Protein 7ZKZ (pdb70)

Solvent-accessible surface area: 22365 Å² total; per-residue (Å²): 9,0,13,3,14,23,80,54,7,74,43,19,70,98,27,0,103,82,1,48,50,8,24,6,100,60,44,91,90,59,17,85,66,1,92,178,49,139,9,0,2,7,22,12,8,0,48,8,50,4,23,39,1,15,16,19,1,8,46,49,2,0,46,39,0,75,126,29,81,90,10,29,82,46,0,7,107,88,55,30,71,110,20,15,29,5,5,5,39,2,4,10,31,20,1,75,33,0,28,72,23,7,48,60,18,51,114,11,16,132,86,33,64,109,24,22,9,131,42,18,206,98,0,78,32,44,16,104,109,14,89,34,102,4,44,110,7,80,131,120,0,77,100,105,105,34,53,17,107,10,5,44,34,18,6,66,10,1,22,88,3,1,38,16,42,4,109,41,87,66,128,66,38,102,33,85,61,28,41,52,0,0,62,6,12,62,77,0,5,31,23,7,4,104,12,21,142,28,148,102,1,17,134,7,0,74,4,4,12,62,16,0,71,26,1,21,123,28,2,89,44,8,38,92,44,104,132,105,88,173,130,172,5,88,2,69,21,60,38,34,29,129,26,126,48,58,26,65,27,123,0,32,0,52,7,52,43,223,52,69,14,40,12,16,0,5,0,2,0,0,7,19,41,55,137,78,141,158,97,80,16,0,0,0,8,0,34,82,36,82,41,54,48,41,14,128,61,0,117,82,36,4,76,7,46,37,39,56,102,131,43,15,0,32,0,54,0,58,62,4,96,59,131,3,44,3,38,0,25,0,0,0,0,22,94,5,0,32,100,1,85,129,27,95,10,57,41,76,8,191,24,18,93,0,52,12,44,121,149,8,95,12,94,25,58,42,25,37,88,13,110,55,59,27,66,29,144,0,27,0,54,21,63,48,35,3,0,30,0,48,13,0,0,0,27,14,64,32,120,86,143,146,103,64,63,1,3,43,11,35,0,51,62,54,46,64,74,46,20,126,65,0,122,85,32,4,68,6,52,75,48,131,23,3,85,27,0,46,0,56,0,59,59,2,83,68,121,2,28,3,43,0,53,0,1,2,38,0,2,46,12,42,63,25,50,82,125,52,34,137,10,174,22,22,83,0,47,3,65,126

Sequence (480 aa):
ASWNSIPLEISYEIVGWIAFASWSISFYPQLILNFRRRSVVGLNFDFVMLNLTKHSSYMIYNVCLYFSPVIQKQYFDTYGDKEMIPVAANDVAFSIHAVVMTAVTLFQIFIYERGPQKVSRLAIGIVVVVWGFAAICFFIALPTHSWLWLISIFNSIQVFMTCVKYIPQASIGNILLDFTGGLANYLQMVIQSIDQNSWKNFYGNMGKTLLSLISIFFDILFMFQHYVLYPQVQLVESGGGLVQAGGSLRLSCAASGRTITPISTYVMGWFRQDPGKEREFVASISWNGANTYYADSVKGRFTISRDNAKNTVYLQMNSLKPEDTAVYYCAAADPESHVRLRLGVGAYWGRGTQQVTVSSQVQLVESGGGSAQPGGSLRLSCAVSGSVSELNTMGWFRQAPGKQRELVARITATSDATNYADSVKGRFTISRDNGWNTVYLQSNSLKPEDSAVYYCNVEGAPSWFSGIRSYWGQGTQVTVSS

GO terms:
  GO:0000325 plant-type vacuole (C, HDA)

Structure (mmCIF, N/CA/C/O backbone):
data_7ZKZ
#
_entry.id   7ZKZ
#
_cell.length_a   210.281
_cell.length_b   77.457
_cell.length_c   46.303
_cell.angle_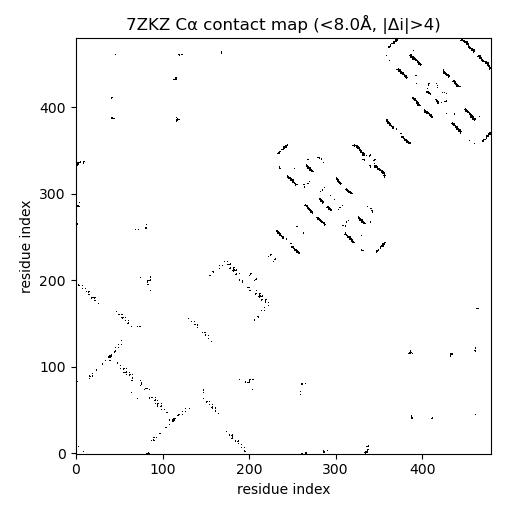alpha   90.000
_cell.angle_beta   93.250
_cell.angle_gamma   90.000
#
_symmetry.space_group_name_H-M   'C 1 2 1'
#
loop_
_entity.id
_entity.type
_entity.pdbx_description
1 polymer 'Cystinosin homolog'
2 polymer 'Llama nanobody'
3 polymer nanobody
4 water water
#
loop_
_atom_site.group_PDB
_atom_site.id
_atom_site.type_symbol
_atom_site.label_atom_id
_atom_site.label_alt_id
_atom_site.label_comp_id
_atom_site.label_asym_id
_atom_site.label_entity_id
_atom_site.label_seq_id
_atom_site.pdbx_PDB_ins_code
_atom_site.Cartn_x
_atom_site.Cartn_y
_atom_site.Cartn_z
_atom_site.occupancy
_atom_site.B_iso_or_equiv
_atom_site.auth_seq_id
_atom_site.auth_comp_id
_atom_site.auth_asym_id
_atom_site.auth_atom_id
_atom_site.pdbx_PDB_model_num
ATOM 1 N N . ALA A 1 2 ? 75.616 -12.355 21.192 1.00 57.61 2 ALA A N 1
ATOM 2 C CA . ALA A 1 2 ? 75.800 -11.528 22.391 1.00 58.19 2 ALA A CA 1
ATOM 3 C C . ALA A 1 2 ? 74.926 -12.014 23.524 1.00 58.39 2 ALA A C 1
ATOM 4 O O . ALA A 1 2 ? 73.783 -12.414 23.304 1.00 58.29 2 ALA A O 1
ATOM 6 N N . SER A 1 3 ? 75.453 -11.953 24.748 1.00 58.47 3 SER A N 1
ATOM 7 C CA . SER A 1 3 ? 74.730 -12.424 25.912 1.00 58.49 3 SER A CA 1
ATOM 8 C C . SER A 1 3 ? 74.259 -11.299 26.816 1.00 58.16 3 SER A C 1
ATOM 9 O O . SER A 1 3 ? 74.731 -10.171 26.704 1.00 58.34 3 SER A O 1
ATOM 12 N N . TRP A 1 4 ? 73.310 -11.608 27.701 1.00 57.74 4 TRP A N 1
ATOM 13 C CA . TRP A 1 4 ? 72.773 -10.665 28.674 1.00 57.73 4 TRP A CA 1
ATOM 14 C C . TRP A 1 4 ? 73.801 -10.352 29.736 1.00 58.75 4 TRP A C 1
ATOM 15 O O . TRP A 1 4 ? 74.500 -11.244 30.225 1.00 59.30 4 TRP A O 1
ATOM 26 N N . ASN A 1 5 ? 73.859 -9.080 30.127 1.00 58.82 5 ASN A N 1
ATOM 27 C CA . ASN A 1 5 ? 74.765 -8.582 31.144 1.00 59.03 5 ASN A CA 1
ATOM 28 C C . ASN A 1 5 ? 74.096 -8.664 32.484 1.00 60.30 5 ASN A C 1
ATOM 29 O O . ASN A 1 5 ? 74.629 -9.292 33.400 1.00 60.25 5 ASN A O 1
ATOM 34 N N . SER A 1 6 ? 72.891 -8.106 32.589 1.00 61.23 6 SER A N 1
ATOM 35 C CA . SER A 1 6 ? 72.157 -8.102 33.841 1.00 62.71 6 SER A CA 1
ATOM 36 C C . SER A 1 6 ? 71.153 -9.256 33.936 1.00 63.28 6 SER A C 1
ATOM 37 O O . SER A 1 6 ? 70.408 -9.494 32.985 1.00 63.56 6 SER A O 1
ATOM 40 N N . ILE A 1 7 ? 71.143 -9.963 35.089 1.00 62.77 7 ILE A N 1
ATOM 41 C CA . ILE A 1 7 ? 70.197 -11.040 35.373 1.00 62.64 7 ILE A CA 1
ATOM 42 C C . ILE A 1 7 ? 68.759 -10.469 35.523 1.00 63.55 7 ILE A C 1
ATOM 43 O O . ILE A 1 7 ? 67.872 -10.911 34.788 1.00 63.72 7 ILE A O 1
ATOM 48 N N . PRO A 1 8 ? 68.517 -9.438 36.382 1.00 63.61 8 PRO A N 1
ATOM 49 C CA . PRO A 1 8 ? 67.160 -8.855 36.460 1.00 63.54 8 PRO A CA 1
ATOM 50 C C . PRO A 1 8 ? 66.623 -8.280 35.155 1.00 63.38 8 PRO A C 1
ATOM 51 O O . PRO A 1 8 ? 65.428 -8.381 34.925 1.00 64.04 8 PRO A O 1
ATOM 55 N N . LEU A 1 9 ? 67.477 -7.665 34.315 1.00 62.70 9 LEU A N 1
ATOM 56 C CA . LEU A 1 9 ? 67.020 -7.137 33.030 1.00 62.56 9 LEU A CA 1
ATOM 57 C C . LEU A 1 9 ? 66.646 -8.256 32.065 1.00 61.71 9 LEU A C 1
ATOM 58 O O . LEU A 1 9 ? 65.707 -8.099 31.294 1.00 62.20 9 LEU A O 1
ATOM 63 N N . GLU A 1 10 ? 67.349 -9.375 32.120 1.00 60.39 10 GLU A N 1
ATOM 64 C CA . GLU A 1 10 ? 67.035 -10.509 31.280 1.00 60.01 10 GLU A CA 1
ATOM 65 C C . GLU A 1 10 ? 65.701 -11.117 31.685 1.00 60.79 10 GLU A C 1
ATOM 66 O O . GLU A 1 10 ? 64.939 -11.511 30.815 1.00 60.93 10 GLU A O 1
ATOM 72 N N . ILE A 1 11 ? 65.416 -11.184 32.993 1.00 61.67 11 ILE A N 1
ATOM 73 C CA . ILE A 1 11 ? 64.172 -11.735 33.506 1.00 63.47 11 ILE A CA 1
ATOM 74 C C . ILE A 1 11 ? 63.031 -10.796 33.188 1.00 65.04 11 ILE A C 1
ATOM 75 O O . ILE A 1 11 ? 61.993 -11.254 32.723 1.00 66.17 11 ILE A O 1
ATOM 80 N N . SER A 1 12 ? 63.238 -9.467 33.347 1.00 64.92 12 SER A N 1
ATOM 81 C CA . SER A 1 12 ? 62.242 -8.448 32.981 1.00 64.87 12 SER A CA 1
ATOM 82 C C . SER A 1 12 ? 61.844 -8.609 31.502 1.00 64.21 12 SER A C 1
ATOM 83 O O . SER A 1 12 ? 60.662 -8.724 31.198 1.00 65.13 12 SER A O 1
ATOM 86 N N . TYR A 1 13 ? 62.842 -8.699 30.608 1.00 62.27 13 TYR A N 1
ATOM 87 C CA . TYR A 1 13 ? 62.668 -8.864 29.173 1.00 60.84 13 TYR A CA 1
ATOM 88 C C . TYR A 1 13 ? 61.869 -10.137 28.855 1.00 61.86 13 TYR A C 1
ATOM 89 O O . TYR A 1 13 ? 61.105 -10.151 27.888 1.00 61.40 13 TYR A O 1
ATOM 98 N N . GLU A 1 14 ? 62.059 -11.212 29.647 1.00 62.99 14 GLU A N 1
ATOM 99 C CA . GLU A 1 14 ? 61.328 -12.457 29.405 1.00 64.31 14 GLU A CA 1
ATOM 100 C C . GLU A 1 14 ? 59.870 -12.351 29.906 1.00 64.67 14 GLU A C 1
ATOM 101 O O . GLU A 1 14 ? 58.960 -12.853 29.254 1.00 64.66 14 GLU A O 1
ATOM 107 N N . ILE A 1 15 ? 59.655 -11.676 31.038 1.00 64.64 15 ILE A N 1
ATOM 108 C CA . ILE A 1 15 ? 58.317 -11.500 31.580 1.00 65.25 15 ILE A CA 1
ATOM 109 C C . ILE A 1 15 ? 57.477 -10.591 30.683 1.00 65.48 15 ILE A C 1
ATOM 110 O O . ILE A 1 15 ? 56.358 -10.968 30.338 1.00 66.25 15 ILE A O 1
ATOM 115 N N . VAL A 1 16 ? 58.036 -9.443 30.236 1.00 64.49 16 VAL A N 1
ATOM 116 C CA . VAL A 1 16 ? 57.296 -8.545 29.350 1.00 64.33 16 VAL A CA 1
ATOM 117 C C . VAL A 1 16 ? 57.029 -9.190 27.973 1.00 63.92 16 VAL A C 1
ATOM 118 O O . VAL A 1 16 ? 55.975 -8.959 27.387 1.00 64.17 16 VAL A O 1
ATOM 122 N N . GLY A 1 17 ? 57.928 -10.046 27.523 1.00 63.16 17 GLY A N 1
ATOM 123 C CA . GLY A 1 17 ? 57.771 -10.749 26.267 1.00 63.31 17 GLY A CA 1
ATOM 124 C C . GLY A 1 17 ? 56.625 -11.736 26.292 1.00 63.48 17 GLY A C 1
ATOM 125 O O . GLY A 1 17 ? 55.795 -11.744 25.385 1.00 63.38 17 GLY A O 1
ATOM 126 N N . TRP A 1 18 ? 56.564 -12.568 27.329 1.00 63.52 18 TRP A N 1
ATOM 127 C CA . TRP A 1 18 ? 55.492 -13.545 27.453 1.00 64.28 18 TRP A CA 1
ATOM 128 C C . TRP A 1 18 ? 54.145 -12.904 27.841 1.00 65.11 18 TRP A C 1
ATOM 129 O O . TRP A 1 18 ? 53.094 -13.508 27.611 1.00 65.59 18 TRP A O 1
ATOM 140 N N . ILE A 1 19 ? 54.161 -11.660 28.355 1.00 64.85 19 ILE A N 1
ATOM 141 C CA . ILE A 1 19 ? 52.933 -10.918 28.608 1.00 64.41 19 ILE A CA 1
ATOM 142 C C . ILE A 1 19 ? 52.430 -10.463 27.218 1.00 63.69 19 ILE A C 1
ATOM 143 O O . ILE A 1 19 ? 51.291 -10.744 26.866 1.00 64.35 19 ILE A O 1
ATOM 148 N N . ALA A 1 20 ? 53.310 -9.867 26.396 1.00 62.29 20 ALA A N 1
ATOM 149 C CA . ALA A 1 20 ? 53.010 -9.505 25.009 1.00 61.64 20 ALA A CA 1
ATOM 150 C C . ALA A 1 20 ? 52.478 -10.709 24.213 1.00 61.48 20 ALA A C 1
ATOM 151 O O . ALA A 1 20 ? 51.484 -10.573 23.492 1.00 61.77 20 ALA A O 1
ATOM 153 N N . PHE A 1 21 ? 53.099 -11.899 24.371 1.00 60.73 21 PHE A N 1
ATOM 154 C CA . PHE A 1 21 ? 52.617 -13.108 23.718 1.00 60.67 21 PHE A CA 1
ATOM 155 C C . PHE A 1 21 ? 51.161 -13.409 24.138 1.00 61.62 21 PHE A C 1
ATOM 156 O O . PHE A 1 21 ? 50.314 -13.582 23.273 1.00 62.13 21 PHE A O 1
ATOM 164 N N . ALA A 1 22 ? 50.892 -13.472 25.443 1.00 61.52 22 ALA A N 1
ATOM 165 C CA . ALA A 1 22 ? 49.581 -13.815 25.955 1.00 62.18 22 ALA A CA 1
ATOM 166 C C . ALA A 1 22 ? 48.478 -12.813 25.624 1.00 63.55 22 ALA A C 1
ATOM 167 O O . ALA A 1 22 ? 47.422 -13.231 25.165 1.00 64.42 22 ALA A O 1
ATOM 169 N N . SER A 1 23 ? 48.701 -11.508 25.835 1.00 63.33 23 SER A N 1
ATOM 170 C CA . SER A 1 23 ? 47.683 -10.500 25.562 1.00 63.56 23 SER A CA 1
ATOM 171 C C . SER A 1 23 ? 47.246 -10.462 24.089 1.00 63.66 23 SER A C 1
ATOM 172 O O . SER A 1 23 ? 46.094 -10.133 23.789 1.00 63.39 23 SER A O 1
ATOM 175 N N . TRP A 1 24 ? 48.144 -10.857 23.179 1.00 63.78 24 TRP A N 1
ATOM 176 C CA . TRP A 1 24 ? 47.875 -10.876 21.742 1.00 63.75 24 TRP A CA 1
ATOM 177 C C . TRP A 1 24 ? 47.496 -12.239 21.183 1.00 65.17 24 TRP A C 1
ATOM 178 O O . TRP A 1 24 ? 47.060 -12.304 20.039 1.00 66.01 24 TRP A O 1
ATOM 189 N N . SER A 1 25 ? 47.671 -13.318 21.945 1.00 65.40 25 SER A N 1
ATOM 190 C CA . SER A 1 25 ? 47.315 -14.654 21.472 1.00 66.19 25 SER A CA 1
ATOM 191 C C . SER A 1 25 ? 45.962 -15.132 22.008 1.00 67.79 25 SER A C 1
ATOM 192 O O . SER A 1 25 ? 45.306 -15.965 21.384 1.00 67.54 25 SER A O 1
ATOM 195 N N . ILE A 1 26 ? 45.564 -14.635 23.177 1.00 69.29 26 ILE A N 1
ATOM 196 C CA . ILE A 1 26 ? 44.317 -15.030 23.827 1.00 71.58 26 ILE A CA 1
ATOM 197 C C . ILE A 1 26 ? 43.073 -14.542 23.036 1.00 73.11 26 ILE A C 1
ATOM 198 O O . ILE A 1 26 ? 42.032 -15.206 23.037 1.00 73.33 26 ILE A O 1
ATOM 203 N N . SER A 1 27 ? 43.216 -13.423 22.315 1.00 73.69 27 SER A N 1
ATOM 204 C CA . SER A 1 27 ? 42.136 -12.818 21.548 1.00 74.90 27 SER A CA 1
ATOM 205 C C . SER A 1 27 ? 41.701 -13.635 20.312 1.00 75.04 27 SER A C 1
ATOM 206 O O . SER A 1 27 ? 40.660 -13.330 19.740 1.00 75.41 27 SER A O 1
ATOM 209 N N . PHE A 1 28 ? 42.454 -14.683 19.927 1.00 74.43 28 PHE A N 1
ATOM 210 C CA . PHE A 1 28 ? 42.104 -15.516 18.777 1.00 74.79 28 PHE A CA 1
ATOM 211 C C . PHE A 1 28 ? 41.000 -16.536 19.066 1.00 75.86 28 PHE A C 1
ATOM 212 O O . PHE A 1 28 ? 40.276 -16.946 18.161 1.00 75.93 28 PHE A O 1
ATOM 220 N N . TYR A 1 29 ? 40.895 -16.974 20.307 1.00 76.60 29 TYR A N 1
ATOM 221 C CA . TYR A 1 29 ? 39.972 -18.027 20.688 1.00 77.65 29 TYR A CA 1
ATOM 222 C C . TYR A 1 29 ? 38.493 -17.643 20.766 1.00 80.83 29 TYR A C 1
ATOM 223 O O . TYR A 1 29 ? 37.675 -18.477 20.359 1.00 81.66 29 TYR A O 1
ATOM 232 N N . PRO A 1 30 ? 38.077 -16.462 21.297 1.00 82.42 30 PRO A N 1
ATOM 233 C CA . PRO A 1 30 ? 36.626 -16.184 21.387 1.00 83.13 30 PRO A CA 1
ATOM 234 C C . PRO A 1 30 ? 35.857 -16.348 20.071 1.00 84.16 30 PRO A C 1
ATOM 235 O O . PRO A 1 30 ? 34.807 -16.987 20.069 1.00 84.31 30 PRO A O 1
ATOM 239 N N . GLN A 1 31 ? 36.374 -15.808 18.953 1.00 84.93 31 GLN A N 1
ATOM 240 C CA . GLN A 1 31 ? 35.687 -15.950 17.660 1.00 85.94 31 GLN A CA 1
ATOM 241 C C . GLN A 1 31 ? 35.712 -17.403 17.196 1.00 85.72 31 GLN A C 1
ATOM 242 O O . GLN A 1 31 ? 34.657 -17.942 16.872 1.00 85.73 31 GLN A O 1
ATOM 248 N N . LEU A 1 32 ? 36.894 -18.054 17.235 1.00 85.28 32 LEU A N 1
ATOM 249 C CA . LEU A 1 32 ? 37.060 -19.453 16.834 1.00 85.41 32 LEU A CA 1
ATOM 250 C C . LEU A 1 32 ? 36.102 -20.416 17.552 1.00 85.45 32 LEU A C 1
ATOM 251 O O . LEU A 1 32 ? 35.580 -21.339 16.928 1.00 85.27 32 LEU A O 1
ATOM 256 N N . ILE A 1 33 ? 35.853 -20.188 18.844 1.00 85.73 33 ILE A N 1
ATOM 257 C CA . ILE A 1 33 ? 34.944 -21.032 19.619 1.00 86.89 33 ILE A CA 1
ATOM 258 C C . ILE A 1 33 ? 33.486 -20.779 19.226 1.00 87.53 33 ILE A C 1
ATOM 259 O O . ILE A 1 33 ? 32.711 -21.724 19.073 1.00 87.50 33 ILE A O 1
ATOM 264 N N . LEU A 1 34 ? 33.130 -19.504 19.041 1.00 87.86 34 LEU A N 1
ATOM 265 C CA . LEU A 1 34 ? 31.787 -19.102 18.653 1.00 88.70 34 LEU A CA 1
ATOM 266 C C . LEU A 1 34 ? 31.430 -19.681 17.283 1.00 89.38 34 LEU A C 1
ATOM 267 O O . LEU A 1 34 ? 30.322 -20.187 17.107 1.00 89.47 34 LEU A O 1
ATOM 272 N N . ASN A 1 35 ? 32.385 -19.655 16.335 1.00 89.78 35 ASN A N 1
ATOM 273 C CA . ASN A 1 35 ? 32.187 -20.159 14.976 1.00 90.83 35 ASN A CA 1
ATOM 274 C C . ASN A 1 35 ? 31.954 -21.652 14.911 1.00 92.16 35 ASN A C 1
ATOM 275 O O . ASN A 1 35 ? 31.093 -22.099 14.158 1.00 92.10 35 ASN A O 1
ATOM 280 N N . PHE A 1 36 ? 32.716 -22.422 15.697 1.00 93.36 36 PHE A N 1
ATOM 281 C CA . PHE A 1 36 ? 32.563 -23.873 15.769 1.00 94.95 36 PHE A CA 1
ATOM 282 C C . PHE A 1 36 ? 31.177 -24.223 16.401 1.00 94.98 36 PHE A C 1
ATOM 283 O O . PHE A 1 36 ? 30.472 -25.110 15.906 1.00 94.95 36 PHE A O 1
ATOM 291 N N . ARG A 1 37 ? 30.776 -23.492 17.455 1.00 94.90 37 ARG A N 1
ATOM 292 C CA . ARG A 1 37 ? 29.484 -23.719 18.105 1.00 95.47 37 ARG A CA 1
ATOM 293 C C . ARG A 1 37 ? 28.335 -23.364 17.182 1.00 95.01 37 ARG A C 1
ATOM 294 O O . ARG A 1 37 ? 27.335 -24.075 17.148 1.00 95.43 37 ARG A O 1
ATOM 302 N N . ARG A 1 38 ? 28.478 -22.274 16.419 1.00 94.37 38 ARG A N 1
ATOM 303 C CA . ARG A 1 38 ? 27.445 -21.842 15.474 1.00 94.12 38 ARG A CA 1
ATOM 304 C C . ARG A 1 38 ? 27.429 -22.663 14.185 1.00 93.47 38 ARG A C 1
ATOM 305 O O . ARG A 1 38 ? 26.390 -22.740 13.534 1.00 93.70 38 ARG A O 1
ATOM 313 N N . ARG A 1 39 ? 28.575 -23.268 13.824 1.00 92.62 39 ARG A N 1
ATOM 314 C CA . ARG A 1 39 ? 28.779 -24.008 12.580 1.00 91.99 39 ARG A CA 1
ATOM 315 C C . ARG A 1 39 ? 28.578 -23.030 11.411 1.00 89.82 39 ARG A C 1
ATOM 316 O O . ARG A 1 39 ? 27.868 -23.337 10.448 1.00 90.30 39 ARG A O 1
ATOM 324 N N . SER A 1 40 ? 29.170 -21.818 11.546 1.00 87.10 40 SER A N 1
ATOM 325 C CA . SER A 1 40 ? 29.059 -20.711 10.607 1.00 84.78 40 SER A CA 1
ATOM 326 C C . SER A 1 40 ? 30.061 -19.588 10.932 1.00 83.14 40 SER A C 1
ATOM 327 O O . SER A 1 40 ? 30.429 -19.358 12.094 1.00 82.74 40 SER A O 1
ATOM 330 N N . VAL A 1 41 ? 30.417 -18.836 9.875 1.00 81.63 41 VAL A N 1
ATOM 331 C CA . VAL A 1 41 ? 31.298 -17.679 9.913 1.00 80.12 41 VAL A CA 1
ATOM 332 C C . VAL A 1 41 ? 30.543 -16.368 9.603 1.00 79.26 41 VAL A C 1
ATOM 333 O O . VAL A 1 41 ? 31.194 -15.382 9.294 1.00 79.17 41 VAL A O 1
ATOM 337 N N . VAL A 1 42 ? 29.187 -16.339 9.683 1.00 78.72 42 VAL A N 1
ATOM 338 C CA . VAL A 1 42 ? 28.441 -15.097 9.431 1.00 78.50 42 VAL A CA 1
ATOM 339 C C . VAL A 1 42 ? 28.760 -14.070 10.554 1.00 77.99 42 VAL A C 1
ATOM 340 O O . VAL A 1 42 ? 28.604 -14.369 11.742 1.00 78.33 42 VAL A O 1
ATOM 344 N N . GLY A 1 43 ? 29.274 -12.908 10.161 1.00 76.61 43 GLY A N 1
ATOM 345 C CA . GLY A 1 43 ? 29.651 -11.855 11.092 1.00 75.88 43 GLY A CA 1
ATOM 346 C C . GLY A 1 43 ? 31.132 -11.536 11.086 1.00 75.59 43 GLY A C 1
ATOM 347 O O . GLY A 1 43 ? 31.547 -10.501 11.610 1.00 76.71 43 GLY A O 1
ATOM 348 N N . LEU A 1 44 ? 31.945 -12.435 10.508 1.00 73.66 44 LEU A N 1
ATOM 349 C CA . LEU A 1 44 ? 33.386 -12.342 10.387 1.00 72.16 44 LEU A CA 1
ATOM 350 C C . LEU A 1 44 ? 33.717 -11.568 9.103 1.00 71.04 44 LEU A C 1
ATOM 351 O O . LEU A 1 44 ? 33.111 -11.846 8.083 1.00 71.40 44 LEU A O 1
ATOM 356 N N . ASN A 1 45 ? 34.702 -10.653 9.119 1.00 69.57 45 ASN A N 1
ATOM 357 C CA . ASN A 1 45 ? 35.081 -9.941 7.895 1.00 68.24 45 ASN A CA 1
ATOM 358 C C . ASN A 1 45 ? 36.065 -10.814 7.119 1.00 67.53 45 ASN A C 1
ATOM 359 O O . ASN A 1 45 ? 37.163 -11.059 7.620 1.00 67.92 45 ASN A O 1
ATOM 364 N N . PHE A 1 46 ? 35.672 -11.302 5.918 1.00 66.24 46 PHE A N 1
ATOM 365 C CA . PHE A 1 46 ? 36.520 -12.160 5.069 1.00 65.51 46 PHE A CA 1
ATOM 366 C C . PHE A 1 46 ? 37.765 -11.452 4.538 1.00 65.25 46 PHE A C 1
ATOM 367 O O . PHE A 1 46 ? 38.780 -12.108 4.303 1.00 65.46 46 PHE A O 1
ATOM 375 N N . ASP A 1 47 ? 37.702 -10.125 4.351 1.00 64.66 47 ASP A N 1
ATOM 376 C CA . ASP A 1 47 ? 38.856 -9.352 3.879 1.00 64.41 47 ASP A CA 1
ATOM 377 C C . ASP A 1 47 ? 39.912 -9.345 4.926 1.00 64.92 47 ASP A C 1
ATOM 378 O O . ASP A 1 47 ? 41.073 -9.609 4.614 1.00 65.37 47 ASP A O 1
ATOM 383 N N . PHE A 1 48 ? 39.503 -9.090 6.185 1.00 64.53 48 PHE A N 1
ATOM 384 C CA . PHE A 1 48 ? 40.357 -9.051 7.334 1.00 64.36 48 PHE A CA 1
ATOM 385 C C . PHE A 1 48 ? 41.027 -10.408 7.536 1.00 63.74 48 PHE A C 1
ATOM 386 O O . PHE A 1 48 ? 42.236 -10.439 7.750 1.00 63.71 48 PHE A O 1
ATOM 394 N N . VAL A 1 49 ? 40.297 -11.538 7.367 1.00 63.10 49 VAL A N 1
ATOM 395 C CA . VAL A 1 49 ? 40.930 -12.867 7.497 1.00 62.93 49 VAL A CA 1
ATOM 396 C C . VAL A 1 49 ? 42.078 -13.023 6.478 1.00 62.61 49 VAL A C 1
ATOM 397 O O . VAL A 1 49 ? 43.147 -13.522 6.831 1.00 62.72 49 VAL A O 1
ATOM 401 N N . MET A 1 50 ? 41.862 -12.569 5.214 1.00 61.77 50 MET A N 1
ATOM 402 C CA . MET A 1 50 ? 42.900 -12.670 4.186 1.00 61.15 50 MET A CA 1
ATOM 403 C C . MET A 1 50 ? 44.096 -11.741 4.417 1.00 59.66 50 MET A C 1
ATOM 404 O O . MET A 1 50 ? 45.237 -12.161 4.262 1.00 59.53 50 MET A O 1
ATOM 409 N N . LEU A 1 51 ? 43.830 -10.487 4.786 1.00 58.69 51 LEU A N 1
ATOM 410 C CA . LEU A 1 51 ? 44.841 -9.487 5.075 1.00 58.01 51 LEU A CA 1
ATOM 411 C C . LEU A 1 51 ? 45.683 -9.957 6.291 1.00 58.25 51 LEU A C 1
ATOM 412 O O . LEU A 1 51 ? 46.912 -9.851 6.259 1.00 58.15 51 LEU A O 1
ATOM 417 N N . ASN A 1 52 ? 45.031 -10.538 7.323 1.00 58.07 52 ASN A N 1
ATOM 418 C CA . ASN A 1 52 ? 45.759 -11.050 8.475 1.00 58.73 52 ASN A CA 1
ATOM 419 C C . ASN A 1 52 ? 46.582 -12.287 8.175 1.00 58.26 52 ASN A C 1
ATOM 420 O O . ASN A 1 52 ? 47.626 -12.448 8.801 1.00 58.12 52 ASN A O 1
ATOM 425 N N . LEU A 1 53 ? 46.147 -13.151 7.248 1.00 58.06 53 LEU A N 1
ATOM 426 C CA . LEU A 1 53 ? 46.979 -14.307 6.884 1.00 59.24 53 LEU A CA 1
ATOM 427 C C . LE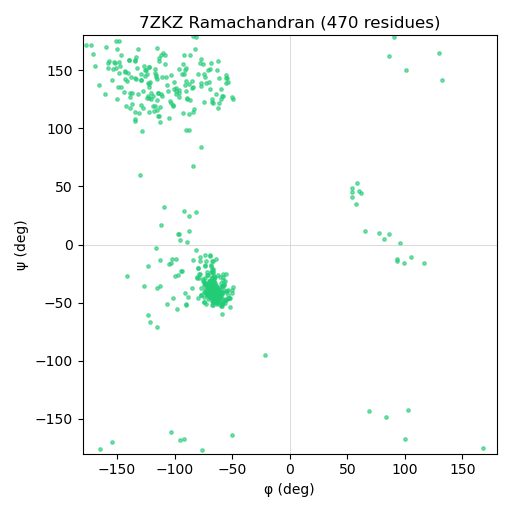U A 1 53 ? 48.252 -13.832 6.164 1.00 59.43 53 LEU A C 1
ATOM 428 O O . LEU A 1 53 ? 49.314 -14.408 6.345 1.00 60.14 53 LEU A O 1
ATOM 433 N N . THR A 1 54 ? 48.151 -12.751 5.394 1.00 58.77 54 THR A N 1
ATOM 434 C CA . THR A 1 54 ? 49.279 -12.158 4.703 1.00 58.05 54 THR A CA 1
ATOM 435 C C . THR A 1 54 ? 50.260 -11.600 5.713 1.00 56.87 54 THR A C 1
ATOM 436 O O . THR A 1 54 ? 51.458 -11.859 5.604 1.00 56.99 54 THR A O 1
ATOM 440 N N . LYS A 1 55 ? 49.743 -10.859 6.707 1.00 55.57 55 LYS A N 1
ATOM 441 C CA . LYS A 1 55 ? 50.509 -10.207 7.760 1.00 54.55 55 LYS A CA 1
ATOM 442 C C . LYS A 1 55 ? 51.168 -11.203 8.670 1.00 54.35 55 LYS A C 1
ATOM 443 O O . LYS A 1 55 ? 52.353 -11.063 8.952 1.00 54.96 55 LYS A O 1
ATOM 449 N N . HIS A 1 56 ? 50.410 -12.202 9.157 1.00 53.71 56 HIS A N 1
ATOM 450 C CA . HIS A 1 56 ? 50.954 -13.156 10.112 1.00 53.49 56 HIS A CA 1
ATOM 451 C C . HIS A 1 56 ? 51.965 -14.096 9.499 1.00 53.64 56 HIS A C 1
ATOM 452 O O . HIS A 1 56 ? 52.909 -14.432 10.193 1.00 54.47 56 HIS A O 1
ATOM 459 N N . SER A 1 57 ? 51.793 -14.517 8.224 1.00 53.12 57 SER A N 1
ATOM 460 C CA . SER A 1 57 ? 52.757 -15.387 7.532 1.00 52.67 57 SER A CA 1
ATOM 461 C C . SER A 1 57 ? 54.063 -14.616 7.274 1.00 53.07 57 SER A C 1
ATOM 462 O O . SER A 1 57 ? 55.144 -15.192 7.375 1.00 53.85 57 SER A O 1
ATOM 465 N N . SER A 1 58 ? 53.962 -13.312 6.930 1.00 52.58 58 SER A N 1
ATOM 466 C CA . SER A 1 58 ? 55.114 -12.463 6.634 1.00 52.21 58 SER A CA 1
ATOM 467 C C . SER A 1 58 ? 55.988 -12.236 7.847 1.00 51.33 58 SER A C 1
ATOM 468 O O . SER A 1 58 ? 57.198 -12.241 7.733 1.00 50.98 58 SER A O 1
ATOM 471 N N . TYR A 1 59 ? 55.363 -11.946 8.994 1.00 51.15 59 TYR A N 1
ATOM 472 C CA . TYR A 1 59 ? 56.040 -11.735 10.269 1.00 50.05 59 TYR A CA 1
ATOM 473 C C . TYR A 1 59 ? 56.623 -13.061 10.714 1.00 49.33 59 TYR A C 1
ATOM 474 O O . TYR A 1 59 ? 57.770 -13.078 11.170 1.00 49.75 59 TYR A O 1
ATOM 483 N N . MET A 1 60 ? 55.864 -14.176 10.551 1.00 48.48 60 MET A N 1
ATOM 484 C CA . MET A 1 60 ? 56.344 -15.497 10.920 1.00 49.30 60 MET A CA 1
ATOM 485 C C . MET A 1 60 ? 57.598 -15.876 10.144 1.00 50.09 60 MET A C 1
ATOM 486 O O . MET A 1 60 ? 58.527 -16.386 10.744 1.00 51.07 60 MET A O 1
ATOM 491 N N . ILE A 1 61 ? 57.674 -15.556 8.846 1.00 50.11 61 ILE A N 1
ATOM 492 C CA . ILE A 1 61 ? 58.864 -15.844 8.049 1.00 50.89 61 ILE A CA 1
ATOM 493 C C . ILE A 1 61 ? 60.094 -15.132 8.636 1.00 51.27 61 ILE A C 1
ATOM 494 O O . ILE A 1 61 ? 61.144 -15.753 8.833 1.00 50.93 61 ILE A O 1
ATOM 499 N N . TYR A 1 62 ? 59.928 -13.847 8.968 1.00 50.91 62 TYR A N 1
ATOM 500 C CA . TYR A 1 62 ? 61.015 -13.077 9.523 1.00 50.93 62 TYR A CA 1
ATOM 501 C C . TYR A 1 62 ? 61.445 -13.604 10.863 1.00 51.21 62 TYR A C 1
ATOM 502 O O . TYR A 1 62 ? 62.644 -13.734 11.090 1.00 52.21 62 TYR A O 1
ATOM 511 N N . ASN A 1 63 ? 60.491 -13.876 11.767 1.00 50.33 63 ASN A N 1
ATOM 512 C CA . ASN A 1 63 ? 60.812 -14.344 13.117 1.00 49.81 63 ASN A CA 1
ATOM 513 C C . ASN A 1 63 ? 61.444 -15.745 13.151 1.00 50.54 63 ASN A C 1
ATOM 514 O O . ASN A 1 63 ? 62.455 -15.934 13.826 1.00 50.67 63 ASN A O 1
ATOM 519 N N . VAL A 1 64 ? 60.839 -16.729 12.466 1.00 50.75 64 VAL A N 1
ATOM 520 C CA . VAL A 1 64 ? 61.378 -18.087 12.477 1.00 51.74 64 VAL A CA 1
ATOM 521 C C . VAL A 1 64 ? 62.784 -18.135 11.878 1.00 52.54 64 VAL A C 1
ATOM 522 O O . VAL A 1 64 ? 63.664 -18.714 12.489 1.00 53.69 64 VAL A O 1
ATOM 526 N N . CYS A 1 65 ? 63.007 -17.476 10.716 1.00 52.03 65 CYS A N 1
ATOM 527 C CA . CYS A 1 65 ? 64.290 -17.450 9.999 1.00 51.14 65 CYS A CA 1
ATOM 528 C C . CYS A 1 65 ? 65.429 -16.786 10.768 1.00 51.16 65 CYS A C 1
ATOM 529 O O . CYS A 1 65 ? 66.530 -17.347 10.863 1.00 50.86 65 CYS A O 1
ATOM 532 N N . LEU A 1 66 ? 65.180 -15.574 11.265 1.00 50.94 66 LEU A N 1
ATOM 533 C CA . LEU A 1 66 ? 66.189 -14.855 12.017 1.00 51.17 66 LEU A CA 1
ATOM 534 C C . LEU A 1 66 ? 66.432 -15.514 13.384 1.00 51.90 66 LEU A C 1
ATOM 535 O O . LEU A 1 66 ? 67.559 -15.478 13.870 1.00 53.43 66 LEU A O 1
ATOM 540 N N . TYR A 1 67 ? 65.411 -16.146 13.989 1.00 50.52 67 TYR A N 1
ATOM 541 C CA . TYR A 1 67 ? 65.586 -16.820 15.258 1.00 50.26 67 TYR A CA 1
ATOM 542 C C . TYR A 1 67 ? 66.362 -18.125 15.154 1.00 50.89 67 TYR A C 1
ATOM 543 O O . TYR A 1 67 ? 67.151 -18.429 16.042 1.00 51.10 67 TYR A O 1
ATOM 552 N N . PHE A 1 68 ? 66.110 -18.928 14.120 1.00 51.13 68 PHE A N 1
ATOM 553 C CA . PHE A 1 68 ? 66.693 -20.259 14.037 1.00 51.49 68 PHE A CA 1
ATOM 554 C C . PHE A 1 68 ? 67.859 -20.478 13.049 1.00 51.95 68 PHE A C 1
ATOM 555 O O . PHE A 1 68 ? 68.500 -21.524 13.146 1.00 52.09 68 PHE A O 1
ATOM 563 N N . SER A 1 69 ? 68.081 -19.585 12.068 1.00 51.96 69 SER A N 1
ATOM 564 C CA . SER A 1 69 ? 69.115 -19.826 11.070 1.00 52.49 69 SER A CA 1
ATOM 565 C C . SER A 1 69 ? 70.461 -19.215 11.416 1.00 53.22 69 SER A C 1
ATOM 566 O O . SER A 1 69 ? 70.599 -17.996 11.389 1.00 53.94 69 SER A O 1
ATOM 569 N N . PRO A 1 70 ? 71.487 -20.058 11.677 1.00 52.45 70 PRO A N 1
ATOM 570 C CA . PRO A 1 70 ? 72.830 -19.516 11.943 1.00 52.29 70 PRO A CA 1
ATOM 571 C C . PRO A 1 70 ? 73.345 -18.691 10.775 1.00 52.50 70 PRO A C 1
ATOM 572 O O . PRO A 1 70 ? 73.948 -17.651 11.012 1.00 53.08 70 PRO A O 1
ATOM 576 N N . VAL A 1 71 ? 73.016 -19.113 9.527 1.00 51.86 71 VAL A N 1
ATOM 577 C CA . VAL A 1 71 ? 73.344 -18.466 8.260 1.00 52.13 71 VAL A CA 1
ATOM 578 C C . VAL A 1 71 ? 72.784 -17.028 8.187 1.00 52.67 71 VAL A C 1
ATOM 579 O O . VAL A 1 71 ? 73.527 -16.107 7.843 1.00 53.18 71 VAL A O 1
ATOM 583 N N . ILE A 1 72 ? 71.481 -16.841 8.492 1.00 51.99 72 ILE A N 1
ATOM 584 C CA . ILE A 1 72 ? 70.831 -15.526 8.454 1.00 52.14 72 ILE A CA 1
ATOM 585 C C . ILE A 1 72 ? 71.276 -14.648 9.623 1.00 53.33 72 ILE A C 1
ATOM 586 O O . ILE A 1 72 ? 71.395 -13.425 9.473 1.00 53.75 72 ILE A O 1
ATOM 591 N N . GLN A 1 73 ? 71.533 -15.273 10.781 1.00 53.78 73 GLN A N 1
ATOM 592 C CA . GLN A 1 73 ? 72.081 -14.622 11.957 1.00 54.77 73 GLN A CA 1
ATOM 593 C C . GLN A 1 73 ? 73.472 -14.076 11.632 1.00 55.82 73 GLN A C 1
ATOM 594 O O . GLN A 1 73 ? 73.721 -12.915 11.937 1.00 56.58 73 GLN A O 1
ATOM 600 N N . LYS A 1 74 ? 74.315 -14.832 10.913 1.00 55.78 74 LYS A N 1
ATOM 601 C CA . LYS A 1 74 ? 75.633 -14.337 10.483 1.00 57.27 74 LYS A CA 1
ATOM 602 C C . LYS A 1 74 ? 75.489 -13.139 9.535 1.00 57.17 74 LYS A C 1
ATOM 603 O O . LYS A 1 74 ? 76.261 -12.191 9.636 1.00 57.43 74 LYS A O 1
ATOM 609 N N . GLN A 1 75 ? 74.481 -13.152 8.650 1.00 56.53 75 GLN A N 1
ATOM 610 C CA . GLN A 1 75 ? 74.217 -12.014 7.772 1.00 56.20 75 GLN A CA 1
ATOM 611 C C . GLN A 1 75 ? 73.807 -10.774 8.621 1.00 56.09 75 GLN A C 1
ATOM 612 O O . GLN A 1 75 ? 74.190 -9.645 8.310 1.00 56.97 75 GLN A O 1
ATOM 618 N N . TYR A 1 76 ? 73.068 -10.996 9.710 1.00 54.49 76 TYR A N 1
ATOM 619 C CA . TYR A 1 76 ? 72.646 -9.942 10.610 1.00 53.66 76 TYR A CA 1
ATOM 620 C C . TYR A 1 76 ? 73.880 -9.301 11.252 1.00 53.77 76 TYR A C 1
ATOM 621 O O . TYR A 1 76 ? 73.994 -8.075 11.269 1.00 54.51 76 TYR A O 1
ATOM 630 N N . PHE A 1 77 ? 74.798 -10.136 11.752 1.00 52.67 77 PHE A N 1
ATOM 631 C CA . PHE A 1 77 ? 76.060 -9.728 12.357 1.00 52.14 77 PHE A CA 1
ATOM 632 C C . PHE A 1 77 ? 76.959 -9.010 11.348 1.00 53.82 77 PHE A C 1
ATOM 633 O O . PHE A 1 77 ? 77.601 -8.031 11.700 1.00 54.75 77 PHE A O 1
ATOM 641 N N . ASP A 1 78 ? 76.962 -9.446 10.091 1.00 54.20 78 ASP A N 1
ATOM 642 C CA . ASP A 1 78 ? 77.740 -8.802 9.051 1.00 55.61 78 ASP A CA 1
ATOM 643 C C . ASP A 1 78 ? 77.221 -7.385 8.722 1.00 57.01 78 ASP A C 1
ATOM 644 O O . ASP A 1 78 ? 77.963 -6.603 8.133 1.00 58.14 78 ASP A O 1
ATOM 649 N N . THR A 1 79 ? 75.952 -7.076 9.043 1.00 56.53 79 THR A N 1
ATOM 650 C CA . THR A 1 79 ? 75.279 -5.825 8.709 1.00 56.75 79 THR A CA 1
ATOM 651 C C . THR A 1 79 ? 75.195 -4.834 9.883 1.00 58.01 79 THR A C 1
ATOM 652 O O . THR A 1 79 ? 75.431 -3.638 9.697 1.00 58.40 79 THR A O 1
ATOM 656 N N . TYR A 1 80 ? 74.805 -5.311 11.078 1.00 58.45 80 TYR A N 1
ATOM 657 C CA . TYR A 1 80 ? 74.631 -4.424 12.233 1.00 59.06 80 TYR A CA 1
ATOM 658 C C . TYR A 1 80 ? 75.755 -4.477 13.269 1.00 59.98 80 TYR A C 1
ATOM 659 O O . TYR A 1 80 ? 75.862 -3.574 14.111 1.00 60.27 80 TYR A O 1
ATOM 668 N N . GLY A 1 81 ? 76.581 -5.516 13.204 1.00 60.13 81 GLY A N 1
ATOM 669 C CA . GLY A 1 81 ? 77.683 -5.693 14.133 1.00 60.61 81 GLY A CA 1
ATOM 670 C C . GLY A 1 81 ? 77.714 -7.098 14.687 1.00 61.38 81 GLY A C 1
ATOM 671 O O . GLY A 1 81 ? 76.653 -7.686 14.949 1.00 60.73 81 GLY A O 1
ATOM 672 N N . ASP A 1 82 ? 78.935 -7.658 14.855 1.00 62.21 82 ASP A N 1
ATOM 673 C CA . ASP A 1 82 ? 79.063 -9.002 15.402 1.00 63.51 82 ASP A CA 1
ATOM 674 C C . ASP A 1 82 ? 78.891 -9.059 16.918 1.00 63.73 82 ASP A C 1
ATOM 675 O O . ASP A 1 82 ? 78.773 -10.159 17.462 1.00 64.54 82 ASP A O 1
ATOM 680 N N . LYS A 1 83 ? 78.870 -7.907 17.614 1.00 62.94 83 LYS A N 1
ATOM 681 C CA . LYS A 1 83 ? 78.617 -7.913 19.064 1.00 62.68 83 LYS A CA 1
ATOM 682 C C . LYS A 1 83 ? 77.114 -7.614 19.397 1.00 62.02 83 LYS A C 1
ATOM 683 O O . LYS A 1 83 ? 76.748 -7.435 20.565 1.00 62.21 83 LYS A O 1
ATOM 689 N N . GLU A 1 84 ? 76.250 -7.592 18.364 1.00 60.60 84 GLU A N 1
ATOM 690 C CA . GLU A 1 84 ? 74.821 -7.342 18.492 1.00 59.66 84 GLU A CA 1
ATOM 691 C C . GLU A 1 84 ? 74.035 -8.561 18.952 1.00 57.62 84 GLU A C 1
ATOM 692 O O . GLU A 1 84 ? 74.365 -9.698 18.617 1.00 57.25 84 GLU A O 1
ATOM 698 N N . MET A 1 85 ? 72.978 -8.314 19.712 1.00 56.34 85 MET A N 1
ATOM 699 C CA . MET A 1 85 ? 72.090 -9.382 20.146 1.00 55.42 85 MET A CA 1
ATOM 700 C C . MET A 1 85 ? 70.974 -9.516 19.082 1.00 54.31 85 MET A C 1
ATOM 701 O O . MET A 1 85 ? 70.456 -8.499 18.609 1.00 54.30 85 MET A O 1
ATOM 706 N N . ILE A 1 86 ? 70.606 -10.756 18.696 1.00 53.18 86 ILE A N 1
ATOM 707 C CA . ILE A 1 86 ? 69.508 -10.973 17.750 1.00 53.05 86 ILE A CA 1
ATOM 708 C C . ILE A 1 86 ? 68.196 -10.351 18.309 1.00 52.20 86 ILE A C 1
ATOM 709 O O . ILE A 1 86 ? 67.919 -10.476 19.510 1.00 52.50 86 ILE A O 1
ATOM 714 N N . PRO A 1 87 ? 67.518 -9.506 17.505 1.00 51.14 87 PRO A N 1
ATOM 715 C CA . PRO A 1 87 ? 66.354 -8.772 18.014 1.00 51.19 87 PRO A CA 1
ATOM 716 C C . PRO A 1 87 ? 65.024 -9.514 17.896 1.00 51.64 87 PRO A C 1
ATOM 717 O O . PRO A 1 87 ? 63.977 -8.880 17.848 1.00 51.47 87 PRO A O 1
ATOM 721 N N . VAL A 1 88 ? 65.062 -10.855 17.849 1.00 51.74 88 VAL A N 1
ATOM 722 C CA . VAL A 1 88 ? 63.863 -11.675 17.787 1.00 51.76 88 VAL A CA 1
ATOM 723 C C . VAL A 1 88 ? 63.845 -12.553 19.039 1.00 52.29 88 VAL A C 1
ATOM 724 O O . VAL A 1 88 ? 64.768 -13.322 19.265 1.00 52.33 88 VAL A O 1
ATOM 728 N N . ALA A 1 89 ? 62.819 -12.409 19.877 1.00 52.79 89 ALA A N 1
ATOM 729 C CA . ALA A 1 89 ? 62.712 -13.208 21.098 1.00 53.06 89 ALA A CA 1
ATOM 730 C C . ALA A 1 89 ? 61.897 -14.492 20.855 1.00 53.77 89 ALA A C 1
ATOM 731 O O . ALA A 1 89 ? 61.145 -14.561 19.869 1.00 54.79 89 ALA A O 1
ATOM 733 N N . ALA A 1 90 ? 61.997 -15.487 21.759 1.00 52.96 90 ALA A N 1
ATOM 734 C CA . ALA A 1 90 ? 61.213 -16.715 21.666 1.00 53.25 90 ALA A CA 1
ATOM 735 C C . ALA A 1 90 ? 59.698 -16.408 21.642 1.00 53.72 90 ALA A C 1
ATOM 736 O O . ALA A 1 90 ? 58.943 -17.100 20.968 1.00 53.65 90 ALA A O 1
ATOM 738 N N . ASN A 1 91 ? 59.258 -15.360 22.366 1.00 53.77 91 ASN A N 1
ATOM 739 C CA . ASN A 1 91 ? 57.838 -14.981 22.399 1.00 54.04 91 ASN A CA 1
ATOM 740 C C . ASN A 1 91 ? 57.359 -14.452 21.054 1.00 54.00 91 ASN A C 1
ATOM 741 O O . ASN A 1 91 ? 56.172 -14.569 20.763 1.00 54.85 91 ASN A O 1
ATOM 746 N N . ASP A 1 92 ? 58.264 -13.854 20.243 1.00 52.85 92 ASP A N 1
ATOM 747 C CA . ASP A 1 92 ? 57.941 -13.340 18.914 1.00 52.66 92 ASP A CA 1
ATOM 748 C C . ASP A 1 92 ? 57.689 -14.525 17.964 1.00 52.72 92 ASP A C 1
ATOM 749 O O . ASP A 1 92 ? 56.691 -14.556 17.236 1.00 53.51 92 ASP A O 1
ATOM 754 N N . VAL A 1 93 ? 58.576 -15.509 18.007 1.00 51.95 93 VAL A N 1
ATOM 755 C CA . VAL A 1 93 ? 58.464 -16.758 17.276 1.00 52.36 93 VAL A CA 1
ATOM 756 C C . VAL A 1 93 ? 57.141 -17.474 17.686 1.00 53.38 93 VAL A C 1
ATOM 757 O O . VAL A 1 93 ? 56.386 -17.883 16.810 1.00 54.04 93 VAL A O 1
ATOM 761 N N . ALA A 1 94 ? 56.864 -17.603 19.006 1.00 53.34 94 ALA A N 1
ATOM 762 C CA . ALA A 1 94 ? 55.675 -18.272 19.526 1.00 53.74 94 ALA A CA 1
ATOM 763 C C . ALA A 1 94 ? 54.405 -17.525 19.099 1.00 54.82 94 ALA A C 1
ATOM 764 O O . ALA A 1 94 ? 53.448 -18.144 18.620 1.00 54.93 94 ALA A O 1
ATOM 766 N N . PHE A 1 95 ? 54.414 -16.187 19.197 1.00 55.14 95 PHE A N 1
ATOM 767 C CA . PHE A 1 95 ? 53.281 -15.386 18.766 1.00 56.26 95 PHE A CA 1
ATOM 768 C C . PHE A 1 95 ? 52.951 -15.645 17.276 1.00 57.57 95 PHE A C 1
ATOM 769 O O . PHE A 1 95 ? 51.787 -15.880 16.958 1.00 58.78 95 PHE A O 1
ATOM 777 N N . SER A 1 96 ? 53.972 -15.573 16.386 1.00 56.62 96 SER A N 1
ATOM 778 C CA . SER A 1 96 ? 53.875 -15.723 14.938 1.00 56.30 96 SER A CA 1
ATOM 779 C C . SER A 1 96 ? 53.326 -17.083 14.508 1.00 56.38 96 SER A C 1
ATOM 780 O O . SER A 1 96 ? 52.386 -17.151 13.716 1.00 56.78 96 SER A O 1
ATOM 783 N N . ILE A 1 97 ? 53.920 -18.181 14.995 1.00 56.03 97 ILE A N 1
ATOM 784 C CA . ILE A 1 97 ? 53.476 -19.519 14.632 1.00 55.88 97 ILE A CA 1
ATOM 785 C C . ILE A 1 97 ? 52.031 -19.715 15.099 1.00 56.55 97 ILE A C 1
ATOM 786 O O . ILE A 1 97 ? 51.203 -20.100 14.281 1.00 56.76 97 ILE A O 1
ATOM 791 N N . HIS A 1 98 ? 51.715 -19.295 16.357 1.00 56.71 98 HIS A N 1
ATOM 792 C CA . HIS A 1 98 ? 50.360 -19.386 16.917 1.00 57.71 98 HIS A CA 1
ATOM 793 C C . HIS A 1 98 ? 49.339 -18.592 16.084 1.00 57.35 98 HIS A C 1
ATOM 794 O O . HIS A 1 98 ? 48.263 -19.108 15.786 1.00 56.76 98 HIS A O 1
ATOM 801 N N . ALA A 1 99 ? 49.694 -17.350 15.689 1.00 57.25 99 ALA A N 1
ATOM 802 C CA . ALA A 1 99 ? 48.840 -16.467 14.884 1.00 57.15 99 ALA A CA 1
ATOM 803 C C . ALA A 1 99 ? 48.612 -17.030 13.468 1.00 57.15 99 ALA A C 1
ATOM 804 O O . ALA A 1 99 ? 47.565 -16.759 12.887 1.00 57.88 99 ALA A O 1
ATOM 806 N N . VAL A 1 100 ? 49.560 -17.812 12.915 1.00 56.14 100 VAL A N 1
ATOM 807 C CA . VAL A 1 100 ? 49.376 -18.418 11.590 1.00 56.12 100 VAL A CA 1
ATOM 808 C C . VAL A 1 100 ? 48.445 -19.621 11.731 1.00 57.17 100 VAL A C 1
ATOM 809 O O . VAL A 1 100 ? 47.529 -19.775 10.926 1.00 57.93 100 VAL A O 1
ATOM 813 N N . VAL A 1 101 ? 48.647 -20.455 12.768 1.00 56.87 101 VAL A N 1
ATOM 814 C CA . VAL A 1 101 ? 47.792 -21.620 13.009 1.00 56.83 101 VAL A CA 1
ATOM 815 C C . VAL A 1 101 ? 46.355 -21.169 13.261 1.00 57.99 101 VAL A C 1
ATOM 816 O O . VAL A 1 101 ? 45.436 -21.692 12.636 1.00 58.76 101 VAL A O 1
ATOM 820 N N . MET A 1 102 ? 46.170 -20.135 14.088 1.00 58.01 102 MET A N 1
ATOM 821 C CA . MET A 1 102 ? 44.845 -19.625 14.390 1.00 58.70 102 MET A CA 1
ATOM 822 C C . MET A 1 102 ? 44.146 -19.093 13.171 1.00 60.14 102 MET A C 1
ATOM 823 O O . MET A 1 102 ? 42.996 -19.452 12.938 1.00 60.01 102 MET A O 1
ATOM 828 N N . THR A 1 103 ? 44.849 -18.295 12.357 1.00 61.38 103 THR A N 1
ATOM 829 C CA . THR A 1 103 ? 44.318 -17.759 11.105 1.00 63.12 103 THR A CA 1
ATOM 830 C C . THR A 1 103 ? 44.003 -18.878 10.103 1.00 64.88 103 THR A C 1
ATOM 831 O O . THR A 1 103 ? 42.952 -18.831 9.451 1.00 65.84 103 THR A O 1
ATOM 835 N N . ALA A 1 104 ? 44.842 -19.923 10.048 1.00 65.27 104 ALA A N 1
ATOM 836 C CA . ALA A 1 104 ? 44.613 -21.080 9.175 1.00 66.58 104 ALA A CA 1
ATOM 837 C C . ALA A 1 104 ? 43.374 -21.883 9.616 1.00 67.96 104 ALA A C 1
ATOM 838 O O . ALA A 1 104 ? 42.652 -22.412 8.774 1.00 68.47 104 ALA A O 1
ATOM 840 N N . VAL A 1 105 ? 43.116 -21.962 10.926 1.00 68.48 105 VAL A N 1
ATOM 841 C CA . VAL A 1 105 ? 41.927 -22.645 11.435 1.00 69.47 105 VAL A CA 1
ATOM 842 C C . VAL A 1 105 ? 40.691 -21.847 10.999 1.00 70.42 105 VAL A C 1
ATOM 843 O O . VAL A 1 105 ? 39.724 -22.441 10.515 1.00 70.91 105 VAL A O 1
ATOM 847 N N . THR A 1 106 ? 40.757 -20.502 11.107 1.00 70.66 106 THR A N 1
ATOM 848 C CA . THR A 1 106 ? 39.694 -19.575 10.702 1.00 71.48 106 THR A CA 1
ATOM 849 C C . THR A 1 106 ? 39.338 -19.794 9.232 1.00 72.19 106 THR A C 1
ATOM 850 O O . THR A 1 106 ? 38.164 -19.928 8.915 1.00 72.44 106 THR A O 1
ATOM 854 N N . LEU A 1 107 ? 40.351 -19.881 8.352 1.00 72.57 107 LEU A N 1
ATOM 855 C CA . LEU A 1 107 ? 40.182 -20.124 6.928 1.00 73.28 107 LEU A CA 1
ATOM 856 C C . LEU A 1 107 ? 39.504 -21.464 6.659 1.00 74.75 107 LEU A C 1
ATOM 857 O O . LEU A 1 107 ? 38.579 -21.531 5.842 1.00 75.83 107 LEU A O 1
ATOM 862 N N . PHE A 1 108 ? 39.904 -22.512 7.381 1.00 74.82 108 PHE A N 1
ATOM 863 C CA . PHE A 1 108 ? 39.289 -23.833 7.255 1.00 75.36 108 PHE A CA 1
ATOM 864 C C . PHE A 1 108 ? 37.808 -23.775 7.688 1.00 75.73 108 PHE A C 1
ATOM 865 O O . PHE A 1 108 ? 36.971 -24.435 7.078 1.00 76.01 108 PHE A O 1
ATOM 873 N N . GLN A 1 109 ? 37.490 -22.965 8.719 1.00 75.92 109 GLN A N 1
ATOM 874 C CA . GLN A 1 109 ? 36.130 -22.756 9.214 1.00 76.58 109 GLN A CA 1
ATOM 875 C C . GLN A 1 109 ? 35.320 -22.008 8.148 1.00 78.53 109 GLN A C 1
ATOM 876 O O . GLN A 1 109 ? 34.177 -22.371 7.900 1.00 78.74 109 GLN A O 1
ATOM 882 N N . ILE A 1 110 ? 35.918 -20.990 7.493 1.00 79.57 110 ILE A N 1
ATOM 883 C CA . ILE A 1 110 ? 35.262 -20.235 6.419 1.00 81.17 110 ILE A CA 1
ATOM 884 C C . ILE A 1 110 ? 34.906 -21.178 5.260 1.00 83.64 110 ILE A C 1
ATOM 885 O O . ILE A 1 110 ? 33.828 -21.070 4.693 1.00 83.69 110 ILE A O 1
ATOM 890 N N . PHE A 1 111 ? 35.797 -22.126 4.949 1.00 85.59 111 PHE A N 1
ATOM 891 C CA . PHE A 1 111 ? 35.618 -23.106 3.889 1.00 87.80 111 PHE A CA 1
ATOM 892 C C . PHE A 1 111 ? 34.523 -24.144 4.213 1.00 88.48 111 PHE A C 1
ATOM 893 O O . PHE A 1 111 ? 33.684 -24.427 3.338 1.00 89.15 111 PHE A O 1
ATOM 901 N N . ILE A 1 112 ? 34.503 -24.702 5.440 1.00 88.07 112 ILE A N 1
ATOM 902 C CA . ILE A 1 112 ? 33.509 -25.736 5.751 1.00 88.18 112 ILE A CA 1
ATOM 903 C C . ILE A 1 112 ? 32.150 -25.182 6.208 1.00 88.48 112 ILE A C 1
ATOM 904 O O . ILE A 1 112 ? 31.107 -25.749 5.880 1.00 88.70 112 ILE A O 1
ATOM 909 N N . TYR A 1 113 ? 32.154 -24.100 6.966 1.00 88.43 113 TYR A N 1
ATOM 910 C CA . TYR A 1 113 ? 30.949 -23.566 7.577 1.00 88.97 113 TYR A CA 1
ATOM 911 C C . TYR A 1 113 ? 30.082 -22.686 6.669 1.00 88.91 113 TYR A C 1
ATOM 912 O O . TYR A 1 113 ? 30.502 -22.315 5.573 1.00 89.05 113 TYR A O 1
ATOM 921 N N . GLU A 1 114 ? 28.853 -22.383 7.143 1.00 88.69 114 GLU A N 1
ATOM 922 C CA . GLU A 1 114 ? 27.852 -21.552 6.473 1.00 89.26 114 GLU A CA 1
ATOM 923 C C . GLU A 1 114 ? 28.423 -20.156 6.289 1.00 89.34 114 GLU A C 1
ATOM 924 O O . GLU A 1 114 ? 28.816 -19.526 7.268 1.00 89.54 114 GLU A O 1
ATOM 930 N N . ARG A 1 115 ? 28.502 -19.685 5.036 1.00 88.93 115 ARG A N 1
ATOM 931 C CA . ARG A 1 115 ? 29.079 -18.377 4.753 1.00 88.71 115 ARG A CA 1
ATOM 932 C C . ARG A 1 115 ? 28.053 -17.260 4.604 1.00 87.72 115 ARG A C 1
ATOM 933 O O . ARG A 1 115 ? 28.396 -16.100 4.827 1.00 87.94 115 ARG A O 1
ATOM 941 N N . GLY A 1 116 ? 26.828 -17.600 4.220 1.00 86.37 116 GLY A N 1
ATOM 942 C CA . GLY A 1 116 ? 25.804 -16.593 4.004 1.00 86.12 116 GLY A CA 1
ATOM 943 C C . GLY A 1 116 ? 26.136 -15.766 2.779 1.00 85.85 116 GLY A C 1
ATOM 944 O O . GLY A 1 116 ? 26.704 -16.292 1.816 1.00 85.87 116 GLY A O 1
ATOM 945 N N . PRO A 1 117 ? 25.856 -14.445 2.798 1.00 85.31 117 PRO A N 1
ATOM 946 C CA . PRO A 1 117 ? 26.174 -13.615 1.626 1.00 84.63 117 PRO A CA 1
ATOM 947 C C . PRO A 1 117 ? 27.556 -12.984 1.691 1.00 83.81 117 PRO A C 1
ATOM 948 O O . PRO A 1 117 ? 27.749 -11.915 1.129 1.00 84.50 117 PRO A O 1
ATOM 952 N N . GLN A 1 118 ? 28.517 -13.623 2.370 1.00 82.15 118 GLN A N 1
ATOM 953 C CA . GLN A 1 118 ? 29.841 -13.044 2.536 1.00 80.71 118 GLN A CA 1
ATOM 954 C C . GLN A 1 118 ? 30.813 -13.490 1.476 1.00 80.33 118 GLN A C 1
ATOM 955 O O . GLN A 1 118 ? 30.726 -14.605 0.967 1.00 81.23 118 GLN A O 1
ATOM 961 N N . LYS A 1 119 ? 31.721 -12.597 1.122 1.00 78.71 119 LYS A N 1
ATOM 962 C CA . LYS A 1 119 ? 32.635 -12.827 0.031 1.00 78.11 119 LYS A CA 1
ATOM 963 C C . LYS A 1 119 ? 33.746 -11.792 0.125 1.00 77.14 119 LYS A C 1
ATOM 964 O O . LYS A 1 119 ? 33.441 -10.617 0.347 1.00 77.73 119 LYS A O 1
ATOM 970 N N . VAL A 1 120 ? 35.016 -12.209 -0.078 1.00 75.56 120 VAL A N 1
ATOM 971 C CA . VAL A 1 120 ? 36.172 -11.308 -0.086 1.00 75.05 120 VAL A CA 1
ATOM 972 C C . VAL A 1 120 ? 36.004 -10.259 -1.190 1.00 74.93 120 VAL A C 1
ATOM 973 O O . VAL A 1 120 ? 35.601 -10.603 -2.305 1.00 75.48 120 VAL A O 1
ATOM 977 N N . SER A 1 121 ? 36.248 -8.980 -0.878 1.00 74.10 121 SER A N 1
ATOM 978 C CA . SER A 1 121 ? 36.073 -7.911 -1.856 1.00 73.78 121 SER A CA 1
ATOM 979 C C . SER A 1 121 ? 37.198 -7.890 -2.888 1.00 74.17 121 SER A C 1
ATOM 980 O O . SER A 1 121 ? 38.312 -8.307 -2.596 1.00 74.82 121 SER A O 1
ATOM 983 N N . ARG A 1 122 ? 36.917 -7.343 -4.070 1.00 73.95 122 ARG A N 1
ATOM 984 C CA . ARG A 1 122 ? 37.873 -7.180 -5.150 1.00 74.28 122 ARG A CA 1
ATOM 985 C C . ARG A 1 122 ? 39.079 -6.357 -4.696 1.00 73.29 122 ARG A C 1
ATOM 986 O O . ARG A 1 122 ? 40.207 -6.647 -5.083 1.00 73.36 122 ARG A O 1
ATOM 994 N N . LEU A 1 123 ? 38.838 -5.329 -3.891 1.00 72.53 123 LEU A N 1
ATOM 995 C CA . LEU A 1 123 ? 39.897 -4.476 -3.398 1.00 72.60 123 LEU A CA 1
ATOM 996 C C . LEU A 1 123 ? 40.827 -5.257 -2.488 1.00 72.01 123 LEU A C 1
ATOM 997 O O . LEU A 1 123 ? 42.025 -5.092 -2.614 1.00 72.31 123 LEU A O 1
ATOM 1002 N N . ALA A 1 124 ? 40.295 -6.171 -1.644 1.00 71.22 124 ALA A N 1
ATOM 1003 C CA . ALA A 1 124 ? 41.116 -6.995 -0.752 1.00 70.55 124 ALA A CA 1
ATOM 1004 C C . ALA A 1 124 ? 41.887 -8.064 -1.515 1.00 70.75 124 ALA A C 1
ATOM 1005 O O . ALA A 1 124 ? 43.078 -8.271 -1.230 1.00 70.23 124 ALA A O 1
ATOM 1007 N N . ILE A 1 125 ? 41.224 -8.744 -2.493 1.00 70.86 125 ILE A N 1
ATOM 1008 C CA . ILE A 1 125 ? 41.905 -9.750 -3.326 1.00 71.85 125 ILE A CA 1
ATOM 1009 C C . ILE A 1 125 ? 43.064 -9.089 -4.086 1.00 71.02 125 ILE A C 1
ATOM 1010 O O . ILE A 1 125 ? 44.163 -9.613 -4.075 1.00 70.25 125 ILE A O 1
ATOM 1015 N N . GLY A 1 126 ? 42.823 -7.888 -4.612 1.00 70.60 126 GLY A N 1
ATOM 1016 C CA . GLY A 1 126 ? 43.818 -7.090 -5.316 1.00 70.40 126 GLY A CA 1
ATOM 1017 C C . GLY A 1 126 ? 45.022 -6.701 -4.486 1.00 70.01 126 GLY A C 1
ATOM 1018 O O . GLY A 1 126 ? 46.138 -6.729 -5.002 1.00 70.04 126 GLY A O 1
ATOM 1019 N N . ILE A 1 127 ? 44.808 -6.322 -3.200 1.00 69.42 127 ILE A N 1
ATOM 1020 C CA . ILE A 1 127 ? 45.884 -5.962 -2.273 1.00 69.46 127 ILE A CA 1
ATOM 1021 C C . ILE A 1 127 ? 46.751 -7.219 -2.026 1.00 69.42 127 ILE A C 1
ATOM 1022 O O . ILE A 1 127 ? 47.975 -7.186 -2.178 1.00 69.80 127 ILE A O 1
ATOM 1027 N N . VAL A 1 128 ? 46.097 -8.333 -1.702 1.00 68.44 128 VAL A N 1
ATOM 1028 C CA . VAL A 1 128 ? 46.764 -9.593 -1.434 1.00 67.73 128 VAL A CA 1
ATOM 1029 C C . VAL A 1 128 ? 47.540 -10.119 -2.660 1.00 67.09 128 VAL A C 1
ATOM 1030 O O . VAL A 1 128 ? 48.713 -10.417 -2.528 1.00 67.38 128 VAL A O 1
ATOM 1034 N N . VAL A 1 129 ? 46.933 -10.170 -3.840 1.00 66.70 129 VAL A N 1
ATOM 1035 C CA . VAL A 1 129 ? 47.602 -10.628 -5.062 1.00 66.95 129 VAL A CA 1
ATOM 1036 C C . VAL A 1 129 ? 48.880 -9.812 -5.351 1.00 66.49 129 VAL A C 1
ATOM 1037 O O . VAL A 1 129 ? 49.935 -10.405 -5.542 1.00 66.72 129 VAL A O 1
ATOM 1041 N N . VAL A 1 130 ? 48.790 -8.466 -5.283 1.00 65.36 130 VAL A N 1
ATOM 1042 C CA . VAL A 1 130 ? 49.884 -7.510 -5.495 1.00 64.11 130 VAL A CA 1
ATOM 1043 C C . VAL A 1 130 ? 50.997 -7.680 -4.461 1.00 63.78 130 VAL A C 1
ATOM 1044 O O . VAL A 1 130 ? 52.168 -7.636 -4.821 1.00 64.26 130 VAL A O 1
ATOM 1048 N N . VAL A 1 131 ? 50.638 -7.912 -3.188 1.00 62.74 131 VAL A N 1
ATOM 1049 C CA . VAL A 1 131 ? 51.601 -8.084 -2.114 1.00 61.90 131 VAL A CA 1
ATOM 1050 C C . VAL A 1 131 ? 52.330 -9.438 -2.229 1.00 61.78 131 VAL A C 1
ATOM 1051 O O . VAL A 1 131 ? 53.554 -9.499 -2.098 1.00 60.82 131 VAL A O 1
ATOM 1055 N N . TRP A 1 132 ? 51.589 -10.503 -2.527 1.00 62.36 132 TRP A N 1
ATOM 1056 C CA . TRP A 1 132 ? 52.185 -11.827 -2.702 1.00 63.71 132 TRP A CA 1
ATOM 1057 C C . TRP A 1 132 ? 53.058 -11.922 -3.974 1.00 64.01 132 TRP A C 1
ATOM 1058 O O . TRP A 1 132 ? 54.095 -12.594 -3.975 1.00 64.14 132 TRP A O 1
ATOM 1069 N N . GLY A 1 133 ? 52.655 -11.206 -5.018 1.00 63.57 133 GLY A N 1
ATOM 1070 C CA . GLY A 1 133 ? 53.401 -11.161 -6.264 1.00 63.83 133 GLY A CA 1
ATOM 1071 C C . GLY A 1 133 ? 54.748 -10.500 -6.056 1.00 63.58 133 GLY A C 1
ATOM 1072 O O . GLY A 1 133 ? 55.776 -11.012 -6.499 1.00 63.80 133 GLY A O 1
ATOM 1073 N N . PHE A 1 1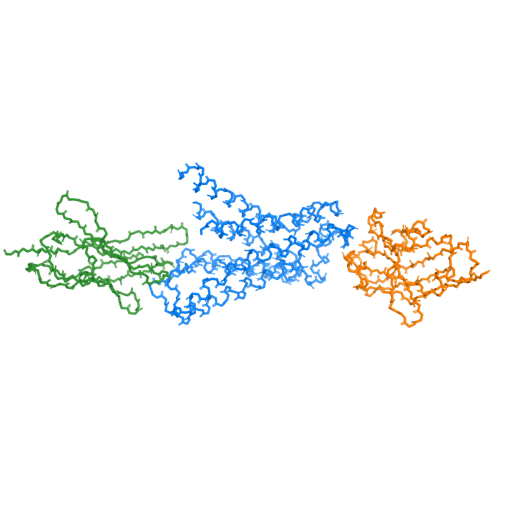34 ? 54.743 -9.390 -5.325 1.00 62.89 134 PHE A N 1
ATOM 1074 C CA . PHE A 1 134 ? 55.930 -8.634 -4.981 1.00 62.69 134 PHE A CA 1
ATOM 1075 C C . PHE A 1 134 ? 56.868 -9.506 -4.110 1.00 62.77 134 PHE A C 1
ATOM 1076 O O . PHE A 1 134 ? 58.071 -9.569 -4.369 1.00 63.05 134 PHE A O 1
ATOM 1084 N N . ALA A 1 135 ? 56.304 -10.240 -3.146 1.00 62.01 135 ALA A N 1
ATOM 1085 C CA . ALA A 1 135 ? 57.083 -11.134 -2.308 1.00 61.81 135 ALA A CA 1
ATOM 1086 C C . ALA A 1 135 ? 57.715 -12.270 -3.137 1.00 62.21 135 ALA A C 1
ATOM 1087 O O . ALA A 1 135 ? 58.830 -12.710 -2.835 1.00 62.97 135 ALA A O 1
ATOM 1089 N N . ALA A 1 136 ? 57.016 -12.748 -4.167 1.00 61.53 136 ALA A N 1
ATOM 1090 C CA . ALA A 1 136 ? 57.537 -13.792 -5.046 1.00 61.69 136 ALA A CA 1
ATOM 1091 C C . ALA A 1 136 ? 58.659 -13.223 -5.932 1.00 61.88 136 ALA A C 1
ATOM 1092 O O . ALA A 1 136 ? 59.656 -13.905 -6.154 1.00 61.69 136 ALA A O 1
ATOM 1094 N N . ILE A 1 137 ? 58.522 -11.959 -6.386 1.00 61.73 137 ILE A N 1
ATOM 1095 C CA . ILE A 1 137 ? 59.564 -11.264 -7.157 1.00 61.96 137 ILE A CA 1
ATOM 1096 C C . ILE A 1 137 ? 60.860 -11.184 -6.315 1.00 60.58 137 ILE A C 1
ATOM 1097 O O . ILE A 1 137 ? 61.961 -11.412 -6.816 1.00 60.53 137 ILE A O 1
ATOM 1102 N N . CYS A 1 138 ? 60.703 -10.886 -5.022 1.00 59.19 138 CYS A N 1
ATOM 1103 C CA . CYS A 1 138 ? 61.793 -10.742 -4.093 1.00 58.36 138 CYS A CA 1
ATOM 1104 C C . CYS A 1 138 ? 62.421 -12.085 -3.710 1.00 59.04 138 CYS A C 1
ATOM 1105 O O . CYS A 1 138 ? 63.645 -12.165 -3.549 1.00 58.70 138 CYS A O 1
ATOM 1108 N N . PHE A 1 139 ? 61.615 -13.157 -3.650 1.00 59.42 139 PHE A N 1
ATOM 1109 C CA . PHE A 1 139 ? 62.154 -14.487 -3.396 1.00 60.23 139 PHE A CA 1
ATOM 1110 C C . PHE A 1 139 ? 63.091 -14.892 -4.552 1.00 62.30 139 PHE A C 1
ATOM 1111 O O . PHE A 1 139 ? 64.195 -15.369 -4.288 1.00 62.22 139 PHE A O 1
ATOM 1119 N N . PHE A 1 140 ? 62.665 -14.677 -5.822 1.00 63.74 140 PHE A N 1
ATOM 1120 C CA . PHE A 1 140 ? 63.492 -15.040 -6.975 1.00 65.91 140 PHE A CA 1
ATOM 1121 C C . PHE A 1 140 ? 64.764 -14.168 -7.169 1.00 65.00 140 PHE A C 1
ATOM 1122 O O . PHE A 1 140 ? 65.769 -14.690 -7.654 1.00 64.32 140 PHE 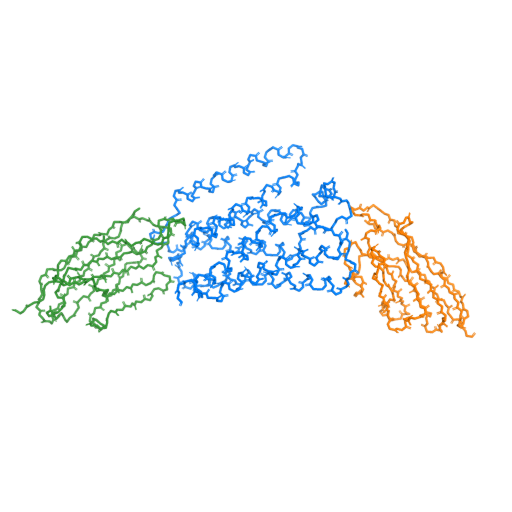A O 1
ATOM 1130 N N . ILE A 1 141 ? 64.728 -12.873 -6.772 1.00 64.31 141 ILE A N 1
ATOM 1131 C CA . ILE A 1 141 ? 65.883 -11.968 -6.823 1.00 64.07 141 ILE A CA 1
ATOM 1132 C C . ILE A 1 141 ? 66.945 -12.434 -5.796 1.00 63.87 141 ILE A C 1
ATOM 1133 O O . ILE A 1 141 ? 68.139 -12.437 -6.088 1.00 64.47 141 ILE A O 1
ATOM 1138 N N . ALA A 1 142 ? 66.498 -12.847 -4.599 1.00 63.22 142 ALA A N 1
ATOM 1139 C CA . ALA A 1 142 ? 67.353 -13.274 -3.487 1.00 62.60 142 ALA A CA 1
ATOM 1140 C C . ALA A 1 142 ? 67.876 -14.708 -3.565 1.00 62.48 142 ALA A C 1
ATOM 1141 O O . ALA A 1 142 ? 68.934 -15.004 -3.020 1.00 62.46 142 ALA A O 1
ATOM 1143 N N . LEU A 1 143 ? 67.131 -15.599 -4.204 1.00 62.20 143 LEU A N 1
ATOM 1144 C CA . LEU A 1 143 ? 67.479 -17.005 -4.270 1.00 62.44 143 LEU A CA 1
ATOM 1145 C C . LEU A 1 143 ? 68.906 -17.304 -4.812 1.00 62.78 143 LEU A C 1
ATOM 1146 O O . LEU A 1 143 ? 69.593 -18.111 -4.170 1.00 62.76 143 LEU A O 1
ATOM 1151 N N . PRO A 1 144 ? 69.403 -16.712 -5.942 1.00 62.47 144 PRO A N 1
ATOM 1152 C CA . PRO A 1 144 ? 70.754 -17.072 -6.414 1.00 62.13 144 PRO A CA 1
ATOM 1153 C C . PRO A 1 144 ? 71.870 -16.634 -5.488 1.00 62.03 144 PRO A C 1
ATOM 1154 O O . PRO A 1 144 ? 72.772 -17.411 -5.260 1.00 62.57 144 PRO A O 1
ATOM 1158 N N . THR A 1 145 ? 71.780 -15.429 -4.912 1.00 61.22 145 THR A N 1
ATOM 1159 C CA . THR A 1 145 ? 72.802 -14.908 -4.010 1.00 60.48 145 THR A CA 1
ATOM 1160 C C . THR A 1 145 ? 72.598 -15.267 -2.538 1.00 59.75 145 THR A C 1
ATOM 1161 O O . THR A 1 145 ? 73.377 -14.813 -1.694 1.00 58.98 145 THR A O 1
ATOM 1165 N N . HIS A 1 146 ? 71.538 -16.045 -2.222 1.00 59.77 146 HIS A N 1
ATOM 1166 C CA . HIS A 1 146 ? 71.179 -16.444 -0.869 1.00 59.88 146 HIS A CA 1
ATOM 1167 C C . HIS A 1 146 ? 71.042 -15.193 0.034 1.00 59.21 146 HIS A C 1
ATOM 1168 O O . HIS A 1 146 ? 71.599 -15.160 1.134 1.00 59.39 146 HIS A O 1
ATOM 1175 N N . SER A 1 147 ? 70.354 -14.145 -0.460 1.00 58.28 147 SER A N 1
ATOM 1176 C CA . SER A 1 147 ? 70.167 -12.898 0.283 1.00 57.91 147 SER A CA 1
ATOM 1177 C C . SER A 1 147 ? 68.981 -13.035 1.223 1.00 57.93 147 SER A C 1
ATOM 1178 O O . SER A 1 147 ? 67.939 -12.387 1.042 1.00 57.89 147 SER A O 1
ATOM 1181 N N . TRP A 1 148 ? 69.137 -13.888 2.235 1.00 57.70 148 TRP A N 1
ATOM 1182 C CA . TRP A 1 148 ? 68.046 -14.200 3.137 1.00 57.94 148 TRP A CA 1
ATOM 1183 C C . TRP A 1 148 ? 67.742 -13.108 4.148 1.00 57.25 148 TRP A C 1
ATOM 1184 O O . TRP A 1 148 ? 66.564 -12.934 4.478 1.00 57.80 148 TRP A O 1
ATOM 1195 N N . LEU A 1 149 ? 68.749 -12.334 4.592 1.00 55.74 149 LEU A N 1
ATOM 1196 C CA . LEU A 1 149 ? 68.464 -11.228 5.504 1.00 55.07 149 LEU A CA 1
ATOM 1197 C C . LEU A 1 149 ? 67.664 -10.154 4.775 1.00 55.60 149 LEU A C 1
ATOM 1198 O O . LEU A 1 149 ? 66.702 -9.635 5.330 1.00 56.33 149 LEU A O 1
ATOM 1203 N N . TRP A 1 150 ? 68.017 -9.867 3.507 1.00 55.04 150 TRP A N 1
ATOM 1204 C CA . TRP A 1 150 ? 67.318 -8.876 2.704 1.00 54.49 150 TRP A CA 1
ATOM 1205 C C . TRP A 1 150 ? 65.878 -9.310 2.439 1.00 53.03 150 TRP A C 1
ATOM 1206 O O . TRP A 1 150 ? 64.981 -8.485 2.521 1.00 53.17 150 TRP A O 1
ATOM 1217 N N . LEU A 1 151 ? 65.667 -10.591 2.114 1.00 51.36 151 LEU A N 1
ATOM 1218 C CA . LEU A 1 151 ? 64.349 -11.134 1.818 1.00 50.16 151 LEU A CA 1
ATOM 1219 C C . LEU A 1 151 ? 63.378 -11.072 3.001 1.00 50.26 151 LEU A C 1
ATOM 1220 O O . LEU A 1 151 ? 62.242 -10.629 2.813 1.00 49.82 151 LEU A O 1
ATOM 1225 N N . ILE A 1 152 ? 63.807 -11.524 4.207 1.00 50.25 152 ILE A N 1
ATOM 1226 C CA . ILE A 1 152 ? 62.944 -11.536 5.395 1.00 50.57 152 ILE A CA 1
ATOM 1227 C C . ILE A 1 152 ? 62.710 -10.106 5.930 1.00 51.16 152 ILE A C 1
ATOM 1228 O O . ILE A 1 152 ? 61.671 -9.854 6.508 1.00 50.68 152 ILE A O 1
ATOM 1233 N N . SER A 1 153 ? 63.612 -9.152 5.632 1.00 51.79 153 SER A N 1
ATOM 1234 C CA . SER A 1 153 ? 63.421 -7.737 5.933 1.00 52.40 153 SER A CA 1
ATOM 1235 C C . SER A 1 153 ? 62.350 -7.145 5.028 1.00 54.13 153 SER A C 1
ATOM 1236 O O . SER A 1 153 ? 61.765 -6.123 5.395 1.00 55.64 153 SER A O 1
ATOM 1239 N N . ILE A 1 154 ? 62.136 -7.723 3.809 1.00 53.33 154 ILE A N 1
ATOM 1240 C CA . ILE A 1 154 ? 61.069 -7.331 2.929 1.00 53.31 154 ILE A CA 1
ATOM 1241 C C . ILE A 1 154 ? 59.793 -7.893 3.599 1.00 53.35 154 ILE A C 1
ATOM 1242 O O . ILE A 1 154 ? 58.866 -7.131 3.848 1.00 53.57 154 ILE A O 1
ATOM 1247 N N . PHE A 1 155 ? 59.772 -9.194 3.954 1.00 52.89 155 PHE A N 1
ATOM 1248 C CA . PHE A 1 155 ? 58.651 -9.827 4.663 1.00 53.23 155 PHE A CA 1
ATOM 1249 C C . PHE A 1 155 ? 58.211 -9.049 5.891 1.00 54.01 155 PHE A C 1
ATOM 1250 O O . PHE A 1 155 ? 57.013 -8.839 6.056 1.00 54.96 155 PHE A O 1
ATOM 1258 N N . ASN A 1 156 ? 59.170 -8.530 6.680 1.00 53.47 156 ASN A N 1
ATOM 1259 C CA . ASN A 1 156 ? 58.913 -7.710 7.865 1.00 53.95 156 ASN A CA 1
ATOM 1260 C C . ASN A 1 156 ? 58.300 -6.331 7.503 1.00 54.61 156 ASN A C 1
ATOM 1261 O O . ASN A 1 156 ? 57.421 -5.849 8.216 1.00 55.49 156 ASN A O 1
ATOM 1266 N N . SER A 1 157 ? 58.728 -5.720 6.382 1.00 54.06 157 SER A N 1
ATOM 1267 C CA . SER A 1 157 ? 58.156 -4.470 5.875 1.00 53.83 157 SER A CA 1
ATOM 1268 C C . SER A 1 157 ? 56.732 -4.732 5.357 1.00 53.85 157 SER A C 1
ATOM 1269 O O . SER A 1 157 ? 55.880 -3.860 5.465 1.00 54.32 157 SER A O 1
ATOM 1272 N N . ILE A 1 158 ? 56.459 -5.937 4.813 1.00 52.99 158 ILE A N 1
ATOM 1273 C CA . ILE A 1 158 ? 55.131 -6.301 4.339 1.00 52.31 158 ILE A CA 1
ATOM 1274 C C . ILE A 1 158 ? 54.191 -6.355 5.549 1.00 52.73 158 ILE A C 1
ATOM 1275 O O . ILE A 1 158 ? 53.103 -5.821 5.454 1.00 53.19 158 ILE A O 1
ATOM 1280 N N . GLN A 1 159 ? 54.628 -6.899 6.702 1.00 52.86 159 GLN A N 1
ATOM 1281 C CA . GLN A 1 159 ? 53.765 -6.903 7.884 1.00 53.48 159 GLN A CA 1
ATOM 1282 C C . GLN A 1 159 ? 53.524 -5.476 8.378 1.00 54.34 159 GLN A C 1
ATOM 1283 O O . GLN A 1 159 ? 52.427 -5.204 8.837 1.00 55.21 159 GLN A O 1
ATOM 1289 N N . VAL A 1 160 ? 54.487 -4.553 8.229 1.00 53.75 160 VAL A N 1
ATOM 1290 C CA . VAL A 1 160 ? 54.277 -3.158 8.612 1.00 53.56 160 VAL A CA 1
ATOM 1291 C C . VAL A 1 160 ? 53.215 -2.516 7.697 1.00 54.77 160 VAL A C 1
ATOM 1292 O O . VAL A 1 160 ? 52.393 -1.724 8.162 1.00 55.06 160 VAL A O 1
ATOM 1296 N N . PHE A 1 161 ? 53.205 -2.884 6.408 1.00 55.17 161 PHE A N 1
ATOM 1297 C CA . PHE A 1 161 ? 52.196 -2.399 5.481 1.00 56.25 161 PHE A CA 1
ATOM 1298 C C . PHE A 1 161 ? 50.806 -2.939 5.903 1.00 56.15 161 PHE A C 1
ATOM 1299 O O . PHE A 1 161 ? 49.847 -2.171 6.002 1.00 56.63 161 PHE A O 1
ATOM 1307 N N . MET A 1 162 ? 50.714 -4.241 6.168 1.00 55.33 162 MET A N 1
ATOM 1308 C CA . MET A 1 162 ? 49.483 -4.889 6.579 1.00 55.79 162 MET A CA 1
ATOM 1309 C C . MET A 1 162 ? 49.001 -4.448 7.975 1.00 57.37 162 MET A C 1
ATOM 1310 O O . MET A 1 162 ? 47.804 -4.508 8.256 1.00 58.51 162 MET A O 1
ATOM 1315 N N . THR A 1 163 ? 49.911 -3.965 8.827 1.00 57.63 163 THR A N 1
ATOM 1316 C CA . THR A 1 163 ? 49.592 -3.412 10.142 1.00 58.14 163 THR A CA 1
ATOM 1317 C C . THR A 1 163 ? 48.941 -2.032 9.954 1.00 59.56 163 THR A C 1
ATOM 1318 O O . THR A 1 163 ? 47.969 -1.705 10.643 1.00 60.22 163 THR A O 1
ATOM 1322 N N . CYS A 1 164 ? 49.431 -1.240 8.978 1.00 59.73 164 CYS A N 1
ATOM 1323 C CA . CYS A 1 164 ? 48.845 0.062 8.693 1.00 60.61 164 CYS A CA 1
ATOM 1324 C C . CYS A 1 164 ? 47.421 -0.123 8.167 1.00 63.17 164 CYS A C 1
ATOM 1325 O O . CYS A 1 164 ? 46.522 0.564 8.636 1.00 63.77 164 CYS A O 1
ATOM 1328 N N . VAL A 1 165 ? 47.206 -1.124 7.290 1.00 64.63 165 VAL A N 1
ATOM 1329 C CA . VAL A 1 165 ? 45.899 -1.514 6.716 1.00 66.58 165 VAL A CA 1
ATOM 1330 C C . VAL A 1 165 ? 44.884 -1.939 7.830 1.00 68.63 165 VAL A C 1
ATOM 1331 O O . VAL A 1 165 ? 43.694 -1.665 7.723 1.00 68.98 165 VAL A O 1
ATOM 1335 N N . LYS A 1 166 ? 45.368 -2.552 8.913 1.00 69.80 166 LYS A N 1
ATOM 1336 C CA . LYS A 1 166 ? 44.512 -2.960 10.018 1.00 71.67 166 LYS A CA 1
ATOM 1337 C C . LYS A 1 166 ? 44.002 -1.748 10.839 1.00 73.93 166 LYS A C 1
ATOM 1338 O O . LYS A 1 166 ? 42.817 -1.684 11.177 1.00 74.59 166 LYS A O 1
ATOM 1344 N N . TYR A 1 167 ? 44.883 -0.788 11.140 1.00 74.63 167 TYR A N 1
ATOM 1345 C CA . TYR A 1 167 ? 44.517 0.344 11.983 1.00 75.78 167 TYR A CA 1
ATOM 1346 C C . TYR A 1 167 ? 43.916 1.559 11.282 1.00 77.46 167 TYR A C 1
ATOM 1347 O O . TYR A 1 167 ? 42.962 2.132 11.814 1.00 77.88 167 TYR A O 1
ATOM 1356 N N . ILE A 1 168 ? 44.498 1.999 10.146 1.00 78.09 168 ILE A N 1
ATOM 1357 C CA . ILE A 1 168 ? 44.046 3.195 9.433 1.00 79.17 168 ILE A CA 1
ATOM 1358 C C . ILE A 1 168 ? 42.520 3.163 9.137 1.00 80.68 168 ILE A C 1
ATOM 1359 O O . ILE A 1 168 ? 41.848 4.089 9.595 1.00 80.70 168 ILE A O 1
ATOM 1364 N N . PRO A 1 169 ? 41.921 2.124 8.492 1.00 81.76 169 PRO A N 1
ATOM 1365 C CA . PRO A 1 169 ? 40.453 2.126 8.301 1.00 82.73 169 PRO A CA 1
ATOM 1366 C C . PRO A 1 169 ? 39.673 2.062 9.617 1.00 84.45 169 PRO A C 1
ATOM 1367 O O . PRO A 1 169 ? 38.679 2.757 9.755 1.00 84.47 169 PRO A O 1
ATOM 1371 N N . GLN A 1 170 ? 40.170 1.294 10.610 1.00 85.84 170 GLN A N 1
ATOM 1372 C CA . GLN A 1 170 ? 39.553 1.153 11.936 1.00 87.20 170 GLN A CA 1
ATOM 1373 C C . GLN A 1 170 ? 39.386 2.502 12.676 1.00 88.37 170 GLN A C 1
ATOM 1374 O O . GLN A 1 170 ? 38.496 2.631 13.509 1.00 88.41 170 GLN A O 1
ATOM 1380 N N . ALA A 1 171 ? 40.216 3.505 12.355 1.00 89.05 171 ALA A N 1
ATOM 1381 C CA . ALA A 1 171 ? 40.131 4.827 12.969 1.00 90.09 171 ALA A CA 1
ATOM 1382 C C . ALA A 1 171 ? 38.982 5.645 12.402 1.00 91.14 171 ALA A C 1
ATOM 1383 O O . ALA A 1 171 ? 38.774 5.665 11.187 1.00 91.94 171 ALA A O 1
ATOM 1385 N N . SER A 1 184 ? 34.729 -4.630 24.335 1.00 101.50 184 SER A N 1
ATOM 1386 C CA . SER A 1 184 ? 35.115 -3.418 23.618 1.00 101.79 184 SER A CA 1
ATOM 1387 C C . SER A 1 184 ? 36.423 -2.826 24.167 1.00 101.58 184 SER A C 1
ATOM 1388 O O . SER A 1 184 ? 37.425 -2.869 23.467 1.00 101.31 184 SER A O 1
ATOM 1391 N N . ILE A 1 185 ? 36.436 -2.325 25.421 1.00 101.40 185 ILE A N 1
ATOM 1392 C CA . ILE A 1 185 ? 37.654 -1.755 26.002 1.00 101.41 185 ILE A CA 1
ATOM 1393 C C . ILE A 1 185 ? 38.655 -2.856 26.388 1.00 100.32 185 ILE A C 1
ATOM 1394 O O . ILE A 1 185 ? 39.850 -2.670 26.204 1.00 100.40 185 ILE A O 1
ATOM 1399 N N . GLY A 1 186 ? 38.165 -4.008 26.836 1.00 98.99 186 GLY A N 1
ATOM 1400 C CA . GLY A 1 186 ? 39.025 -5.126 27.211 1.00 97.90 186 GLY A CA 1
ATOM 1401 C C . GLY A 1 186 ? 39.920 -5.606 26.088 1.00 96.45 186 GLY A C 1
ATOM 1402 O O . GLY A 1 186 ? 41.101 -5.893 26.308 1.00 96.48 186 GLY A O 1
ATOM 1403 N N . ASN A 1 187 ? 39.373 -5.663 24.866 1.00 95.05 187 ASN A N 1
ATOM 1404 C CA . ASN A 1 187 ? 40.116 -6.108 23.683 1.00 94.17 187 ASN A CA 1
ATOM 1405 C C . ASN A 1 187 ? 41.123 -5.038 23.212 1.00 91.84 187 ASN A C 1
ATOM 1406 O O . ASN A 1 187 ? 42.196 -5.384 22.721 1.00 91.75 187 ASN A O 1
ATOM 1411 N N . ILE A 1 188 ? 40.779 -3.748 23.394 1.00 89.80 188 ILE A N 1
ATOM 1412 C CA . ILE A 1 188 ? 41.640 -2.600 23.092 1.00 88.44 188 ILE A CA 1
ATOM 1413 C C . ILE A 1 188 ? 42.800 -2.559 24.096 1.00 86.59 188 ILE A C 1
ATOM 1414 O O . ILE A 1 188 ? 43.930 -2.282 23.724 1.00 86.58 188 ILE A O 1
ATOM 1419 N N . LEU A 1 189 ? 42.495 -2.820 25.370 1.00 85.11 189 LEU A N 1
ATOM 1420 C CA . LEU A 1 189 ? 43.422 -2.844 26.482 1.00 84.27 189 LEU A CA 1
ATOM 1421 C C . LEU A 1 189 ? 44.414 -3.997 26.311 1.00 83.08 189 LEU A C 1
ATOM 1422 O O . LEU A 1 189 ? 45.606 -3.794 26.518 1.00 82.64 189 LEU A O 1
ATOM 1427 N N . LEU A 1 190 ? 43.932 -5.172 25.849 1.00 82.16 190 LEU A N 1
ATOM 1428 C CA . LEU A 1 190 ? 44.761 -6.351 25.558 1.00 81.22 190 LEU A CA 1
ATOM 1429 C C . LEU A 1 190 ? 45.683 -6.071 24.379 1.00 80.37 190 LEU A C 1
ATOM 1430 O O . LEU A 1 190 ? 46.847 -6.477 24.390 1.00 80.99 190 LEU A O 1
ATOM 1435 N N . ASP A 1 191 ? 45.161 -5.406 23.350 1.00 78.91 191 ASP A N 1
ATOM 1436 C CA . ASP A 1 191 ? 45.949 -5.079 22.178 1.00 78.14 191 ASP A CA 1
ATOM 1437 C C . ASP A 1 191 ? 47.041 -4.048 22.528 1.00 77.14 191 ASP A C 1
ATOM 1438 O O . ASP A 1 191 ? 48.182 -4.151 22.057 1.00 76.54 191 ASP A O 1
ATOM 1443 N N . PHE A 1 192 ? 46.673 -3.050 23.349 1.00 76.31 192 PHE A N 1
ATOM 1444 C CA . PHE A 1 192 ? 47.579 -1.995 23.796 1.00 75.81 192 PHE A CA 1
ATOM 1445 C C . PHE A 1 192 ? 48.663 -2.572 24.724 1.00 74.62 192 PHE A C 1
ATOM 1446 O O . PHE A 1 192 ? 49.821 -2.163 24.654 1.00 74.61 192 PHE A O 1
ATOM 1454 N N . THR A 1 193 ? 48.290 -3.535 25.582 1.00 73.42 193 THR A N 1
ATOM 1455 C CA . THR A 1 193 ? 49.215 -4.190 26.502 1.00 72.39 193 THR A CA 1
ATOM 1456 C C . THR A 1 193 ? 50.320 -4.883 25.715 1.00 71.77 193 THR A C 1
ATOM 1457 O O . THR A 1 193 ? 51.480 -4.643 25.999 1.00 72.48 193 THR A O 1
ATOM 1461 N N . GLY A 1 194 ? 49.959 -5.674 24.707 1.00 70.33 194 GLY A N 1
ATOM 1462 C CA . GLY A 1 194 ? 50.922 -6.384 23.867 1.00 69.67 194 GLY A CA 1
ATOM 1463 C C . GLY A 1 194 ? 51.820 -5.485 23.033 1.00 68.82 194 GLY A C 1
ATOM 1464 O O . GLY A 1 194 ? 52.940 -5.858 22.693 1.00 68.44 194 GLY A O 1
ATOM 1465 N N . GLY A 1 195 ? 51.331 -4.303 22.697 1.00 68.30 195 GLY A N 1
ATOM 1466 C CA . GLY A 1 195 ? 52.102 -3.340 21.929 1.00 68.01 195 GLY A CA 1
ATOM 1467 C C . GLY A 1 195 ? 53.159 -2.714 22.804 1.00 67.30 195 GLY A C 1
ATOM 1468 O O . GLY A 1 195 ? 54.319 -2.618 22.406 1.00 67.13 195 GLY A O 1
ATOM 1469 N N . LEU A 1 196 ? 52.755 -2.319 24.020 1.00 67.19 196 LEU A N 1
ATOM 1470 C CA . LEU A 1 196 ? 53.620 -1.712 25.037 1.00 67.54 196 LEU A CA 1
ATOM 1471 C C . LEU A 1 196 ? 54.630 -2.737 25.559 1.00 67.09 196 LEU A C 1
ATOM 1472 O O . LEU A 1 196 ? 55.800 -2.414 25.686 1.00 67.33 196 LEU A O 1
ATOM 1477 N N . ALA A 1 197 ? 54.185 -3.976 25.811 1.00 65.95 197 ALA A N 1
ATOM 1478 C CA . ALA A 1 197 ? 55.029 -5.063 26.272 1.00 65.07 197 ALA A CA 1
ATOM 1479 C C . ALA A 1 197 ? 56.099 -5.458 25.212 1.00 64.24 197 ALA A C 1
ATOM 1480 O O . ALA A 1 197 ? 57.253 -5.716 25.577 1.00 64.04 197 ALA A O 1
ATOM 1482 N N . ASN A 1 198 ? 55.739 -5.451 23.908 1.00 63.33 198 ASN A N 1
ATOM 1483 C CA . ASN A 1 198 ? 56.706 -5.749 22.837 1.00 62.48 198 ASN A CA 1
ATOM 1484 C C . ASN A 1 198 ? 57.682 -4.568 2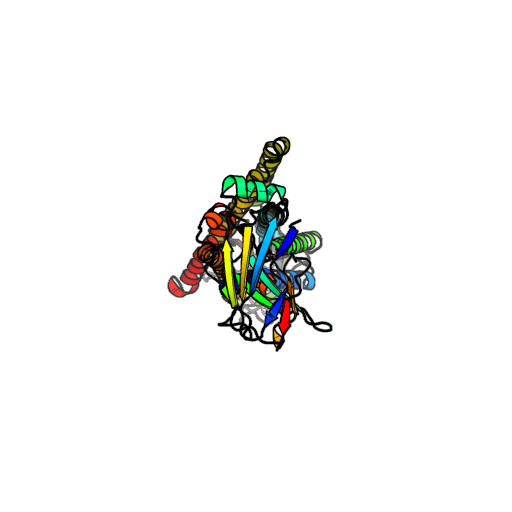2.636 1.00 63.34 198 ASN A C 1
ATOM 1485 O O . ASN A 1 198 ? 58.822 -4.778 22.218 1.00 62.77 198 ASN A O 1
ATOM 1490 N N . TYR A 1 199 ? 57.230 -3.325 22.928 1.00 64.23 199 TYR A N 1
ATOM 1491 C CA . TYR A 1 199 ? 58.084 -2.152 22.790 1.00 65.28 199 TYR A CA 1
ATOM 1492 C C . TYR A 1 199 ? 59.093 -2.104 23.930 1.00 65.92 199 TYR A C 1
ATOM 1493 O O . TYR A 1 199 ? 60.293 -1.935 23.686 1.00 65.51 199 TYR A O 1
ATOM 1502 N N . LEU A 1 200 ? 58.588 -2.255 25.180 1.00 66.38 200 LEU A N 1
ATOM 1503 C CA . LEU A 1 200 ? 59.365 -2.281 26.417 1.00 67.13 200 LEU A CA 1
ATOM 1504 C C . LEU A 1 200 ? 60.419 -3.383 26.381 1.00 66.43 200 LEU A C 1
ATOM 1505 O O . LEU A 1 200 ? 61.503 -3.188 26.920 1.00 66.70 200 LEU A O 1
ATOM 1510 N N . GLN A 1 201 ? 60.112 -4.518 25.720 1.00 65.17 201 GLN A N 1
ATOM 1511 C CA . GLN A 1 201 ? 61.034 -5.634 25.568 1.00 64.29 201 GLN A CA 1
ATOM 1512 C C . GLN A 1 201 ? 62.276 -5.208 24.801 1.00 64.77 201 GLN A C 1
ATOM 1513 O O . GLN A 1 201 ? 63.400 -5.554 25.184 1.00 66.04 201 GLN A O 1
ATOM 1519 N N . MET A 1 202 ? 62.080 -4.436 23.741 1.00 63.96 202 MET A N 1
ATOM 1520 C CA . MET A 1 202 ? 63.169 -3.935 22.928 1.00 63.82 202 MET A CA 1
ATOM 1521 C C . MET A 1 202 ? 63.975 -2.911 23.694 1.00 63.93 202 MET A C 1
ATOM 1522 O O . MET A 1 202 ? 65.200 -2.951 23.639 1.00 64.44 202 MET A O 1
ATOM 1527 N N . VAL A 1 203 ? 63.308 -2.038 24.462 1.00 63.70 203 VAL A N 1
ATOM 1528 C CA . VAL A 1 203 ? 63.979 -1.032 25.287 1.00 63.96 203 VAL A CA 1
ATOM 1529 C C . VAL A 1 203 ? 64.911 -1.689 26.291 1.00 65.16 203 VAL A C 1
ATOM 1530 O O . VAL A 1 203 ? 66.109 -1.378 26.309 1.00 65.84 203 VAL A O 1
ATOM 1534 N N . ILE A 1 204 ? 64.392 -2.675 27.056 1.00 65.10 204 ILE A N 1
ATOM 1535 C CA . ILE A 1 204 ? 65.166 -3.426 28.047 1.00 65.16 204 ILE A CA 1
ATOM 1536 C C . ILE A 1 204 ? 66.402 -4.059 27.414 1.00 64.91 204 ILE A C 1
ATOM 1537 O O . ILE A 1 204 ? 67.472 -4.037 28.025 1.00 65.95 204 ILE A O 1
ATOM 1542 N N . GLN A 1 205 ? 66.265 -4.603 26.198 1.00 63.73 205 GLN A N 1
ATOM 1543 C CA . GLN A 1 205 ? 67.412 -5.188 25.515 1.00 63.29 205 GLN A CA 1
ATOM 1544 C C . GLN A 1 205 ? 68.476 -4.113 25.209 1.00 63.46 205 GLN A C 1
ATOM 1545 O O . GLN A 1 205 ? 69.657 -4.312 25.485 1.00 63.31 205 GLN A O 1
ATOM 1551 N N . SER A 1 206 ? 68.045 -2.974 24.668 1.00 63.51 206 SER A N 1
ATOM 1552 C CA . SER A 1 206 ? 68.917 -1.868 24.297 1.00 64.01 206 SER A CA 1
ATOM 1553 C C . SER A 1 206 ? 69.631 -1.267 25.472 1.00 64.88 206 SER A C 1
ATOM 1554 O O . SER A 1 206 ? 70.797 -0.894 25.356 1.00 65.18 206 SER A O 1
ATOM 1557 N N . ILE A 1 207 ? 68.936 -1.161 26.612 1.00 65.18 207 ILE A N 1
ATOM 1558 C CA . ILE A 1 207 ? 69.505 -0.622 27.842 1.00 65.54 207 ILE A CA 1
ATOM 1559 C C . ILE A 1 207 ? 70.634 -1.526 28.304 1.00 66.79 207 ILE A C 1
ATOM 1560 O O . ILE A 1 207 ? 71.717 -1.041 28.653 1.00 67.81 207 ILE A O 1
ATOM 1565 N N . ASP A 1 208 ? 70.388 -2.847 28.284 1.00 66.31 208 ASP A N 1
ATOM 1566 C CA . ASP A 1 208 ? 71.346 -3.829 28.760 1.00 66.18 208 ASP A CA 1
ATOM 1567 C C . ASP A 1 208 ? 72.543 -3.963 27.853 1.00 67.32 208 ASP A C 1
ATOM 1568 O O . ASP A 1 208 ? 73.664 -4.099 28.345 1.00 68.48 208 ASP A O 1
ATOM 1573 N N . GLN A 1 209 ? 72.318 -3.965 26.549 1.00 67.19 209 GLN A N 1
ATOM 1574 C CA . GLN A 1 209 ? 73.405 -4.126 25.587 1.00 67.64 209 GLN A CA 1
ATOM 1575 C C . GLN A 1 209 ? 74.133 -2.827 25.262 1.00 68.83 209 GLN A C 1
ATOM 1576 O O . GLN A 1 209 ? 75.187 -2.882 24.621 1.00 68.87 209 GLN A O 1
ATOM 1582 N N . ASN A 1 210 ? 73.554 -1.664 25.641 1.00 69.53 210 ASN A N 1
ATOM 1583 C CA . ASN A 1 210 ? 74.080 -0.339 25.320 1.00 70.61 210 ASN A CA 1
ATOM 1584 C C . ASN A 1 210 ? 74.186 -0.187 23.793 1.00 70.75 210 ASN A C 1
ATOM 1585 O O . ASN A 1 210 ? 75.264 0.104 23.256 1.00 70.98 210 ASN A O 1
ATOM 1590 N N . SER A 1 211 ? 73.060 -0.463 23.103 1.00 70.12 211 SER A N 1
ATOM 1591 C CA . SER A 1 211 ? 72.958 -0.388 21.645 1.00 69.92 211 SER A CA 1
ATOM 1592 C C . SER A 1 211 ? 71.500 -0.275 21.175 1.00 70.01 211 SER A C 1
ATOM 1593 O O . SER A 1 211 ? 70.668 -1.092 21.574 1.00 69.72 211 SER A O 1
ATOM 1596 N N . TRP A 1 212 ? 71.197 0.712 20.305 1.00 70.04 212 TRP A N 1
ATOM 1597 C CA . TRP A 1 212 ? 69.838 0.861 19.744 1.00 70.26 212 TRP A CA 1
ATOM 1598 C C . TRP A 1 212 ? 69.675 0.187 18.381 1.00 68.00 212 TRP A C 1
ATOM 1599 O O . TRP A 1 212 ? 68.603 0.319 17.792 1.00 68.33 212 TRP A O 1
ATOM 1610 N N . LYS A 1 213 ? 70.718 -0.528 17.878 1.00 65.50 213 LYS A N 1
ATOM 1611 C CA . LYS A 1 213 ? 70.717 -1.189 16.569 1.00 63.94 213 LYS A CA 1
ATOM 1612 C C . LYS A 1 213 ? 69.587 -2.205 16.382 1.00 61.64 213 LYS A C 1
ATOM 1613 O O . LYS A 1 213 ? 69.130 -2.377 15.259 1.00 61.36 213 LYS A O 1
ATOM 1619 N N . ASN A 1 214 ? 69.135 -2.863 17.470 1.00 59.78 214 ASN A N 1
ATOM 1620 C CA . ASN A 1 214 ? 68.030 -3.833 17.463 1.00 58.30 214 ASN A CA 1
ATOM 1621 C C . ASN A 1 214 ? 66.727 -3.210 16.932 1.00 58.55 214 ASN A C 1
ATOM 1622 O O . ASN A 1 214 ? 65.897 -3.921 16.379 1.00 58.78 214 ASN A O 1
ATOM 1627 N N . PHE A 1 215 ? 66.557 -1.883 17.094 1.00 58.37 215 PHE A N 1
ATOM 1628 C CA . PHE A 1 215 ? 65.410 -1.142 16.582 1.00 58.80 215 PHE A CA 1
ATOM 1629 C C . PHE A 1 215 ? 65.461 -0.994 15.064 1.00 59.72 215 PHE A C 1
ATOM 1630 O O . PHE A 1 215 ? 64.422 -0.870 14.439 1.00 60.12 215 PHE A O 1
ATOM 1638 N N . TYR A 1 216 ? 66.657 -1.021 14.473 1.00 60.14 216 TYR A N 1
ATOM 1639 C CA . TYR A 1 216 ? 66.866 -0.910 13.045 1.00 61.30 216 TYR A CA 1
ATOM 1640 C C . TYR A 1 216 ? 66.880 -2.286 12.383 1.00 60.17 216 TYR A C 1
ATOM 1641 O O . TYR A 1 216 ? 66.320 -2.448 11.295 1.00 60.27 216 TYR A O 1
ATOM 1650 N N . GLY A 1 217 ? 67.539 -3.245 13.034 1.00 58.74 217 GLY A N 1
ATOM 1651 C CA . GLY A 1 217 ? 67.627 -4.636 12.591 1.00 57.48 217 GLY A CA 1
ATOM 1652 C C . GLY A 1 217 ? 66.286 -5.339 12.675 1.00 55.87 217 GLY A C 1
ATOM 1653 O O . GLY A 1 217 ? 66.069 -6.329 11.985 1.00 55.89 217 GLY A O 1
ATOM 1654 N N . ASN A 1 218 ? 65.381 -4.846 13.540 1.00 54.37 218 ASN A N 1
ATOM 1655 C CA . ASN A 1 218 ? 64.011 -5.321 13.648 1.00 53.94 218 ASN A CA 1
ATOM 1656 C C . ASN A 1 218 ? 63.075 -4.116 13.610 1.00 54.02 218 ASN A C 1
ATOM 1657 O O . ASN A 1 218 ? 62.344 -3.869 14.566 1.00 54.34 218 ASN A O 1
ATOM 1662 N N . MET A 1 219 ? 63.121 -3.351 12.506 1.00 53.69 219 MET A N 1
ATOM 1663 C CA . MET A 1 219 ? 62.263 -2.180 12.309 1.00 54.10 219 MET A CA 1
ATOM 1664 C C . MET A 1 219 ? 60.773 -2.618 12.176 1.00 54.91 219 MET A C 1
ATOM 1665 O O . MET A 1 219 ? 59.875 -1.846 12.497 1.00 56.03 219 MET A O 1
ATOM 1670 N N . GLY A 1 220 ? 60.526 -3.872 11.800 1.00 54.10 220 GLY A N 1
ATOM 1671 C CA . GLY A 1 220 ? 59.187 -4.420 11.755 1.00 53.84 220 GLY A CA 1
ATOM 1672 C C . GLY A 1 220 ? 58.553 -4.464 13.126 1.00 53.93 220 GLY A C 1
ATOM 1673 O O . GLY A 1 220 ? 57.414 -4.033 13.280 1.00 53.83 220 GLY A O 1
ATOM 1674 N N . LYS A 1 221 ? 59.284 -4.957 14.145 1.00 54.26 221 LYS A N 1
ATOM 1675 C CA . LYS A 1 221 ? 58.752 -5.003 15.506 1.00 54.51 221 LYS A CA 1
ATOM 1676 C C . LYS A 1 221 ? 58.653 -3.596 16.087 1.00 55.30 221 LYS A C 1
ATOM 1677 O O . LYS A 1 221 ? 57.646 -3.268 16.713 1.00 56.45 221 LYS A O 1
ATOM 1683 N N . THR A 1 222 ? 59.628 -2.722 15.789 1.00 54.72 222 THR A N 1
ATOM 1684 C CA . THR A 1 222 ? 59.624 -1.331 16.256 1.00 54.59 222 THR A CA 1
ATOM 1685 C C . THR A 1 222 ? 58.341 -0.615 15.845 1.00 56.35 222 THR A C 1
ATOM 1686 O O . THR A 1 222 ? 57.689 -0.015 16.700 1.00 56.76 222 THR A O 1
ATOM 1690 N N . LEU A 1 223 ? 57.948 -0.752 14.541 1.00 57.01 223 LEU A N 1
ATOM 1691 C CA . LEU A 1 223 ? 56.764 -0.129 13.943 1.00 57.68 223 LEU A CA 1
ATOM 1692 C C . LEU A 1 223 ? 55.484 -0.841 14.320 1.00 57.69 223 LEU A C 1
ATOM 1693 O O . LEU A 1 223 ? 54.533 -0.175 14.686 1.00 57.45 223 LEU A O 1
ATOM 1698 N N . LEU A 1 224 ? 55.463 -2.194 14.304 1.00 57.75 224 LEU A N 1
ATOM 1699 C CA . LEU A 1 224 ? 54.292 -2.978 14.730 1.00 58.42 224 LEU A CA 1
ATOM 1700 C C . LEU A 1 224 ? 53.827 -2.550 16.144 1.00 60.10 224 LEU A C 1
ATOM 1701 O O . LEU A 1 224 ? 52.643 -2.322 16.354 1.00 60.49 224 LEU A O 1
ATOM 1706 N N . SER A 1 225 ? 54.777 -2.404 17.077 1.00 61.13 225 SER A N 1
ATOM 1707 C CA . SER A 1 225 ? 54.512 -2.002 18.455 1.00 62.25 225 SER A CA 1
ATOM 1708 C C . SER A 1 225 ? 54.001 -0.561 18.527 1.00 63.69 225 SER A C 1
ATOM 1709 O O . SER A 1 225 ? 52.959 -0.333 19.134 1.00 64.28 225 SER A O 1
ATOM 1712 N N . LEU A 1 226 ? 54.717 0.408 17.904 1.00 63.93 226 LEU A N 1
ATOM 1713 C CA . LEU A 1 226 ? 54.361 1.829 17.936 1.00 64.03 226 LEU A CA 1
ATOM 1714 C C . LEU A 1 226 ? 53.076 2.154 17.197 1.00 64.06 226 LEU A C 1
ATOM 1715 O O . LEU A 1 226 ? 52.289 2.953 17.690 1.00 64.37 226 LEU A O 1
ATOM 1720 N N . ILE A 1 227 ? 52.813 1.500 16.052 1.00 63.85 227 ILE A N 1
ATOM 1721 C CA . ILE A 1 227 ? 51.560 1.690 15.312 1.00 64.09 227 ILE A CA 1
ATOM 1722 C C . ILE A 1 227 ? 50.386 1.244 16.195 1.00 64.57 227 ILE A C 1
ATOM 1723 O O . ILE A 1 227 ? 49.379 1.951 16.278 1.00 64.91 227 ILE A O 1
ATOM 1728 N N . SER A 1 228 ? 50.554 0.106 16.901 1.00 64.39 228 SER A N 1
ATOM 1729 C CA . SER A 1 228 ? 49.567 -0.417 17.837 1.00 65.50 228 SER A CA 1
ATOM 1730 C C . SER A 1 228 ? 49.339 0.538 19.026 1.00 67.07 228 SER A C 1
ATOM 1731 O O . SER A 1 228 ? 48.196 0.907 19.308 1.00 67.03 228 SER A O 1
ATOM 1734 N N . ILE A 1 229 ? 50.422 0.982 19.688 1.00 68.01 229 ILE A N 1
ATOM 1735 C CA . ILE A 1 229 ? 50.326 1.903 20.821 1.00 69.14 229 ILE A CA 1
ATOM 1736 C C . ILE A 1 229 ? 49.622 3.198 20.405 1.00 70.86 229 ILE A C 1
ATOM 1737 O O . ILE A 1 229 ? 48.534 3.473 20.898 1.00 70.63 229 ILE A O 1
ATOM 1742 N N . PHE A 1 230 ? 50.178 3.925 19.421 1.00 72.53 230 PHE A N 1
ATOM 1743 C CA . PHE A 1 230 ? 49.594 5.170 18.936 1.00 74.56 230 PHE A CA 1
ATOM 1744 C C . PHE A 1 230 ? 48.108 5.034 18.554 1.00 75.75 230 PHE A C 1
ATOM 1745 O O . PHE A 1 230 ? 47.312 5.916 18.901 1.00 76.23 230 PHE A O 1
ATOM 1753 N N . PHE A 1 231 ? 47.747 3.972 17.802 1.00 75.92 231 PHE A N 1
ATOM 1754 C CA . PHE A 1 231 ? 46.366 3.819 17.366 1.00 76.39 231 PHE A CA 1
ATOM 1755 C C . PHE A 1 231 ? 45.445 3.433 18.494 1.00 76.39 231 PHE A C 1
ATOM 1756 O O . PHE A 1 231 ? 44.369 3.992 18.555 1.00 76.08 231 PHE A O 1
ATOM 1764 N N . ASP A 1 232 ? 45.875 2.576 19.434 1.00 76.76 232 ASP A N 1
ATOM 1765 C CA . ASP A 1 232 ? 45.015 2.223 20.566 1.00 77.46 232 ASP A CA 1
ATOM 1766 C C . ASP A 1 232 ? 44.814 3.398 21.497 1.00 77.98 232 ASP A C 1
ATOM 1767 O O . ASP A 1 232 ? 43.705 3.579 21.977 1.00 77.93 232 ASP A O 1
ATOM 1772 N N . ILE A 1 233 ? 45.846 4.247 21.679 1.00 78.42 233 ILE A N 1
ATOM 1773 C CA . ILE A 1 233 ? 45.753 5.484 22.458 1.00 79.46 233 ILE A CA 1
ATOM 1774 C C . ILE A 1 233 ? 44.737 6.400 21.770 1.00 81.17 233 ILE A C 1
ATOM 1775 O O . ILE A 1 233 ? 43.858 6.946 22.436 1.00 81.74 233 ILE A O 1
ATOM 1780 N N . LEU A 1 234 ? 44.820 6.510 20.429 1.00 81.61 234 LEU A N 1
ATOM 1781 C CA . LEU A 1 234 ? 43.899 7.290 19.607 1.00 82.30 234 LEU A CA 1
ATOM 1782 C C . LEU A 1 234 ? 42.456 6.800 19.762 1.00 83.22 234 LEU A C 1
ATOM 1783 O O . LEU A 1 234 ? 41.566 7.629 19.873 1.00 83.45 234 LEU A O 1
ATOM 1788 N N . PHE A 1 235 ? 42.217 5.474 19.777 1.00 83.96 235 PHE A N 1
ATOM 1789 C CA . PHE A 1 235 ? 40.860 4.948 19.933 1.00 85.44 235 PHE A CA 1
ATOM 1790 C C . PHE A 1 235 ? 40.351 5.214 21.339 1.00 87.68 235 PHE A C 1
ATOM 1791 O O . PHE A 1 235 ? 39.247 5.746 21.486 1.00 87.56 235 PHE A O 1
ATOM 1799 N N . MET A 1 236 ? 41.182 4.963 22.371 1.00 89.30 236 MET A N 1
ATOM 1800 C CA . MET A 1 236 ? 40.773 5.257 23.750 1.00 91.64 236 MET A CA 1
ATOM 1801 C C . MET A 1 236 ? 40.469 6.762 23.936 1.00 93.84 236 MET A C 1
ATOM 1802 O O . MET A 1 236 ? 39.513 7.128 24.616 1.00 93.95 236 MET A O 1
ATOM 1807 N N . PHE A 1 237 ? 41.245 7.619 23.262 1.00 95.47 237 PHE A N 1
ATOM 1808 C CA . PHE A 1 237 ? 41.081 9.070 23.277 1.00 97.64 237 PHE A CA 1
ATOM 1809 C C . PHE A 1 237 ? 39.784 9.494 22.565 1.00 99.53 237 PHE A C 1
ATOM 1810 O O . PHE A 1 237 ? 39.165 10.484 22.948 1.00 99.25 237 PHE A O 1
ATOM 1818 N N . GLN A 1 238 ? 39.372 8.742 21.540 1.00 101.08 238 GLN A N 1
ATOM 1819 C CA . GLN A 1 238 ? 38.154 9.028 20.796 1.00 103.07 238 GLN A CA 1
ATOM 1820 C C . GLN A 1 238 ? 36.889 8.536 21.524 1.00 105.76 238 GLN A C 1
ATOM 1821 O O . GLN A 1 238 ? 35.927 9.290 21.623 1.00 105.97 238 GLN A O 1
ATOM 1827 N N . HIS A 1 239 ? 36.887 7.295 22.046 1.00 107.86 239 HIS A N 1
ATOM 1828 C CA . HIS A 1 239 ? 35.715 6.734 22.731 1.00 110.50 239 HIS A CA 1
ATOM 1829 C C . HIS A 1 239 ? 35.443 7.311 24.107 1.00 113.07 239 HIS A C 1
ATOM 1830 O O . HIS A 1 239 ? 34.358 7.074 24.645 1.00 113.22 239 HIS A O 1
ATOM 1837 N N . TYR A 1 240 ? 36.406 8.034 24.698 1.00 114.95 240 TYR A N 1
ATOM 1838 C CA . TYR A 1 240 ? 36.216 8.559 26.049 1.00 117.31 240 TYR A CA 1
ATOM 1839 C C . TYR A 1 240 ? 36.440 10.069 26.195 1.00 118.34 240 TYR A C 1
ATOM 1840 O O . TYR A 1 240 ? 35.737 10.699 26.981 1.00 118.51 240 TYR A O 1
ATOM 1849 N N . VAL A 1 241 ? 37.395 10.654 25.456 1.00 119.07 241 VAL A N 1
ATOM 1850 C CA . VAL A 1 241 ? 37.680 12.088 25.574 1.00 120.20 241 VAL A CA 1
ATOM 1851 C C . VAL A 1 241 ? 36.992 12.945 24.482 1.00 121.62 241 VAL A C 1
ATOM 1852 O O . VAL A 1 241 ? 36.269 13.895 24.806 1.00 121.72 241 VAL A O 1
ATOM 1856 N N . LEU A 1 242 ? 37.230 12.612 23.198 1.00 122.46 242 LEU A N 1
ATOM 1857 C CA . LEU A 1 242 ? 36.731 13.367 22.048 1.00 123.82 242 LEU A CA 1
ATOM 1858 C C . LEU A 1 242 ? 35.214 13.402 21.851 1.00 125.28 242 LEU A C 1
ATOM 1859 O O . LEU A 1 242 ? 34.676 14.492 21.594 1.00 125.55 242 LEU A O 1
ATOM 1864 N N . TYR A 1 243 ? 34.528 12.239 21.911 1.00 125.94 243 TYR A N 1
ATOM 1865 C CA . TYR A 1 243 ? 33.101 12.243 21.628 1.00 127.14 243 TYR A CA 1
ATOM 1866 C C . TYR A 1 243 ? 32.216 11.844 22.850 1.00 128.98 243 TYR A C 1
ATOM 1867 O O . TYR A 1 243 ? 31.557 12.750 23.382 1.00 129.52 243 TYR A O 1
ATOM 1876 N N . PRO A 1 244 ? 32.153 10.581 23.339 1.00 129.62 244 PRO A N 1
ATOM 1877 C CA . PRO A 1 244 ? 31.240 10.286 24.458 1.00 130.12 244 PRO A CA 1
ATOM 1878 C C . PRO A 1 244 ? 31.865 10.527 25.825 1.00 130.63 244 PRO A C 1
ATOM 1879 O O . PRO A 1 244 ? 31.370 11.365 26.578 1.00 130.90 244 PRO A O 1
ATOM 1883 N N . GLN B 2 1 ? 80.811 -25.566 18.915 1.00 76.75 1 GLN B N 1
ATOM 1884 C CA . GLN B 2 1 ? 81.458 -26.198 20.074 1.00 77.00 1 GLN B CA 1
ATOM 1885 C C . GLN B 2 1 ? 82.625 -25.381 20.657 1.00 75.60 1 GLN B C 1
ATOM 1886 O O . GLN B 2 1 ? 83.600 -25.063 19.979 1.00 75.73 1 GLN B O 1
ATOM 1892 N N . VAL B 2 2 ? 82.502 -25.055 21.939 1.00 74.04 2 VAL B N 1
ATOM 1893 C CA . VAL B 2 2 ? 83.450 -24.262 22.697 1.00 72.22 2 VAL B CA 1
ATOM 1894 C C . VAL B 2 2 ? 84.137 -25.140 23.745 1.00 70.81 2 VAL B C 1
ATOM 1895 O O . VAL B 2 2 ? 83.469 -25.867 24.483 1.00 71.17 2 VAL B O 1
ATOM 1899 N N . GLN B 2 3 ? 85.470 -25.091 23.788 1.00 69.16 3 GLN B N 1
ATOM 1900 C CA . GLN B 2 3 ? 86.281 -25.816 24.760 1.00 68.03 3 GLN B CA 1
ATOM 1901 C C . GLN B 2 3 ? 86.615 -24.859 25.914 1.00 64.74 3 GLN B C 1
ATOM 1902 O O . GLN B 2 3 ? 86.989 -23.722 25.659 1.00 64.29 3 GLN B O 1
ATOM 1908 N N . LEU B 2 4 ? 86.404 -25.280 27.171 1.00 62.51 4 LEU B N 1
ATOM 1909 C CA . LEU B 2 4 ? 86.754 -24.478 28.356 1.00 60.88 4 LEU B CA 1
ATOM 1910 C C . LEU B 2 4 ? 87.859 -25.223 29.141 1.00 60.22 4 LEU B C 1
ATOM 1911 O O . LEU B 2 4 ? 87.639 -26.358 29.573 1.00 60.95 4 LEU B O 1
ATOM 1916 N N . VAL B 2 5 ? 89.065 -24.639 29.253 1.00 58.38 5 VAL B N 1
ATOM 1917 C CA . VAL B 2 5 ? 90.167 -25.315 29.937 1.00 56.96 5 VAL B CA 1
ATOM 1918 C C . VAL B 2 5 ? 90.587 -24.589 31.202 1.00 56.42 5 VAL B C 1
ATOM 1919 O O . VAL B 2 5 ? 91.177 -23.514 31.114 1.00 56.79 5 VAL B O 1
ATOM 1923 N N . GLU B 2 6 ? 90.320 -25.196 32.376 1.00 55.48 6 GLU B N 1
ATOM 1924 C CA . GLU B 2 6 ? 90.699 -24.677 33.703 1.00 55.31 6 GLU B CA 1
ATOM 1925 C C . GLU B 2 6 ? 92.184 -24.898 34.018 1.00 56.14 6 GLU B C 1
ATOM 1926 O O . GLU B 2 6 ? 92.819 -25.793 33.466 1.00 56.24 6 GLU B O 1
ATOM 1932 N N . SER B 2 7 ? 92.699 -24.118 34.974 1.00 56.87 7 SER B N 1
ATOM 1933 C CA . SER B 2 7 ? 94.074 -24.157 35.461 1.00 58.27 7 SER B CA 1
ATOM 1934 C C . SER B 2 7 ? 94.155 -23.568 36.860 1.00 59.81 7 SER B C 1
ATOM 1935 O O . SER B 2 7 ? 93.304 -22.765 37.238 1.00 60.13 7 SER B O 1
ATOM 1938 N N . GLY B 2 8 ? 95.190 -23.931 37.603 1.00 60.48 8 GLY B N 1
ATOM 1939 C CA . GLY B 2 8 ? 95.434 -23.338 38.908 1.00 61.72 8 GLY B CA 1
ATOM 1940 C C . GLY B 2 8 ? 95.122 -24.180 40.117 1.00 62.83 8 GLY B C 1
ATOM 1941 O O . GLY B 2 8 ? 95.476 -23.793 41.224 1.00 62.71 8 GLY B O 1
ATOM 1942 N N . GLY B 2 9 ? 94.444 -25.302 39.919 1.00 63.87 9 GLY B N 1
ATOM 1943 C CA . GLY B 2 9 ? 94.082 -26.189 41.018 1.00 65.22 9 GLY B CA 1
ATOM 1944 C C . GLY B 2 9 ? 95.271 -26.802 41.736 1.00 66.49 9 GLY B C 1
ATOM 1945 O O . GLY B 2 9 ? 96.328 -27.030 41.140 1.00 66.33 9 GLY B O 1
ATOM 1946 N N . GLY B 2 10 ? 95.093 -27.075 43.017 1.00 67.28 10 GLY B N 1
ATOM 1947 C CA . GLY B 2 10 ? 96.146 -27.667 43.821 1.00 68.61 10 GLY B CA 1
ATOM 1948 C C . GLY B 2 10 ? 95.862 -27.624 45.302 1.00 70.20 10 GLY B C 1
ATOM 1949 O O . GLY B 2 10 ? 94.774 -27.225 45.726 1.00 70.54 10 GLY B O 1
ATOM 1950 N N . LEU B 2 11 ? 96.833 -28.053 46.092 1.00 71.12 11 LEU B N 1
ATOM 1951 C CA . LEU B 2 11 ? 96.732 -28.079 47.540 1.00 73.27 11 LEU B CA 1
ATOM 1952 C C . LEU B 2 11 ? 97.109 -26.699 48.082 1.00 75.71 11 LEU B C 1
ATOM 1953 O O . LEU B 2 11 ? 98.110 -26.127 47.646 1.00 76.51 11 LEU B O 1
ATOM 1958 N N . VAL B 2 12 ? 96.338 -26.183 49.046 1.00 76.47 12 VAL B N 1
ATOM 1959 C CA . VAL B 2 12 ? 96.597 -24.901 49.710 1.00 77.92 12 VAL B CA 1
ATOM 1960 C C . VAL B 2 12 ? 96.222 -25.012 51.179 1.00 79.35 12 VAL B C 1
ATOM 1961 O O . VAL B 2 12 ? 95.292 -25.743 51.514 1.00 79.73 12 VAL B O 1
ATOM 1965 N N . GLN B 2 13 ? 96.916 -24.276 52.058 1.00 80.02 13 GLN B N 1
ATOM 1966 C CA . GLN B 2 13 ? 96.593 -24.286 53.481 1.00 81.36 13 GLN B CA 1
ATOM 1967 C C . GLN B 2 13 ? 95.365 -23.404 53.774 1.00 81.32 13 GLN B C 1
ATOM 1968 O O . GLN B 2 13 ? 95.039 -22.524 52.972 1.00 81.61 13 GLN B O 1
ATOM 1974 N N . ALA B 2 14 ? 94.647 -23.674 54.888 1.00 80.72 14 ALA B N 1
ATOM 1975 C CA . ALA B 2 14 ? 93.455 -22.895 55.248 1.00 80.41 14 ALA B CA 1
ATOM 1976 C C . ALA B 2 14 ? 93.849 -21.448 55.528 1.00 80.27 14 ALA B C 1
ATOM 1977 O O . ALA B 2 14 ? 94.786 -21.200 56.261 1.00 80.46 14 ALA B O 1
ATOM 1979 N N . GLY B 2 15 ? 93.159 -20.508 54.910 1.00 79.73 15 GLY B N 1
ATOM 1980 C CA . GLY B 2 15 ? 93.468 -19.090 55.053 1.00 79.25 15 GLY B CA 1
ATOM 1981 C C . GLY B 2 15 ? 94.348 -18.519 53.953 1.00 78.26 15 GLY B C 1
ATOM 1982 O O . GLY B 2 15 ? 94.678 -17.335 53.974 1.00 78.45 15 GLY B O 1
ATOM 1983 N N . GLY B 2 16 ? 94.720 -19.348 52.985 1.00 77.05 16 GLY B N 1
ATOM 1984 C CA . GLY B 2 16 ? 95.583 -18.929 51.894 1.00 76.04 16 GLY B CA 1
ATOM 1985 C C . GLY B 2 16 ? 94.845 -18.514 50.643 1.00 74.47 16 GLY B C 1
ATOM 1986 O O . GLY B 2 16 ? 93.624 -18.321 50.660 1.00 74.91 16 GLY B O 1
ATOM 1987 N N . SER B 2 17 ? 95.601 -18.368 49.544 1.00 72.47 17 SER B N 1
ATOM 1988 C CA . SER B 2 17 ? 95.069 -17.963 48.256 1.00 70.77 17 SER B CA 1
ATOM 1989 C C . SER B 2 17 ? 95.390 -18.934 47.136 1.00 68.90 17 SER B C 1
ATOM 1990 O O . SER B 2 17 ? 96.405 -19.623 47.139 1.00 68.83 17 SER B O 1
ATOM 1993 N N . LEU B 2 18 ? 94.506 -18.978 46.171 1.00 67.31 18 LEU B N 1
ATOM 1994 C CA . LEU B 2 18 ? 94.664 -19.788 44.985 1.00 66.14 18 LEU B CA 1
ATOM 1995 C C . LEU B 2 18 ? 93.957 -19.033 43.877 1.00 65.39 18 LEU B C 1
ATOM 1996 O O . LEU B 2 18 ? 92.862 -18.513 44.100 1.00 65.99 18 LEU B O 1
ATOM 2001 N N . ARG B 2 19 ? 94.580 -18.936 42.707 1.00 64.01 19 ARG B N 1
ATOM 2002 C CA . ARG B 2 19 ? 93.966 -18.271 41.577 1.00 63.43 19 ARG B CA 1
ATOM 2003 C C . ARG B 2 19 ? 93.737 -19.220 40.385 1.00 62.65 19 ARG B C 1
ATOM 2004 O O . ARG B 2 19 ? 94.692 -19.658 39.734 1.00 62.79 19 ARG B O 1
ATOM 2012 N N . LEU B 2 20 ? 92.459 -19.448 40.046 1.00 61.49 20 LEU B N 1
ATOM 2013 C CA . LEU B 2 20 ? 92.086 -20.272 38.904 1.00 60.27 20 LEU B CA 1
ATOM 2014 C C . LEU B 2 20 ? 91.911 -19.427 37.638 1.00 60.02 20 LEU B C 1
ATOM 2015 O O . LEU B 2 20 ? 91.493 -18.269 37.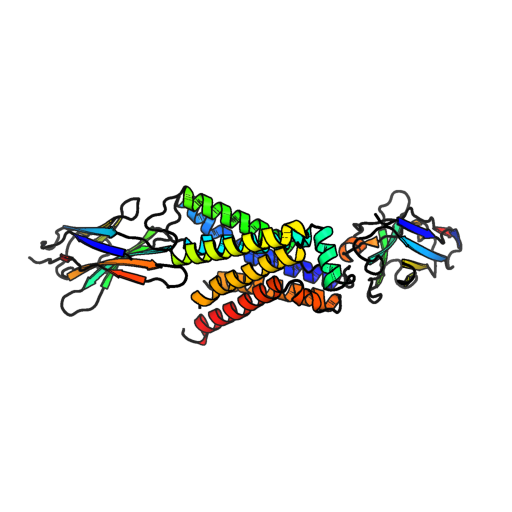704 1.00 59.39 20 LEU B O 1
ATOM 2020 N N . SER B 2 21 ? 92.254 -20.019 36.489 1.00 60.33 21 SER B N 1
ATOM 2021 C CA . SER B 2 21 ? 92.119 -19.429 35.156 1.00 61.05 21 SER B CA 1
ATOM 2022 C C . SER B 2 21 ? 91.346 -20.391 34.275 1.00 61.12 21 SER B C 1
ATOM 2023 O O . SER B 2 21 ? 91.358 -21.601 34.506 1.00 61.41 21 SER B O 1
ATOM 2026 N N . CYS B 2 22 ? 90.675 -19.861 33.264 1.00 60.92 22 CYS B N 1
ATOM 2027 C CA . CYS B 2 22 ? 89.932 -20.691 32.333 1.00 60.88 22 CYS B CA 1
ATOM 2028 C C . CYS B 2 22 ? 90.084 -20.117 30.943 1.00 61.36 22 CYS B C 1
ATOM 2029 O O . CYS B 2 22 ? 89.666 -18.996 30.722 1.00 62.17 22 CYS B O 1
ATOM 2032 N N . ALA B 2 23 ? 90.653 -20.869 30.009 1.00 61.23 23 ALA B N 1
ATOM 2033 C CA . ALA B 2 23 ? 90.827 -20.387 28.639 1.00 61.85 23 ALA B CA 1
ATOM 2034 C C . ALA B 2 23 ? 89.668 -20.891 27.784 1.00 63.68 23 ALA B C 1
ATOM 2035 O O . ALA B 2 23 ? 89.394 -22.090 27.787 1.00 64.27 23 ALA B O 1
ATOM 2037 N N . ALA B 2 24 ? 88.969 -19.981 27.077 1.00 64.27 24 ALA B N 1
ATOM 2038 C CA . ALA B 2 24 ? 87.859 -20.331 26.198 1.00 65.33 24 ALA B CA 1
ATOM 2039 C C . ALA B 2 24 ? 88.277 -20.203 24.721 1.00 66.96 24 ALA B C 1
ATOM 2040 O O . ALA B 2 24 ? 88.991 -19.274 24.338 1.00 67.42 24 ALA B O 1
ATOM 2042 N N . SER B 2 25 ? 87.877 -21.175 23.912 1.00 67.52 25 SER B N 1
ATOM 2043 C CA . SER B 2 25 ? 88.222 -21.212 22.509 1.00 68.94 25 SER B CA 1
ATOM 2044 C C . SER B 2 25 ? 87.234 -22.118 21.741 1.00 70.90 25 SER B C 1
ATOM 2045 O O . SER B 2 25 ? 86.420 -22.796 22.363 1.00 71.07 25 SER B O 1
ATOM 2048 N N . GLY B 2 26 ? 87.300 -22.098 20.402 1.00 71.90 26 GLY B N 1
ATOM 2049 C CA . GLY B 2 26 ? 86.437 -22.897 19.542 1.00 73.05 26 GLY B CA 1
ATOM 2050 C C . GLY B 2 26 ? 85.777 -22.086 18.449 1.00 74.60 26 GLY B C 1
ATOM 2051 O O . GLY B 2 26 ? 85.743 -20.854 18.507 1.00 74.76 26 GLY B O 1
ATOM 2052 N N . ARG B 2 27 ? 85.232 -22.778 17.449 1.00 75.75 27 ARG B N 1
ATOM 2053 C CA . ARG B 2 27 ? 84.549 -22.159 16.313 1.00 77.19 27 ARG B CA 1
ATOM 2054 C C . ARG B 2 27 ? 83.179 -21.640 16.766 1.00 76.98 27 ARG B C 1
ATOM 2055 O O . ARG B 2 27 ? 82.397 -22.417 17.320 1.00 77.61 27 ARG B O 1
ATOM 2063 N N . THR B 2 28 ? 82.895 -20.334 16.589 1.00 75.64 28 THR B N 1
ATOM 2064 C CA . THR B 2 28 ? 81.633 -19.767 17.085 1.00 74.67 28 THR B CA 1
ATOM 2065 C C . THR B 2 28 ? 80.980 -18.746 16.149 1.00 73.75 28 THR B C 1
ATOM 2066 O O . THR B 2 28 ? 81.679 -17.980 15.483 1.00 73.83 28 THR B O 1
ATOM 2070 N N . ILE B 2 29 ? 79.632 -18.699 16.143 1.00 72.68 29 ILE B N 1
ATOM 2071 C CA . ILE B 2 29 ? 78.892 -17.728 15.330 1.00 72.24 29 ILE B CA 1
ATOM 207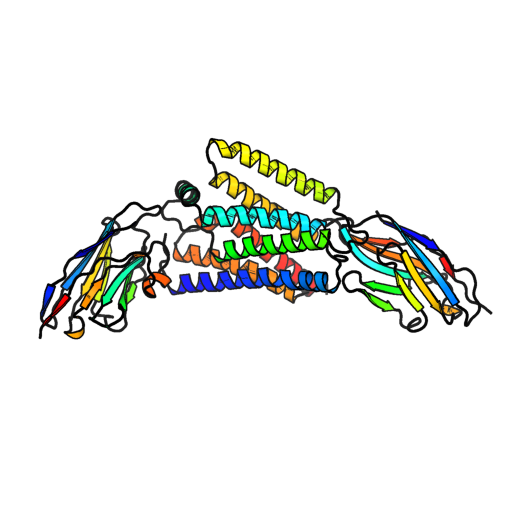2 C C . ILE B 2 29 ? 78.963 -16.308 15.992 1.00 70.16 29 ILE B C 1
ATOM 2073 O O . ILE B 2 29 ? 78.978 -15.280 15.302 1.00 70.47 29 ILE B O 1
ATOM 2078 N N . THR B 2 30 ? 79.081 -16.264 17.327 1.00 67.87 30 THR B N 1
ATOM 2079 C CA . THR B 2 30 ? 79.264 -15.015 18.060 1.00 65.82 30 THR B CA 1
ATOM 2080 C C . THR B 2 30 ? 80.613 -15.032 18.739 1.00 63.99 30 THR B C 1
ATOM 2081 O O . THR B 2 30 ? 81.074 -16.099 19.158 1.00 63.93 30 THR B O 1
ATOM 2085 N N . PRO B 2 31 ? 81.286 -13.872 18.866 1.00 62.51 31 PRO B N 1
ATOM 2086 C CA . PRO B 2 31 ? 82.611 -13.876 19.519 1.00 61.62 31 PRO B CA 1
ATOM 2087 C C . PRO B 2 31 ? 82.518 -14.344 20.960 1.00 61.01 31 PRO B C 1
ATOM 2088 O O . PRO B 2 31 ? 81.510 -14.101 21.645 1.00 60.68 31 PRO B O 1
ATOM 2092 N N . ILE B 2 32 ? 83.537 -15.094 21.399 1.00 60.15 32 ILE B N 1
ATOM 2093 C CA . ILE B 2 32 ? 83.541 -15.630 22.752 1.00 59.88 32 ILE B CA 1
ATOM 2094 C C . ILE B 2 32 ? 83.658 -14.511 23.808 1.00 58.40 32 ILE B C 1
ATOM 2095 O O . ILE B 2 32 ? 83.169 -14.680 24.923 1.00 58.01 32 ILE B O 1
ATOM 2100 N N . SER B 2 33 ? 84.154 -13.320 23.420 1.00 57.62 33 SER B N 1
ATOM 2101 C CA . SER B 2 33 ? 84.192 -12.172 24.323 1.00 57.29 33 SER B CA 1
ATOM 2102 C C . SER B 2 33 ? 82.781 -11.648 24.673 1.00 56.22 33 SER B C 1
ATOM 2103 O O . SER B 2 33 ? 82.649 -10.893 25.615 1.00 56.35 33 SER B O 1
ATOM 2106 N N . THR B 2 34 ? 81.735 -12.069 23.934 1.00 55.45 34 THR B N 1
ATOM 2107 C CA . THR B 2 34 ? 80.336 -11.707 24.196 1.00 54.42 34 THR B CA 1
ATOM 2108 C C . THR B 2 34 ? 79.581 -12.786 25.033 1.00 53.29 34 THR B C 1
ATOM 2109 O O . THR B 2 34 ? 78.362 -12.687 25.194 1.00 53.20 34 THR B O 1
ATOM 2113 N N . TYR B 2 35 ? 80.295 -13.786 25.571 1.00 52.53 35 TYR B N 1
ATOM 2114 C CA . TYR B 2 35 ? 79.706 -14.875 26.356 1.00 52.62 35 TYR B CA 1
ATOM 2115 C C . TYR B 2 35 ? 79.681 -14.546 27.827 1.00 53.02 35 TYR B C 1
ATOM 2116 O O . TYR B 2 35 ? 80.578 -13.875 28.326 1.00 52.85 35 TYR B O 1
ATOM 2125 N N . VAL B 2 36 ? 78.686 -15.092 28.545 1.00 52.90 36 VAL B N 1
ATOM 2126 C CA . VAL B 2 36 ? 78.648 -15.014 29.990 1.00 52.75 36 VAL B CA 1
ATOM 2127 C C . VAL B 2 36 ? 79.685 -16.071 30.434 1.00 53.36 36 VAL B C 1
ATOM 2128 O O . VAL B 2 36 ? 79.716 -17.170 29.875 1.00 53.43 36 VAL B O 1
ATOM 2132 N N . MET B 2 37 ? 80.540 -15.750 31.420 1.00 53.19 37 MET B N 1
ATOM 2133 C CA . MET B 2 37 ? 81.476 -16.732 31.953 1.00 53.14 37 MET B CA 1
ATOM 2134 C C . MET B 2 37 ? 81.335 -16.844 33.453 1.00 52.43 37 MET B C 1
ATOM 2135 O O . MET B 2 37 ? 80.921 -15.897 34.123 1.00 52.66 37 MET B O 1
ATOM 2140 N N . GLY B 2 38 ? 81.625 -18.020 33.977 1.00 51.57 38 GLY B N 1
ATOM 2141 C CA . GLY B 2 38 ? 81.483 -18.270 35.403 1.00 50.37 38 GLY B CA 1
ATOM 2142 C C . GLY B 2 38 ? 82.177 -19.510 35.904 1.00 48.49 38 GLY B C 1
ATOM 2143 O O . GLY B 2 38 ? 82.886 -20.192 35.169 1.00 48.02 38 GLY B O 1
ATOM 2144 N N . TRP B 2 39 ? 81.976 -19.775 37.173 1.00 47.61 39 TRP B N 1
ATOM 2145 C CA . TRP B 2 39 ? 82.558 -20.864 37.914 1.00 48.32 39 TRP B CA 1
ATOM 2146 C C . TRP B 2 39 ? 81.493 -21.536 38.741 1.00 49.53 39 TRP B C 1
ATOM 2147 O O . TRP B 2 39 ? 80.573 -20.894 39.291 1.00 49.33 39 TRP B O 1
ATOM 2158 N N . PHE B 2 40 ? 81.632 -22.854 38.827 1.00 49.97 40 PHE B N 1
ATOM 2159 C CA . PHE B 2 40 ? 80.792 -23.761 39.614 1.00 50.10 40 PHE B CA 1
ATOM 2160 C C . PHE B 2 40 ? 81.746 -24.690 40.376 1.00 51.05 40 PHE B C 1
ATOM 2161 O O . PHE B 2 40 ? 82.912 -24.806 40.012 1.00 50.78 40 PHE B O 1
ATOM 2169 N N . ARG B 2 41 ? 81.262 -25.343 41.426 1.00 52.11 41 ARG B N 1
ATOM 2170 C CA . ARG B 2 41 ? 82.079 -26.298 42.158 1.00 53.39 41 ARG B CA 1
ATOM 2171 C C . ARG B 2 41 ? 81.268 -27.525 42.550 1.00 54.15 41 ARG B C 1
ATOM 2172 O O . ARG B 2 41 ? 80.040 -27.473 42.591 1.00 53.70 41 ARG B O 1
ATOM 2180 N N . GLN B 2 42 ? 81.959 -28.633 42.830 1.00 54.72 42 GLN B N 1
ATOM 2181 C CA . GLN B 2 42 ? 81.256 -29.854 43.179 1.00 55.27 42 GLN B CA 1
ATOM 2182 C C . GLN B 2 42 ? 82.002 -30.729 44.206 1.00 55.64 42 GLN B C 1
ATOM 2183 O O . GLN B 2 42 ? 83.219 -30.914 44.120 1.00 55.32 42 GLN B O 1
ATOM 2189 N N . ASP B 2 43 ? 81.247 -31.235 45.199 1.00 55.94 43 ASP B N 1
ATOM 2190 C CA . ASP B 2 43 ? 81.743 -32.137 46.236 1.00 57.05 43 ASP B CA 1
ATOM 2191 C C . ASP B 2 43 ? 81.262 -33.535 45.874 1.00 57.18 43 ASP B C 1
ATOM 2192 O O . ASP B 2 43 ? 80.178 -33.651 45.315 1.00 57.36 43 ASP B O 1
ATOM 2197 N N . PRO B 2 44 ? 82.041 -34.612 46.156 1.00 56.69 44 PRO B N 1
ATOM 2198 C CA . PRO B 2 44 ? 81.661 -35.965 45.726 1.00 57.34 44 PRO B CA 1
ATOM 2199 C C . PRO B 2 44 ? 80.161 -36.248 45.407 1.00 59.75 44 PRO B C 1
ATOM 2200 O O . PRO B 2 44 ? 79.798 -35.989 44.244 1.00 61.81 44 PRO B O 1
ATOM 2204 N N . GLY B 2 45 ? 79.321 -36.763 46.304 1.00 59.03 45 GLY B N 1
ATOM 2205 C CA . GLY B 2 45 ? 77.947 -37.109 45.920 1.00 58.72 45 GLY B CA 1
ATOM 2206 C C . GLY B 2 45 ? 76.917 -35.996 45.864 1.00 59.02 45 GLY B C 1
ATOM 2207 O O . GLY B 2 45 ? 75.720 -36.243 46.056 1.00 58.92 45 GLY B O 1
ATOM 2208 N N . LYS B 2 46 ? 77.358 -34.770 45.589 1.00 59.12 46 LYS B N 1
ATOM 2209 C CA . LYS B 2 46 ? 76.483 -33.603 45.582 1.00 59.23 46 LYS B CA 1
ATOM 2210 C C . LYS B 2 46 ? 76.331 -33.001 44.193 1.00 59.39 46 LYS B C 1
ATOM 2211 O O . LYS B 2 46 ? 77.125 -33.259 43.287 1.00 58.89 46 LYS B O 1
ATOM 2217 N N . GLU B 2 47 ? 75.277 -32.212 44.025 1.00 60.06 47 GLU B N 1
ATOM 2218 C CA . GLU B 2 47 ? 75.003 -31.512 42.796 1.00 60.98 47 GLU B CA 1
ATOM 2219 C C . GLU B 2 47 ? 75.978 -30.355 42.688 1.00 61.27 47 GLU B C 1
ATOM 2220 O O . GLU B 2 47 ? 76.276 -29.719 43.699 1.00 61.99 47 GLU B O 1
ATOM 2226 N N . ARG B 2 48 ? 76.392 -30.015 41.453 1.00 60.38 48 ARG B N 1
ATOM 2227 C CA . ARG B 2 48 ? 77.229 -28.864 41.105 1.00 60.02 48 ARG B CA 1
ATOM 2228 C C . ARG B 2 48 ? 76.585 -27.590 41.678 1.00 58.45 48 ARG B C 1
ATOM 2229 O O . ARG B 2 48 ? 75.355 -27.473 41.634 1.00 59.05 48 ARG B O 1
ATOM 2237 N N . GLU B 2 49 ? 77.370 -26.663 42.224 1.00 56.82 49 GLU B N 1
ATOM 2238 C CA . GLU B 2 49 ? 76.779 -25.450 42.793 1.00 56.61 49 GLU B CA 1
ATOM 2239 C C . GLU B 2 49 ? 77.443 -24.181 42.286 1.00 54.99 49 GLU B C 1
ATOM 2240 O O . GLU B 2 49 ? 78.654 -24.153 42.068 1.00 54.51 49 GLU B O 1
ATOM 2246 N N . PHE B 2 50 ? 76.618 -23.132 42.047 1.00 53.67 50 PHE B N 1
ATOM 2247 C CA . PHE B 2 50 ? 77.093 -21.838 41.550 1.00 52.03 50 PHE B CA 1
ATOM 2248 C C . PHE B 2 50 ? 78.191 -21.265 42.435 1.00 51.73 50 PHE B C 1
ATOM 2249 O O . PHE B 2 50 ? 78.136 -21.438 43.656 1.00 51.99 50 PHE B O 1
ATOM 2257 N N . VAL B 2 51 ? 79.185 -20.598 41.826 1.00 50.85 51 VAL B N 1
ATOM 2258 C CA . VAL B 2 51 ? 80.253 -19.946 42.575 1.00 50.29 51 VAL B CA 1
ATOM 2259 C C . VAL B 2 51 ? 80.308 -18.441 42.205 1.00 50.49 51 VAL B C 1
ATOM 2260 O O . VAL B 2 51 ? 80.083 -17.583 43.056 1.00 50.67 51 VAL B O 1
ATOM 2264 N N . ALA B 2 52 ? 80.554 -18.127 40.928 1.00 50.62 52 ALA B N 1
ATOM 2265 C CA . ALA B 2 52 ? 80.662 -16.748 40.480 1.00 51.06 52 ALA B CA 1
ATOM 2266 C C . ALA B 2 52 ? 80.401 -16.650 38.985 1.00 52.08 52 ALA B C 1
ATOM 2267 O O . ALA B 2 52 ? 80.523 -17.630 38.272 1.00 52.42 52 ALA B O 1
ATOM 2269 N N . SER B 2 53 ? 79.989 -15.470 38.515 1.00 52.16 53 SER B N 1
ATOM 2270 C CA . SER B 2 53 ? 79.744 -15.216 37.109 1.00 52.08 53 SER B CA 1
ATOM 2271 C C . SER B 2 53 ? 80.009 -13.742 36.803 1.00 51.58 53 SER B C 1
ATOM 2272 O O . SER B 2 53 ? 79.874 -12.890 37.682 1.00 49.93 53 SER B O 1
ATOM 2275 N N . ILE B 2 54 ? 80.396 -13.462 35.544 1.00 52.14 54 ILE B N 1
ATOM 2276 C CA . ILE B 2 54 ? 80.713 -12.130 35.054 1.00 52.93 54 ILE B CA 1
ATOM 2277 C C . ILE B 2 54 ? 80.147 -11.890 33.622 1.00 55.02 54 ILE B C 1
ATOM 2278 O O . ILE B 2 54 ? 80.389 -12.669 32.672 1.00 55.56 54 ILE B O 1
ATOM 2283 N N . SER B 2 55 ? 79.386 -10.798 33.478 1.00 55.50 55 SER B N 1
ATOM 2284 C CA . SER B 2 55 ? 78.821 -10.396 32.202 1.00 56.51 55 SER B CA 1
ATOM 2285 C C . SER B 2 55 ? 79.927 -10.066 31.156 1.00 57.78 55 SER B C 1
ATOM 2286 O O . SER B 2 55 ? 81.052 -9.765 31.545 1.00 58.31 55 SER B O 1
ATOM 2289 N N . TRP B 2 56 ? 79.619 -10.113 29.838 1.00 58.33 56 TRP B N 1
ATOM 2290 C CA . TRP B 2 56 ? 80.621 -9.796 28.822 1.00 59.54 56 TRP B CA 1
ATOM 2291 C C . TRP B 2 56 ? 81.061 -8.328 28.868 1.00 60.97 56 TRP B C 1
ATOM 2292 O O . TRP B 2 56 ? 82.212 -8.028 28.558 1.00 61.14 56 TRP B O 1
ATOM 2303 N N . ASN B 2 57 ? 80.193 -7.434 29.349 1.00 61.98 57 ASN B N 1
ATOM 2304 C CA . ASN B 2 57 ? 80.562 -6.030 29.543 1.00 63.18 57 ASN B CA 1
ATOM 2305 C C . ASN B 2 57 ? 81.506 -5.824 30.771 1.00 64.07 57 ASN B C 1
ATOM 2306 O O . ASN B 2 57 ? 82.170 -4.795 30.871 1.00 64.20 57 ASN B O 1
ATOM 2311 N N . GLY B 2 58 ? 81.550 -6.810 31.675 1.00 64.55 58 GLY B N 1
ATOM 2312 C CA . GLY B 2 58 ? 82.395 -6.820 32.870 1.00 64.84 58 GLY B CA 1
ATOM 2313 C C . GLY B 2 58 ? 81.845 -6.044 34.051 1.00 65.17 58 GLY B C 1
ATOM 2314 O O . GLY B 2 58 ? 82.506 -5.947 35.078 1.00 65.58 58 GLY B O 1
ATOM 2315 N N . ALA B 2 59 ? 80.619 -5.515 33.934 1.00 64.75 59 ALA B N 1
ATOM 2316 C CA . ALA B 2 59 ? 80.004 -4.699 34.963 1.00 64.79 59 ALA B CA 1
ATOM 2317 C C . ALA B 2 59 ? 79.121 -5.463 35.928 1.00 64.74 59 ALA B C 1
ATOM 2318 O O . ALA B 2 59 ? 78.850 -4.956 37.019 1.00 65.94 59 ALA B O 1
ATOM 2320 N N . ASN B 2 60 ? 78.613 -6.629 35.531 1.00 63.18 60 ASN B N 1
ATOM 2321 C CA . ASN B 2 60 ? 77.706 -7.390 36.390 1.00 61.59 60 ASN B CA 1
ATOM 2322 C C . ASN B 2 60 ? 78.319 -8.684 36.874 1.00 60.02 60 ASN B C 1
ATOM 2323 O O . ASN B 2 60 ? 78.453 -9.627 36.096 1.00 60.03 60 ASN B O 1
ATOM 2328 N N . THR B 2 61 ? 78.715 -8.737 38.151 1.00 58.64 61 THR B N 1
ATOM 2329 C CA . THR B 2 61 ? 79.273 -9.961 38.724 1.00 57.25 61 THR B CA 1
ATOM 2330 C C . THR B 2 61 ? 78.284 -10.526 39.735 1.00 56.83 61 THR B C 1
ATOM 2331 O O . THR B 2 61 ? 77.591 -9.777 40.420 1.00 57.28 61 THR B O 1
ATOM 2335 N N . TYR B 2 62 ? 78.194 -11.845 39.812 1.00 55.88 62 TYR B N 1
ATOM 2336 C CA . TYR B 2 62 ? 77.303 -12.518 40.739 1.00 54.97 62 TYR B CA 1
ATOM 2337 C C . TYR B 2 62 ? 78.067 -13.573 41.523 1.00 54.52 62 TYR B C 1
ATOM 2338 O O . TYR B 2 62 ? 78.947 -14.241 40.985 1.00 53.96 62 TYR B O 1
ATOM 2347 N N . TYR B 2 63 ? 77.752 -13.704 42.813 1.00 54.89 63 TYR B N 1
ATOM 2348 C CA . TYR B 2 63 ? 78.437 -14.638 43.694 1.00 55.31 63 TYR B CA 1
ATOM 2349 C C . TYR B 2 63 ? 77.484 -15.457 44.523 1.00 56.64 63 TYR B C 1
ATOM 2350 O O . TYR B 2 63 ? 76.407 -14.998 44.897 1.00 57.11 63 TYR B O 1
ATOM 2359 N N . ALA B 2 64 ? 77.928 -16.652 44.890 1.00 57.30 64 ALA B N 1
ATOM 2360 C CA . ALA B 2 64 ? 77.211 -17.497 45.803 1.00 58.17 64 ALA B CA 1
ATOM 2361 C C . ALA B 2 64 ? 77.398 -16.856 47.191 1.00 60.73 64 ALA B C 1
ATOM 2362 O O . ALA B 2 64 ? 78.461 -16.289 47.496 1.00 61.46 64 ALA B O 1
ATOM 2364 N N . ASP B 2 65 ? 76.360 -16.917 48.029 1.00 61.88 65 ASP B N 1
ATOM 2365 C CA . ASP B 2 65 ? 76.402 -16.322 49.353 1.00 63.07 65 ASP B CA 1
ATOM 2366 C C . ASP B 2 65 ? 77.570 -16.827 50.205 1.00 64.14 65 ASP B C 1
ATOM 2367 O O . ASP B 2 65 ? 77.994 -16.125 51.120 1.00 65.05 65 ASP B O 1
ATOM 2372 N N . SER B 2 66 ? 78.076 -18.042 49.931 1.00 63.80 66 SER B N 1
ATOM 2373 C CA . SER B 2 66 ? 79.176 -18.637 50.710 1.00 63.80 66 SER B CA 1
ATOM 2374 C C . SER B 2 66 ? 80.559 -18.133 50.327 1.00 63.55 66 SER B C 1
ATOM 2375 O O . SER B 2 66 ? 81.461 -18.188 51.148 1.00 63.67 66 SER B O 1
ATOM 2378 N N . VAL B 2 67 ? 80.752 -17.706 49.082 1.00 63.53 67 VAL B N 1
ATOM 2379 C CA . VAL B 2 67 ? 82.068 -17.217 48.640 1.00 63.95 67 VAL B CA 1
ATOM 2380 C C . VAL B 2 67 ? 82.149 -15.690 48.570 1.00 65.19 67 VAL B C 1
ATOM 2381 O O . VAL B 2 67 ? 83.239 -15.132 48.439 1.00 65.09 67 VAL B O 1
ATOM 2385 N N . LYS B 2 68 ? 80.989 -15.003 48.659 1.00 65.94 68 LYS B N 1
ATOM 2386 C CA . LYS B 2 68 ? 80.872 -13.557 48.608 1.00 66.65 68 LYS B CA 1
ATOM 2387 C C . LYS B 2 68 ? 81.854 -12.894 49.553 1.00 66.82 68 LYS B C 1
ATOM 2388 O O . LYS B 2 68 ? 81.950 -13.267 50.734 1.00 66.87 68 LYS B O 1
ATOM 2394 N N . GLY B 2 69 ? 82.643 -11.996 48.994 1.00 66.77 69 GLY B N 1
ATOM 2395 C CA . GLY B 2 69 ? 83.623 -11.243 49.763 1.00 67.13 69 GLY B CA 1
ATOM 2396 C C . GLY B 2 69 ? 85.026 -11.804 49.832 1.00 66.81 69 GLY B C 1
ATOM 2397 O O . GLY B 2 69 ? 85.927 -11.077 50.253 1.00 67.68 69 GLY B O 1
ATOM 2398 N N . ARG B 2 70 ? 85.228 -13.089 49.449 1.00 65.51 70 ARG B N 1
ATOM 2399 C CA . ARG B 2 70 ? 86.549 -13.754 49.491 1.00 64.80 70 ARG B CA 1
ATOM 2400 C C . ARG B 2 70 ? 87.028 -14.127 48.081 1.00 63.97 70 ARG B C 1
ATOM 2401 O O . ARG B 2 70 ? 88.225 -14.091 47.776 1.00 64.24 70 ARG B O 1
ATOM 2409 N N . PHE B 2 71 ? 86.089 -14.540 47.241 1.00 62.59 71 PHE B N 1
ATOM 2410 C CA . PHE B 2 71 ? 86.373 -14.894 45.860 1.00 61.58 71 PHE B CA 1
ATOM 2411 C C . PHE B 2 71 ? 86.015 -13.699 44.973 1.00 60.87 71 PHE B C 1
ATOM 2412 O O . PHE B 2 71 ? 84.999 -13.063 45.206 1.00 61.05 71 PHE B O 1
ATOM 2420 N N . THR B 2 72 ? 86.893 -13.345 44.019 1.00 60.06 72 THR B N 1
ATOM 2421 C CA . THR B 2 72 ? 86.684 -12.262 43.061 1.00 59.59 72 THR B CA 1
ATOM 2422 C C . THR B 2 72 ? 86.778 -12.808 41.631 1.00 59.29 72 THR B C 1
ATOM 2423 O O . THR B 2 72 ? 87.781 -13.422 41.275 1.00 59.96 72 THR B O 1
ATOM 2427 N N . ILE B 2 73 ? 85.750 -12.570 40.809 1.00 58.28 73 ILE B N 1
ATOM 2428 C CA . ILE B 2 73 ? 85.767 -12.982 39.420 1.00 57.85 73 ILE B CA 1
ATOM 2429 C C . ILE B 2 73 ? 86.121 -11.765 38.566 1.00 58.25 73 ILE B C 1
ATOM 2430 O O . ILE B 2 73 ? 85.702 -10.624 38.835 1.00 58.09 73 ILE B O 1
ATOM 2435 N N . SER B 2 74 ? 86.941 -12.014 37.560 1.00 58.51 74 SER B N 1
ATOM 2436 C CA . SER B 2 74 ? 87.338 -11.034 36.565 1.00 59.52 74 SER B CA 1
ATOM 2437 C C . SER B 2 74 ? 87.529 -11.767 35.216 1.00 61.03 74 SER B C 1
ATOM 2438 O O . SER B 2 74 ? 87.610 -12.997 35.184 1.00 61.37 74 SER B O 1
ATOM 2441 N N . ARG B 2 75 ? 87.559 -11.021 34.108 1.00 61.50 75 ARG B N 1
ATOM 2442 C CA . ARG B 2 75 ? 87.760 -11.614 32.797 1.00 62.54 75 ARG B CA 1
ATOM 2443 C C . ARG B 2 75 ? 88.681 -10.751 31.949 1.00 64.85 75 ARG B C 1
ATOM 2444 O O . ARG B 2 75 ? 88.847 -9.560 32.218 1.00 65.38 75 ARG B O 1
ATOM 2452 N N . ASP B 2 76 ? 89.287 -11.356 30.922 1.00 66.09 76 ASP B N 1
ATOM 2453 C CA . ASP B 2 76 ? 90.126 -10.655 29.961 1.00 67.50 76 ASP B CA 1
ATOM 2454 C C . ASP B 2 76 ? 89.626 -11.019 28.557 1.00 68.88 76 ASP B C 1
ATOM 2455 O O . ASP B 2 76 ? 90.031 -12.049 28.024 1.00 69.57 76 ASP B O 1
ATOM 2460 N N . ASN B 2 77 ? 88.798 -10.154 27.942 1.00 69.18 77 ASN B N 1
ATOM 2461 C CA . ASN B 2 77 ? 88.220 -10.388 26.615 1.00 70.04 77 ASN B CA 1
ATOM 2462 C C . ASN B 2 77 ? 89.212 -10.396 25.457 1.00 71.08 77 ASN B C 1
ATOM 2463 O O . ASN B 2 77 ? 88.859 -10.855 24.364 1.00 71.80 77 ASN B O 1
ATOM 2468 N N . ALA B 2 78 ? 90.440 -9.916 25.678 1.00 71.10 78 ALA B N 1
ATOM 2469 C CA . ALA B 2 78 ? 91.484 -9.998 24.656 1.00 71.79 78 ALA B CA 1
ATOM 2470 C C . ALA B 2 78 ? 92.112 -11.415 24.640 1.00 73.03 78 ALA B C 1
ATOM 2471 O O . ALA B 2 78 ? 92.783 -11.768 23.659 1.00 73.99 78 ALA B O 1
ATOM 2473 N N . LYS B 2 79 ? 91.954 -12.197 25.754 1.00 72.39 79 LYS B N 1
ATOM 2474 C CA . LYS B 2 79 ? 92.499 -13.550 25.914 1.00 72.14 79 LYS B CA 1
ATOM 2475 C C . LYS B 2 79 ? 91.425 -14.625 25.964 1.00 71.08 79 LYS B C 1
ATOM 2476 O O . LYS B 2 79 ? 91.779 -15.808 25.932 1.00 71.44 79 LYS B O 1
ATOM 2482 N N . ASN B 2 80 ? 90.150 -14.232 26.139 1.00 69.69 80 ASN B N 1
ATOM 2483 C CA . ASN B 2 80 ? 89.017 -15.131 26.322 1.00 69.43 80 ASN B CA 1
ATOM 2484 C C . ASN B 2 80 ? 89.238 -15.971 27.575 1.00 69.06 80 ASN B C 1
ATOM 2485 O O . ASN B 2 80 ? 89.079 -17.187 27.572 1.00 69.24 80 ASN B O 1
ATOM 2490 N N . THR B 2 81 ? 89.649 -15.294 28.650 1.00 68.11 81 THR B N 1
ATOM 2491 C CA . THR B 2 81 ? 90.003 -15.930 29.903 1.00 66.89 81 THR B CA 1
ATOM 2492 C C . THR B 2 81 ? 89.170 -15.374 31.040 1.00 64.70 81 THR B C 1
ATOM 2493 O O . THR B 2 81 ? 88.861 -14.192 31.070 1.00 64.71 81 THR B O 1
ATOM 2497 N N . VAL B 2 82 ? 88.739 -16.246 31.927 1.00 62.99 82 VAL B N 1
ATOM 2498 C CA . VAL B 2 82 ? 87.985 -15.886 33.120 1.00 61.34 82 VAL B CA 1
ATOM 2499 C C . VAL B 2 82 ? 88.805 -16.390 34.319 1.00 60.45 82 VAL B C 1
ATOM 2500 O O . VAL B 2 82 ? 89.492 -17.417 34.215 1.00 60.15 82 VAL B O 1
ATOM 2504 N N . TYR B 2 83 ? 88.859 -15.584 35.392 1.00 59.96 83 TYR B N 1
ATOM 2505 C CA . TYR B 2 83 ? 89.669 -15.857 36.572 1.00 60.07 83 TYR B CA 1
ATOM 2506 C C . TYR B 2 83 ? 88.847 -15.911 37.842 1.00 59.44 83 TYR B C 1
ATOM 2507 O O . TYR B 2 83 ? 87.797 -15.264 37.944 1.00 59.75 83 TYR B O 1
ATOM 2516 N N . LEU B 2 84 ? 89.328 -16.670 38.820 1.00 58.42 84 LEU B N 1
ATOM 2517 C CA . LEU B 2 84 ? 88.694 -16.725 40.135 1.00 57.98 84 LEU B CA 1
ATOM 2518 C C . LEU B 2 84 ? 89.800 -16.609 41.167 1.00 58.88 84 LEU B C 1
ATOM 2519 O O . LEU B 2 84 ? 90.620 -17.519 41.325 1.00 58.90 84 LEU B O 1
ATOM 2524 N N . GLN B 2 85 ? 89.879 -15.443 41.789 1.00 59.27 85 GLN B N 1
ATOM 2525 C CA . GLN B 2 85 ? 90.845 -15.209 42.824 1.00 60.62 85 GLN B CA 1
ATOM 2526 C C . GLN B 2 85 ? 90.160 -15.668 44.087 1.00 62.57 85 GLN B C 1
ATOM 2527 O O . GLN B 2 85 ? 89.157 -15.081 44.484 1.00 62.45 85 GLN B O 1
ATOM 2533 N N . MET B 2 86 ? 90.654 -16.749 44.689 1.00 63.77 86 MET B N 1
ATOM 2534 C CA . MET B 2 86 ? 90.075 -17.266 45.912 1.00 65.27 86 MET B CA 1
ATOM 2535 C C . MET B 2 86 ? 90.989 -16.914 47.088 1.00 67.33 86 MET B C 1
ATOM 2536 O O . MET B 2 86 ? 92.092 -17.444 47.188 1.00 67.63 86 MET B O 1
ATOM 2541 N N . ASN B 2 87 ? 90.555 -15.991 47.948 1.00 68.39 87 ASN B N 1
ATOM 2542 C CA . ASN B 2 87 ? 91.307 -15.601 49.147 1.00 70.07 87 ASN B CA 1
ATOM 2543 C C . ASN B 2 87 ? 90.567 -16.100 50.392 1.00 71.33 87 ASN B C 1
ATOM 2544 O O . ASN B 2 87 ? 89.404 -16.499 50.297 1.00 72.02 87 ASN B O 1
ATOM 2549 N N . SER B 2 88 ? 91.233 -16.114 51.547 1.00 71.25 88 SER B N 1
ATOM 2550 C CA . SER B 2 88 ? 90.615 -16.566 52.789 1.00 72.04 88 SER B CA 1
ATOM 2551 C C . SER B 2 88 ? 90.015 -17.968 52.680 1.00 71.37 88 SER B C 1
ATOM 2552 O O . SER B 2 88 ? 88.921 -18.203 53.173 1.00 71.87 88 SER B O 1
ATOM 2555 N N . LEU B 2 89 ? 90.722 -18.882 51.998 1.00 70.33 89 LEU B N 1
ATOM 2556 C CA . LEU B 2 89 ? 90.256 -20.250 51.767 1.00 69.83 89 LEU B CA 1
ATOM 2557 C C . LEU B 2 89 ? 89.897 -21.024 53.061 1.00 70.03 89 LEU B C 1
ATOM 2558 O O . LEU B 2 89 ? 90.482 -20.824 54.121 1.00 69.95 89 LEU B O 1
ATOM 2563 N N . LYS B 2 90 ? 88.854 -21.842 52.974 1.00 69.84 90 LYS B N 1
ATOM 2564 C CA . LYS B 2 90 ? 88.368 -22.649 54.090 1.00 69.58 90 LYS B CA 1
ATOM 2565 C C . LYS B 2 90 ? 88.406 -24.124 53.662 1.00 69.22 90 LYS B C 1
ATOM 2566 O O . LYS B 2 90 ? 88.261 -24.418 52.472 1.00 68.83 90 LYS B O 1
ATOM 2572 N N . PRO B 2 91 ? 88.542 -25.083 54.602 1.00 68.87 91 PRO B N 1
ATOM 2573 C CA . PRO B 2 91 ? 88.560 -26.501 54.195 1.00 68.46 91 PRO B CA 1
ATOM 2574 C C . PRO B 2 91 ? 87.320 -26.925 53.402 1.00 68.06 91 PRO B C 1
ATOM 2575 O O . PRO B 2 91 ? 87.424 -27.751 52.504 1.00 68.50 91 PRO B O 1
ATOM 2579 N N . GLU B 2 92 ? 86.167 -26.305 53.690 1.00 67.04 92 GLU B N 1
ATOM 2580 C CA . GLU B 2 92 ? 84.887 -26.554 53.026 1.00 66.60 92 GLU B CA 1
ATOM 2581 C C . GLU B 2 92 ? 84.949 -26.213 51.516 1.00 65.44 92 GLU B C 1
ATOM 2582 O O . GLU B 2 92 ? 84.208 -26.801 50.723 1.00 65.38 92 GLU B O 1
ATOM 2588 N N . ASP B 2 93 ? 85.861 -25.286 51.124 1.00 63.95 93 ASP B N 1
ATOM 2589 C CA . ASP B 2 93 ? 86.075 -24.882 49.743 1.00 63.00 93 ASP B CA 1
ATOM 2590 C C . ASP B 2 93 ? 86.720 -25.980 48.886 1.00 61.32 93 ASP B C 1
ATOM 2591 O O . ASP B 2 93 ? 86.744 -25.839 47.670 1.00 61.28 93 ASP B O 1
ATOM 2596 N N . THR B 2 94 ? 87.191 -27.092 49.492 1.00 59.67 94 THR B N 1
ATOM 2597 C CA . THR B 2 94 ? 87.721 -28.239 48.755 1.00 58.53 94 THR B CA 1
ATOM 2598 C C . THR B 2 94 ? 86.615 -28.819 47.891 1.00 57.77 94 THR B C 1
ATOM 2599 O O . THR B 2 94 ? 85.579 -29.250 48.409 1.00 57.78 94 THR B O 1
ATOM 2603 N N . ALA B 2 95 ? 86.820 -28.779 46.562 1.00 56.68 95 ALA B N 1
ATOM 2604 C CA . ALA B 2 95 ? 85.870 -29.212 45.547 1.00 55.43 95 ALA B CA 1
ATOM 2605 C C . ALA B 2 95 ? 86.563 -29.177 44.159 1.00 54.42 95 ALA B C 1
ATOM 2606 O O . ALA B 2 95 ? 87.675 -28.666 44.030 1.00 53.45 95 ALA B O 1
ATOM 2608 N N . VAL B 2 96 ? 85.892 -29.704 43.115 1.00 54.46 96 VAL B N 1
ATOM 2609 C CA . VAL B 2 96 ? 86.314 -29.569 41.725 1.00 54.65 96 VAL B CA 1
ATOM 2610 C C . VAL B 2 96 ? 85.666 -28.296 41.246 1.00 53.30 96 VAL B C 1
ATOM 2611 O O . VAL B 2 96 ? 84.467 -28.149 41.374 1.00 52.59 96 VAL B O 1
ATOM 2615 N N . TYR B 2 97 ? 86.451 -27.376 40.730 1.00 52.77 97 TYR B N 1
ATOM 2616 C CA . TYR B 2 97 ? 85.962 -26.124 40.214 1.00 52.61 97 TYR B CA 1
ATOM 2617 C C . TYR B 2 97 ? 85.905 -26.212 38.706 1.00 52.36 97 TYR B C 1
ATOM 2618 O O . TYR B 2 97 ? 86.924 -26.432 38.036 1.00 51.14 97 TYR B O 1
ATOM 2627 N N . TYR B 2 98 ? 84.670 -26.057 38.182 1.00 52.77 98 TYR B N 1
ATOM 2628 C CA . TYR B 2 98 ? 84.337 -26.076 36.781 1.00 53.29 98 TYR B CA 1
ATOM 2629 C C . TYR B 2 98 ? 84.160 -24.661 36.242 1.00 53.57 98 TYR B C 1
ATOM 2630 O O . TYR B 2 98 ? 83.382 -23.869 36.771 1.00 54.47 98 TYR B O 1
ATOM 2639 N N . CYS B 2 99 ? 84.757 -24.412 35.105 1.00 52.40 99 CYS B N 1
ATOM 2640 C CA . CYS B 2 99 ? 84.532 -23.217 34.330 1.00 52.22 99 CYS B CA 1
ATOM 2641 C C . CYS B 2 99 ? 83.218 -23.457 33.554 1.00 50.73 99 CYS B C 1
ATOM 2642 O O . CYS B 2 99 ? 82.933 -24.577 33.116 1.00 50.69 99 CYS B O 1
ATOM 2645 N N A ALA B 2 100 ? 82.436 -22.404 33.371 0.50 49.94 100 ALA B N 1
ATOM 2646 N N B ALA B 2 100 ? 82.436 -22.404 33.371 0.50 49.94 100 ALA B N 1
ATOM 2647 C CA A ALA B 2 100 ? 81.163 -22.481 32.666 0.50 49.63 100 ALA B CA 1
ATOM 2648 C CA B ALA B 2 100 ? 81.163 -22.481 32.666 0.50 49.63 100 ALA B CA 1
ATOM 2649 C C A ALA B 2 100 ? 80.989 -21.261 31.778 0.50 49.94 100 ALA B C 1
ATOM 2650 C C B ALA B 2 100 ? 80.989 -21.261 31.778 0.50 49.94 100 ALA B C 1
ATOM 2651 O O A ALA B 2 100 ? 81.522 -20.192 32.075 0.50 50.47 100 ALA B O 1
ATOM 2652 O O B ALA B 2 100 ? 81.522 -20.192 32.075 0.50 50.47 100 ALA B O 1
ATOM 2655 N N . ALA B 2 101 ? 80.282 -21.419 30.670 1.00 49.77 101 ALA B N 1
ATOM 2656 C CA . ALA B 2 101 ? 80.064 -20.323 29.735 1.00 50.07 101 ALA B CA 1
ATOM 2657 C C . ALA B 2 101 ? 78.709 -20.468 29.048 1.00 50.49 101 ALA B C 1
ATOM 2658 O O . ALA B 2 101 ? 78.191 -21.574 28.933 1.00 50.83 101 ALA B O 1
ATOM 2660 N N . ASP B 2 102 ? 78.136 -19.356 28.604 1.00 50.50 102 ASP B N 1
ATOM 2661 C CA . ASP B 2 102 ? 76.904 -19.379 27.854 1.00 52.06 102 ASP B CA 1
ATOM 2662 C C . ASP B 2 102 ? 76.925 -18.292 26.777 1.00 53.54 102 ASP B C 1
ATOM 2663 O O . ASP B 2 102 ? 77.257 -17.144 27.073 1.00 54.28 102 ASP B O 1
ATOM 2668 N N . PRO B 2 103 ? 76.575 -18.622 25.523 1.00 53.82 103 PRO B N 1
ATOM 2669 C CA . PRO B 2 103 ? 76.584 -17.593 24.472 1.00 54.78 103 PRO B CA 1
ATOM 2670 C C . PRO B 2 103 ? 75.514 -16.484 24.587 1.00 56.35 103 PRO B C 1
ATOM 2671 O O . PRO B 2 103 ? 75.654 -15.466 23.910 1.00 56.70 103 PRO B O 1
ATOM 2675 N N . GLU B 2 104 ? 74.426 -16.677 25.372 1.00 57.19 104 GLU B N 1
ATOM 2676 C CA . GLU B 2 104 ? 73.367 -15.648 25.411 1.00 57.89 104 GLU B CA 1
ATOM 2677 C C . GLU B 2 104 ? 72.685 -15.354 26.763 1.00 57.23 104 GLU B C 1
ATOM 2678 O O . GLU B 2 104 ? 72.250 -14.216 26.965 1.00 56.90 104 GLU B O 1
ATOM 2684 N N . SER B 2 105 ? 72.625 -16.313 27.687 1.00 56.72 105 SER B N 1
ATOM 2685 C CA . SER B 2 105 ? 71.854 -16.110 28.902 1.00 56.11 105 SER B CA 1
ATOM 2686 C C . SER B 2 105 ? 72.619 -16.121 30.194 1.00 55.56 105 SER B C 1
ATOM 2687 O O . SER B 2 105 ? 73.193 -17.135 30.568 1.00 55.86 105 SER B O 1
ATOM 2690 N N . HIS B 2 106 ? 72.571 -14.996 30.925 1.00 54.76 106 HIS B N 1
ATOM 2691 C CA . HIS B 2 106 ? 73.130 -14.908 32.267 1.00 53.76 106 HIS B CA 1
ATOM 2692 C C . HIS B 2 106 ? 72.166 -15.668 33.238 1.00 55.23 106 HIS B C 1
ATOM 2693 O O . HIS B 2 106 ? 72.636 -16.283 34.180 1.00 56.47 106 HIS B O 1
ATOM 2700 N N . VAL B 2 107 ? 70.834 -15.679 32.990 1.00 55.27 107 VAL B N 1
ATOM 2701 C CA . VAL B 2 107 ? 69.908 -16.450 33.830 1.00 55.83 107 VAL B CA 1
ATOM 2702 C C . VAL B 2 107 ? 70.284 -17.953 33.781 1.00 57.45 107 VAL B C 1
ATOM 2703 O O . VAL B 2 107 ? 70.517 -18.541 34.835 1.00 57.84 107 VAL B O 1
ATOM 2707 N N . ARG B 2 108 ? 70.430 -18.529 32.563 1.00 57.89 108 ARG B N 1
ATOM 2708 C CA . ARG B 2 108 ? 70.765 -19.937 32.379 1.00 58.94 108 ARG B CA 1
ATOM 2709 C C . ARG B 2 108 ? 72.105 -20.295 32.974 1.00 57.90 108 ARG B C 1
ATOM 2710 O O . ARG B 2 108 ? 72.208 -21.346 33.594 1.00 58.17 108 ARG B O 1
ATOM 2718 N N . LEU B 2 109 ? 73.115 -19.420 32.847 1.00 56.82 109 LEU B N 1
ATOM 2719 C CA . LEU B 2 109 ? 74.425 -19.716 33.417 1.00 56.35 109 LEU B CA 1
ATOM 2720 C C . LEU B 2 109 ? 74.367 -19.725 34.962 1.00 57.13 109 LEU B C 1
ATOM 2721 O O . LEU B 2 109 ? 74.938 -20.618 35.595 1.00 57.58 109 LEU B O 1
ATOM 2726 N N . ARG B 2 110 ? 73.637 -18.758 35.559 1.00 56.45 110 ARG B N 1
ATOM 2727 C CA . ARG B 2 110 ? 73.439 -18.647 37.006 1.00 55.79 110 ARG B CA 1
ATOM 2728 C C . ARG B 2 110 ? 72.628 -19.821 37.544 1.00 56.51 110 ARG B C 1
ATOM 2729 O O . ARG B 2 110 ? 72.913 -20.337 38.621 1.00 57.33 110 ARG B O 1
ATOM 2737 N N . LEU B 2 111 ? 71.633 -20.258 36.790 1.00 56.61 111 LEU B N 1
ATOM 2738 C CA . LEU B 2 111 ? 70.783 -21.392 37.153 1.00 56.96 111 LEU B CA 1
ATOM 2739 C C . LEU B 2 111 ? 71.478 -22.770 37.004 1.00 57.48 111 LEU B C 1
ATOM 2740 O O . LEU B 2 111 ? 70.880 -23.785 37.366 1.00 58.35 111 LEU B O 1
ATOM 2745 N N . GLY B 2 112 ? 72.660 -22.811 36.405 1.00 56.94 112 GLY B N 1
ATOM 2746 C CA . GLY B 2 112 ? 73.369 -24.072 36.203 1.00 57.53 112 GLY B CA 1
ATOM 2747 C C . GLY B 2 112 ? 73.016 -24.841 34.948 1.00 57.17 112 GLY B C 1
ATOM 2748 O O . GLY B 2 112 ? 73.430 -25.986 34.781 1.00 57.15 112 GLY B O 1
ATOM 2749 N N . VAL B 2 113 ? 72.240 -24.217 34.061 1.00 56.85 113 VAL B N 1
ATOM 2750 C CA . VAL B 2 113 ? 71.808 -24.802 32.788 1.00 56.75 113 VAL B CA 1
ATOM 2751 C C . VAL B 2 113 ? 72.501 -24.136 31.583 1.00 57.05 113 VAL B C 1
ATOM 2752 O O . VAL B 2 113 ? 71.910 -24.037 30.500 1.00 57.62 113 VAL B O 1
ATOM 2756 N N . GLY B 2 114 ? 73.742 -23.695 31.800 1.00 56.48 114 GLY B N 1
ATOM 2757 C CA . GLY B 2 114 ? 74.597 -23.068 30.804 1.00 56.31 114 GLY B CA 1
ATOM 2758 C C . GLY B 2 114 ? 75.017 -24.054 29.744 1.00 56.01 114 GLY B C 1
ATOM 2759 O O . GLY B 2 114 ? 75.011 -25.264 29.980 1.00 56.59 114 GLY B O 1
ATOM 2760 N N . ALA B 2 115 ? 75.357 -23.551 28.563 1.00 55.26 115 ALA B N 1
ATOM 2761 C CA . ALA B 2 115 ? 75.705 -24.413 27.442 1.00 55.53 115 ALA B CA 1
ATOM 2762 C C . ALA B 2 115 ? 77.028 -25.138 27.571 1.00 55.45 115 ALA B C 1
ATOM 2763 O O . ALA B 2 115 ? 77.104 -26.316 27.226 1.00 56.09 115 ALA B O 1
ATOM 2765 N N . TYR B 2 116 ? 78.072 -24.453 28.038 1.00 54.63 116 TYR B N 1
ATOM 2766 C CA . TYR B 2 116 ? 79.407 -25.033 28.030 1.00 53.78 116 TYR B CA 1
ATOM 2767 C C . TYR B 2 116 ? 80.018 -25.237 29.400 1.00 53.59 116 TYR B C 1
ATOM 2768 O O . TYR B 2 116 ? 79.815 -24.434 30.293 1.00 53.79 116 TYR B O 1
ATOM 2777 N N . TRP B 2 117 ? 80.779 -26.324 29.556 1.00 53.29 117 TRP B N 1
ATOM 2778 C CA . TRP B 2 117 ? 81.421 -26.683 30.805 1.00 53.77 117 TRP B CA 1
ATOM 2779 C C . TRP B 2 117 ? 82.829 -27.163 30.582 1.00 55.18 117 TRP B C 1
ATOM 2780 O O . TRP B 2 117 ? 83.102 -27.867 29.591 1.00 56.11 117 TRP B O 1
ATOM 2791 N N . GLY B 2 118 ? 83.714 -26.833 31.518 1.00 54.59 118 GLY B N 1
ATOM 2792 C CA . GLY B 2 118 ? 85.063 -27.364 31.474 1.00 55.29 118 GLY B CA 1
ATOM 2793 C C . GLY B 2 118 ? 85.104 -28.744 32.119 1.00 56.79 118 GLY B C 1
ATOM 2794 O O . GLY B 2 118 ? 84.080 -29.232 32.615 1.00 57.05 118 GLY B O 1
ATOM 2795 N N . ARG B 2 119 ? 86.290 -29.391 32.152 1.00 57.83 119 ARG B N 1
ATOM 2796 C CA . ARG B 2 119 ? 86.456 -30.732 32.744 1.00 58.75 119 ARG B CA 1
ATOM 2797 C C . ARG B 2 119 ? 86.558 -30.730 34.276 1.00 57.47 119 ARG B C 1
ATOM 2798 O O . ARG B 2 119 ? 86.374 -31.766 34.914 1.00 57.52 119 ARG B O 1
ATOM 2806 N N . GLY B 2 120 ? 86.896 -29.581 34.836 1.00 56.22 120 GLY B N 1
ATOM 2807 C CA . GLY B 2 120 ? 87.090 -29.382 36.260 1.00 55.79 120 GLY B CA 1
ATOM 2808 C C . GLY B 2 120 ? 88.543 -29.353 36.703 1.00 55.40 120 GLY B C 1
ATOM 2809 O O . GLY B 2 120 ? 89.418 -29.993 36.108 1.00 54.76 120 GLY B O 1
ATOM 2810 N N . THR B 2 121 ? 88.798 -28.607 37.774 1.00 55.29 121 THR B N 1
ATOM 2811 C CA . THR B 2 121 ? 90.101 -28.550 38.416 1.00 54.89 121 THR B CA 1
ATOM 2812 C C . THR B 2 121 ? 89.904 -28.801 39.932 1.00 54.31 121 THR B C 1
ATOM 2813 O O . THR B 2 121 ? 89.175 -28.068 40.576 1.00 53.46 121 THR B O 1
ATOM 2817 N N . GLN B 2 122 ? 90.525 -29.867 40.485 1.00 54.65 122 GLN B N 1
ATOM 2818 C CA A GLN B 2 122 ? 90.436 -30.171 41.911 0.50 55.06 122 GLN B CA 1
ATOM 2819 C CA B GLN B 2 122 ? 90.463 -30.190 41.910 0.50 55.31 122 GLN B CA 1
ATOM 2820 C C . GLN B 2 122 ? 91.229 -29.132 42.712 1.00 55.97 122 GLN B C 1
ATOM 2821 O O . GLN B 2 122 ? 92.374 -28.817 42.385 1.00 55.94 122 GLN B O 1
ATOM 2832 N N . VAL B 2 123 ? 90.602 -28.588 43.737 1.00 56.59 123 VAL B N 1
ATOM 2833 C CA . VAL B 2 123 ? 91.175 -27.622 44.638 1.00 57.86 123 VAL B CA 1
ATOM 2834 C C . VAL B 2 123 ? 91.097 -28.279 46.043 1.00 60.46 123 VAL B C 1
ATOM 2835 O O . VAL B 2 123 ? 90.036 -28.772 46.443 1.00 60.37 123 VAL B O 1
ATOM 2839 N N . THR B 2 124 ? 92.239 -28.382 46.744 1.00 62.29 124 THR B N 1
ATOM 2840 C CA . THR B 2 124 ? 92.266 -29.040 48.054 1.00 64.56 124 THR B CA 1
ATOM 2841 C C . THR B 2 124 ? 92.709 -28.071 49.147 1.00 66.67 124 THR B C 1
ATOM 2842 O O . THR B 2 124 ? 93.732 -27.418 49.003 1.00 66.90 124 THR B O 1
ATOM 2846 N N . VAL B 2 125 ? 91.934 -27.957 50.225 1.00 68.39 125 VAL B N 1
ATOM 2847 C CA . VAL B 2 125 ? 92.255 -27.045 51.319 1.00 70.72 125 VAL B CA 1
ATOM 2848 C C . VAL B 2 125 ? 92.600 -27.810 52.610 1.00 74.17 125 VAL B C 1
ATOM 2849 O O . VAL B 2 125 ? 91.735 -28.446 53.225 1.00 74.55 125 VAL B O 1
ATOM 2853 N N . SER B 2 126 ? 93.884 -27.757 53.008 1.00 76.33 126 SER B N 1
ATOM 2854 C CA . SER B 2 126 ? 94.370 -28.440 54.202 1.00 79.09 126 SER B CA 1
ATOM 2855 C C . SER B 2 126 ? 94.090 -27.646 55.501 1.00 81.54 126 SER B C 1
ATOM 2856 O O . SER B 2 126 ? 93.490 -26.568 55.446 1.00 81.66 126 SER B O 1
ATOM 2859 N N . SER B 2 127 ? 94.474 -28.195 56.667 1.00 83.13 127 SER B N 1
ATOM 2860 C CA . SER B 2 127 ? 94.220 -27.527 57.936 1.00 85.31 127 SER B CA 1
ATOM 2861 C C . SER B 2 127 ? 95.508 -27.181 58.713 1.00 87.09 127 SER B C 1
ATOM 2862 O O . SER B 2 127 ? 96.526 -26.785 58.134 1.00 87.96 127 SER B O 1
ATOM 2865 N N . GLN C 3 1 ? 27.484 -4.767 -3.995 1.00 71.25 1 GLN C N 1
ATOM 2866 C CA . GLN C 3 1 ? 26.267 -4.064 -3.603 1.00 71.17 1 GLN C CA 1
ATOM 2867 C C . GLN C 3 1 ? 25.220 -5.089 -3.117 1.00 70.62 1 GLN C C 1
ATOM 2868 O O . GLN C 3 1 ? 25.399 -6.298 -3.280 1.00 71.57 1 GLN C O 1
ATOM 2874 N N . VAL C 3 2 ? 24.179 -4.621 -2.459 1.00 68.96 2 VAL C N 1
ATOM 2875 C CA . VAL C 3 2 ? 23.144 -5.490 -1.947 1.00 68.13 2 VAL C CA 1
ATOM 2876 C C . VAL C 3 2 ? 21.838 -4.971 -2.436 1.00 68.10 2 VAL C C 1
ATOM 2877 O O . VAL C 3 2 ? 21.560 -3.773 -2.378 1.00 67.67 2 VAL C O 1
ATOM 2881 N N . GLN C 3 3 ? 21.044 -5.878 -2.963 1.00 68.46 3 GLN C N 1
ATOM 2882 C CA . GLN C 3 3 ? 19.730 -5.570 -3.457 1.00 69.09 3 GLN C CA 1
ATOM 2883 C C . GLN C 3 3 ? 18.727 -6.282 -2.579 1.00 67.82 3 GLN C C 1
ATOM 2884 O O . GLN C 3 3 ? 18.885 -7.475 -2.326 1.00 67.94 3 GLN C O 1
ATOM 2890 N N . LEU C 3 4 ? 17.706 -5.549 -2.092 1.00 66.13 4 LEU C N 1
ATOM 2891 C CA . LEU C 3 4 ? 16.664 -6.097 -1.228 1.00 64.85 4 LEU C CA 1
ATOM 2892 C C . LEU C 3 4 ? 15.315 -5.862 -1.867 1.00 63.63 4 LEU C C 1
ATOM 2893 O O . LEU C 3 4 ? 15.014 -4.738 -2.269 1.00 64.58 4 LEU C O 1
ATOM 2898 N N . VAL C 3 5 ? 14.516 -6.923 -2.006 1.00 61.20 5 VAL C N 1
ATOM 2899 C CA . VAL C 3 5 ? 13.210 -6.847 -2.648 1.00 59.06 5 VAL C CA 1
ATOM 2900 C C . VAL C 3 5 ? 12.093 -7.328 -1.697 1.00 57.69 5 VAL C C 1
ATOM 2901 O O . VAL C 3 5 ? 12.072 -8.504 -1.331 1.00 56.71 5 VAL C O 1
ATOM 2905 N N . GLU C 3 6 ? 11.178 -6.408 -1.291 1.00 57.59 6 GLU C N 1
ATOM 2906 C CA . GLU C 3 6 ? 10.040 -6.693 -0.390 1.00 57.93 6 GLU C CA 1
ATOM 2907 C C . GLU C 3 6 ? 8.752 -7.254 -1.090 1.00 58.15 6 GLU C C 1
ATOM 2908 O O . GLU C 3 6 ? 8.376 -6.826 -2.171 1.00 58.79 6 GLU C O 1
ATOM 2914 N N . SER C 3 7 ? 8.093 -8.214 -0.434 1.00 57.40 7 SER C N 1
ATOM 2915 C CA . SER C 3 7 ? 6.883 -8.923 -0.853 1.00 56.96 7 SER C CA 1
ATOM 2916 C C . SER C 3 7 ? 5.910 -8.982 0.336 1.00 57.21 7 SER C C 1
ATOM 2917 O O . SER C 3 7 ? 6.338 -8.933 1.501 1.00 57.51 7 SER C O 1
ATOM 2920 N N . GLY C 3 8 ? 4.627 -9.181 0.034 1.00 56.43 8 GLY C N 1
ATOM 2921 C CA . GLY C 3 8 ? 3.605 -9.323 1.055 1.00 56.26 8 GLY C CA 1
ATOM 2922 C C . GLY C 3 8 ? 2.989 -8.004 1.426 1.00 56.02 8 GLY C C 1
ATOM 2923 O O . GLY C 3 8 ? 3.352 -6.957 0.879 1.00 56.44 8 GLY C O 1
ATOM 2924 N N . GLY C 3 9 ? 2.031 -8.061 2.325 1.00 55.26 9 GLY C N 1
ATOM 2925 C CA . GLY C 3 9 ? 1.340 -6.860 2.755 1.00 54.92 9 GLY C CA 1
ATOM 2926 C C . GLY C 3 9 ? -0.036 -6.670 2.161 1.00 54.19 9 GLY C C 1
ATOM 2927 O O . GLY C 3 9 ? -0.797 -7.627 1.964 1.00 53.70 9 GLY C O 1
ATOM 2928 N N . GLY C 3 10 ? -0.335 -5.414 1.877 1.00 53.69 10 GLY C N 1
ATOM 2929 C CA . GLY C 3 10 ? -1.649 -4.987 1.454 1.00 53.64 10 GLY C CA 1
ATOM 2930 C C . GLY C 3 10 ? -2.490 -4.771 2.702 1.00 54.74 10 GLY C C 1
ATOM 2931 O O . GLY C 3 10 ? -1.977 -4.423 3.782 1.00 54.84 10 GLY C O 1
ATOM 2932 N N . SER C 3 11 ? -3.786 -5.017 2.584 1.00 55.40 11 SER C N 1
ATOM 2933 C CA . SER C 3 11 ? -4.744 -4.830 3.658 1.00 56.34 11 SER C CA 1
ATOM 2934 C C . SER C 3 11 ? -4.964 -6.038 4.548 1.00 57.75 11 SER C C 1
ATOM 2935 O O . SER C 3 11 ? -4.831 -7.193 4.126 1.00 57.68 11 SER C O 1
ATOM 2938 N N . ALA C 3 12 ? -5.328 -5.738 5.801 1.00 58.50 12 ALA C N 1
ATOM 2939 C CA . ALA C 3 12 ? -5.679 -6.693 6.832 1.00 59.66 12 ALA C CA 1
ATOM 2940 C C . ALA C 3 12 ? -6.660 -6.054 7.829 1.00 60.63 12 ALA C C 1
ATOM 2941 O O . ALA C 3 12 ? -6.733 -4.830 7.951 1.00 60.11 12 ALA C O 1
ATOM 2943 N N . GLN C 3 13 ? -7.432 -6.890 8.517 1.00 61.73 13 GLN C N 1
ATOM 2944 C CA . GLN C 3 13 ? -8.361 -6.421 9.526 1.00 63.38 13 GLN C CA 1
ATOM 2945 C C . GLN C 3 13 ? -7.671 -6.451 10.883 1.00 64.26 13 GLN C C 1
ATOM 2946 O O . GLN C 3 13 ? -6.759 -7.257 11.102 1.00 64.50 13 GLN C O 1
ATOM 2952 N N . PRO C 3 14 ? -8.130 -5.626 11.848 1.00 64.49 14 PRO C N 1
ATOM 2953 C CA . PRO C 3 14 ? -7.559 -5.696 13.203 1.00 64.51 14 PRO C CA 1
ATOM 2954 C C . PRO C 3 14 ? -7.728 -7.103 13.777 1.00 64.82 14 PRO C C 1
ATOM 2955 O O . PRO C 3 14 ? -8.813 -7.667 13.699 1.00 64.76 14 PRO C O 1
ATOM 2959 N N . GLY C 3 15 ? -6.636 -7.687 14.255 1.00 64.91 15 GLY C N 1
ATOM 2960 C CA . GLY C 3 15 ? -6.655 -9.056 14.759 1.00 65.37 15 GLY C CA 1
ATOM 2961 C C . GLY C 3 15 ? -6.138 -10.067 13.749 1.00 66.03 15 GLY C C 1
ATOM 2962 O O . GLY C 3 15 ? -5.796 -11.188 14.132 1.00 67.10 15 GLY C O 1
ATOM 2963 N N . GLY C 3 16 ? -6.056 -9.671 12.468 1.00 65.05 16 GLY C N 1
ATOM 2964 C CA . GLY C 3 16 ? -5.587 -10.505 11.372 1.00 65.01 16 GLY C CA 1
ATOM 2965 C C . GLY C 3 16 ? -4.080 -10.673 11.325 1.00 65.70 16 GLY C C 1
ATOM 2966 O O . GLY C 3 16 ? -3.357 -10.210 12.216 1.00 66.22 16 GLY C O 1
ATOM 2967 N N . SER C 3 17 ? -3.590 -11.374 10.294 1.00 65.15 17 SER C N 1
ATOM 2968 C CA . SER C 3 17 ? -2.166 -11.653 10.173 1.00 64.63 17 SER C CA 1
ATOM 2969 C C . SER C 3 17 ? -1.649 -11.615 8.709 1.00 64.00 17 SER C C 1
ATOM 2970 O O . SER C 3 17 ? -2.401 -11.855 7.753 1.00 64.13 17 SER C O 1
ATOM 2973 N N . LEU C 3 18 ? -0.371 -11.230 8.557 1.00 63.07 18 LEU C N 1
ATOM 2974 C CA . LEU C 3 18 ? 0.308 -11.026 7.280 1.00 62.65 18 LEU C CA 1
ATOM 2975 C C . LEU C 3 18 ? 1.772 -11.492 7.405 1.00 63.19 18 LEU C C 1
ATOM 2976 O O . LEU C 3 18 ? 2.401 -11.248 8.428 1.00 63.37 18 LEU C O 1
ATOM 2981 N N . ARG C 3 19 ? 2.333 -12.102 6.358 1.00 63.22 19 ARG C N 1
ATOM 2982 C CA . ARG C 3 19 ? 3.740 -12.480 6.358 1.00 63.23 19 ARG C CA 1
ATOM 2983 C C . ARG C 3 19 ? 4.490 -11.705 5.285 1.00 62.83 19 ARG C C 1
ATOM 2984 O O . ARG C 3 19 ? 4.140 -11.760 4.091 1.00 62.47 19 ARG C O 1
ATOM 2992 N N . LEU C 3 20 ? 5.556 -11.000 5.718 1.00 61.98 20 LEU C N 1
ATOM 2993 C CA . LEU C 3 20 ? 6.385 -10.221 4.818 1.00 61.39 20 LEU C CA 1
ATOM 2994 C C . LEU C 3 20 ? 7.610 -11.006 4.378 1.00 61.39 20 LEU C C 1
ATOM 2995 O O . LEU C 3 20 ? 8.085 -11.869 5.106 1.00 61.71 20 LEU C O 1
ATOM 3000 N N . SER C 3 21 ? 8.108 -10.717 3.178 1.00 61.13 21 SER C N 1
ATOM 3001 C CA . SER C 3 21 ? 9.274 -11.384 2.633 1.00 61.50 21 SER C CA 1
ATOM 3002 C C . SER C 3 21 ? 10.253 -10.396 2.045 1.00 62.24 21 SER C C 1
ATOM 3003 O O . SER C 3 21 ? 9.856 -9.424 1.412 1.00 62.05 21 SER C O 1
ATOM 3006 N N . CYS C 3 22 ? 11.547 -10.673 2.217 1.00 62.41 22 CYS C N 1
ATOM 3007 C CA . CYS C 3 22 ? 12.575 -9.830 1.653 1.00 62.80 22 CYS C CA 1
ATOM 3008 C C . CYS C 3 22 ? 13.638 -10.705 0.992 1.00 62.76 22 CYS C C 1
ATOM 3009 O O . CYS C 3 22 ? 14.280 -11.495 1.673 1.00 63.49 22 CYS C O 1
ATOM 3012 N N . ALA C 3 23 ? 13.775 -10.620 -0.336 1.00 61.81 23 ALA C N 1
ATOM 3013 C CA . ALA C 3 23 ? 14.766 -11.416 -1.046 1.00 61.20 23 ALA C CA 1
ATOM 3014 C C . ALA C 3 23 ? 16.080 -10.656 -1.028 1.00 61.00 23 ALA C C 1
ATOM 3015 O O . ALA C 3 23 ? 16.137 -9.490 -1.429 1.00 60.89 23 ALA C O 1
ATOM 3017 N N . VAL C 3 24 ? 17.133 -11.305 -0.528 1.00 60.67 24 VAL C N 1
ATOM 3018 C CA . VAL C 3 24 ? 18.444 -10.689 -0.420 1.00 60.72 24 VAL C CA 1
ATOM 3019 C C . VAL C 3 24 ? 19.330 -11.113 -1.584 1.00 62.30 24 VAL C C 1
ATOM 3020 O O . VAL C 3 24 ? 19.433 -12.300 -1.933 1.00 62.98 24 VAL C O 1
ATOM 3024 N N . SER C 3 25 ? 19.931 -10.124 -2.222 1.00 62.39 25 SER C N 1
ATOM 3025 C CA . SER C 3 25 ? 20.783 -10.331 -3.379 1.00 62.66 25 SER C CA 1
ATOM 3026 C C . SER C 3 25 ? 22.116 -9.613 -3.169 1.00 62.45 25 SER C C 1
ATOM 3027 O O . SER C 3 25 ? 22.141 -8.545 -2.573 1.00 62.12 25 SER C O 1
ATOM 3030 N N . GLY C 3 26 ? 23.198 -10.169 -3.690 1.00 63.08 26 GLY C N 1
ATOM 3031 C CA . GLY C 3 26 ? 24.511 -9.534 -3.592 1.00 64.51 26 GLY C CA 1
ATOM 3032 C C . GLY C 3 26 ? 25.447 -10.064 -2.516 1.00 66.00 26 GLY C C 1
ATOM 3033 O O . GLY C 3 26 ? 25.203 -11.124 -1.931 1.00 66.55 26 GLY C O 1
ATOM 3034 N N . SER C 3 27 ? 26.533 -9.333 -2.249 1.00 66.63 27 SER C N 1
ATOM 3035 C CA . SER C 3 27 ? 27.523 -9.771 -1.270 1.00 67.97 27 SER C CA 1
ATOM 3036 C C . SER C 3 27 ? 28.297 -8.627 -0.620 1.00 69.91 27 SER C C 1
ATOM 3037 O O . SER C 3 27 ? 28.575 -7.599 -1.258 1.00 70.99 27 SER C O 1
ATOM 3040 N N . VAL C 3 28 ? 28.730 -8.877 0.635 1.00 69.80 28 VAL C N 1
ATOM 3041 C CA . VAL C 3 28 ? 29.542 -7.997 1.486 1.00 69.40 28 VAL C CA 1
ATOM 3042 C C . VAL C 3 28 ? 30.727 -8.793 2.095 1.00 69.43 28 VAL C C 1
ATOM 3043 O O . VAL C 3 28 ? 30.782 -10.008 1.960 1.00 69.77 28 VAL C O 1
ATOM 3047 N N . SER C 3 29 ? 31.703 -8.118 2.703 1.00 69.11 29 SER C N 1
ATOM 3048 C CA . SER C 3 29 ? 32.795 -8.773 3.435 1.00 69.02 29 SER C CA 1
ATOM 3049 C C . SER C 3 29 ? 32.279 -9.344 4.756 1.00 68.49 29 SER C C 1
ATOM 3050 O O . SER C 3 29 ? 32.791 -10.353 5.217 1.00 68.35 29 SER C O 1
ATOM 3053 N N . GLU C 3 30 ? 31.305 -8.653 5.389 1.00 68.11 30 GLU C N 1
ATOM 3054 C CA . GLU C 3 30 ? 30.786 -8.949 6.701 1.00 68.56 30 GLU C CA 1
ATOM 3055 C C . GLU C 3 30 ? 29.328 -8.522 6.791 1.00 69.62 30 GLU C C 1
ATOM 3056 O O . GLU C 3 30 ? 28.995 -7.377 6.499 1.00 70.42 30 GLU C O 1
ATOM 3062 N N . LEU C 3 31 ? 28.451 -9.457 7.169 1.00 69.01 31 LEU C N 1
ATOM 3063 C CA . LEU C 3 31 ? 27.043 -9.195 7.405 1.00 68.22 31 LEU C CA 1
ATOM 3064 C C . LEU C 3 31 ? 26.977 -8.837 8.888 1.00 68.94 31 LEU C C 1
ATOM 3065 O O . LEU C 3 31 ? 27.584 -9.508 9.730 1.00 68.85 31 LEU C O 1
ATOM 3070 N N . ASN C 3 32 ? 26.296 -7.744 9.203 1.00 69.25 32 ASN C N 1
ATOM 3071 C CA . ASN C 3 32 ? 26.205 -7.258 10.568 1.00 69.41 32 ASN C CA 1
ATOM 3072 C C . ASN C 3 32 ? 24.837 -7.498 11.178 1.00 67.11 32 ASN C C 1
ATOM 3073 O O . ASN C 3 32 ? 24.752 -8.044 12.275 1.00 67.20 32 ASN C O 1
ATOM 3078 N N . THR C 3 33 ? 23.773 -7.085 10.480 1.00 64.90 33 THR C N 1
ATOM 3079 C CA . THR C 3 33 ? 22.379 -7.250 10.912 1.00 63.25 33 THR C CA 1
ATOM 3080 C C . THR C 3 33 ? 21.439 -7.435 9.701 1.00 61.42 33 THR C C 1
ATOM 3081 O O . THR C 3 33 ? 21.747 -7.012 8.589 1.00 61.17 33 THR C O 1
ATOM 3085 N N . MET C 3 34 ? 20.284 -8.037 9.931 1.00 60.46 34 MET C N 1
ATOM 3086 C CA . MET C 3 34 ? 19.197 -8.134 8.955 1.00 60.41 34 MET C CA 1
ATOM 3087 C C . MET C 3 34 ? 17.942 -7.706 9.713 1.00 59.53 34 MET C C 1
ATOM 3088 O O . MET C 3 34 ? 17.728 -8.199 10.810 1.00 59.61 34 MET C O 1
ATOM 3093 N N . GLY C 3 35 ? 17.151 -6.781 9.177 1.00 58.64 35 GLY C N 1
ATOM 3094 C CA . GLY C 3 35 ? 15.970 -6.301 9.897 1.00 57.91 35 GLY C CA 1
ATOM 3095 C C . GLY C 3 35 ? 14.806 -5.727 9.122 1.00 56.79 35 GLY C C 1
ATOM 3096 O O . GLY C 3 35 ? 14.741 -5.839 7.898 1.00 57.04 35 GLY C O 1
ATOM 3097 N N . TRP C 3 36 ? 13.861 -5.129 9.850 1.00 55.57 36 TRP C N 1
ATOM 3098 C CA . TRP C 3 36 ? 12.694 -4.476 9.272 1.00 55.85 36 TRP C CA 1
ATOM 3099 C C . TRP C 3 36 ? 12.456 -3.159 10.004 1.00 56.10 36 TRP C C 1
ATOM 3100 O O . TRP C 3 36 ? 12.467 -3.132 11.236 1.00 55.87 36 TRP C O 1
ATOM 3111 N N . PHE C 3 37 ? 12.286 -2.074 9.236 1.00 56.03 37 PHE C N 1
ATOM 3112 C CA . PHE C 3 37 ? 11.934 -0.710 9.640 1.00 56.65 37 PHE C CA 1
ATOM 3113 C C . PHE C 3 37 ? 10.517 -0.448 9.099 1.00 55.52 37 PHE C C 1
ATOM 3114 O O . PHE C 3 37 ? 10.076 -1.122 8.169 1.00 54.99 37 PHE C O 1
ATOM 3122 N N . ARG C 3 38 ? 9.839 0.577 9.615 1.00 54.92 38 ARG C N 1
ATOM 3123 C CA . ARG C 3 38 ? 8.537 0.973 9.086 1.00 54.97 38 ARG C CA 1
ATOM 3124 C C . ARG C 3 38 ? 8.337 2.469 9.236 1.00 55.44 38 ARG C C 1
ATOM 3125 O O . ARG C 3 38 ? 8.829 3.065 10.198 1.00 55.65 38 ARG C O 1
ATOM 3133 N N . GLN C 3 39 ? 7.613 3.078 8.288 1.00 55.35 39 GLN C N 1
ATOM 3134 C CA . GLN C 3 39 ? 7.300 4.488 8.404 1.00 55.53 39 GLN C CA 1
ATOM 3135 C C . GLN C 3 39 ? 5.825 4.756 8.184 1.00 57.23 39 GLN C C 1
ATOM 3136 O O . GLN C 3 39 ? 5.324 4.575 7.071 1.00 57.32 39 GLN C O 1
ATOM 3142 N N . ALA C 3 40 ? 5.137 5.196 9.266 1.00 58.44 40 ALA C N 1
ATOM 3143 C CA . ALA C 3 40 ? 3.736 5.628 9.248 1.00 59.92 40 ALA C CA 1
ATOM 3144 C C . ALA C 3 40 ? 3.689 6.944 8.476 1.00 62.08 40 ALA C C 1
ATOM 3145 O O . ALA C 3 40 ? 4.683 7.682 8.449 1.00 62.32 40 ALA C O 1
ATOM 3147 N N . PRO C 3 41 ? 2.566 7.262 7.806 1.00 63.53 41 PRO C N 1
ATOM 3148 C CA . PRO C 3 41 ? 2.520 8.515 7.017 1.00 64.17 41 PRO C CA 1
ATOM 3149 C C . PRO C 3 41 ? 2.975 9.774 7.773 1.00 64.05 41 PRO C C 1
ATOM 3150 O O . PRO C 3 41 ? 2.533 10.010 8.890 1.00 63.72 41 PRO C O 1
ATOM 3154 N N . GLY C 3 42 ? 3.917 10.512 7.188 1.00 64.45 42 GLY C N 1
ATOM 3155 C CA . GLY C 3 42 ? 4.449 11.748 7.770 1.00 65.21 42 GLY C CA 1
ATOM 3156 C C . GLY C 3 42 ? 5.230 11.618 9.072 1.00 65.30 42 GLY C C 1
ATOM 3157 O O . GLY C 3 42 ? 5.503 12.625 9.744 1.00 65.17 42 GLY C O 1
ATOM 3158 N N . LYS C 3 43 ? 5.568 10.376 9.454 1.00 64.71 43 LYS C N 1
ATOM 3159 C CA . LYS C 3 43 ? 6.291 10.115 10.682 1.00 65.14 43 LYS C CA 1
ATOM 3160 C C . LYS C 3 43 ? 7.771 9.813 10.366 1.00 65.80 43 LYS C C 1
ATOM 3161 O O . LYS C 3 43 ? 8.263 10.199 9.304 1.00 66.51 43 LYS C O 1
ATOM 3167 N N . GLN C 3 44 ? 8.495 9.186 11.295 1.00 65.12 44 GLN C N 1
ATOM 3168 C CA . GLN C 3 44 ? 9.874 8.821 11.073 1.00 65.00 44 GLN C CA 1
ATOM 3169 C C . GLN C 3 44 ? 10.015 7.293 11.090 1.00 63.96 44 GLN C C 1
ATOM 3170 O O . GLN C 3 44 ? 9.091 6.579 11.453 1.00 64.21 44 GLN C O 1
ATOM 3176 N N . ARG C 3 45 ? 11.173 6.787 10.690 1.00 62.93 45 ARG C N 1
ATOM 3177 C CA . ARG C 3 45 ? 11.495 5.362 10.722 1.00 62.24 45 ARG C CA 1
ATOM 3178 C C . ARG C 3 45 ? 11.312 4.789 12.149 1.00 61.68 45 ARG C C 1
ATOM 3179 O O . ARG C 3 45 ? 11.567 5.467 13.147 1.00 61.85 45 ARG C O 1
ATOM 3187 N N . GLU C 3 46 ? 10.895 3.549 12.226 1.00 60.75 46 GLU C N 1
ATOM 3188 C CA . GLU C 3 46 ? 10.771 2.844 13.476 1.00 60.55 46 GLU C CA 1
ATOM 3189 C C . GLU C 3 46 ? 11.279 1.442 13.226 1.00 60.38 46 GLU C C 1
ATOM 3190 O O . GLU C 3 46 ? 10.716 0.729 12.402 1.00 60.87 46 GLU C O 1
ATOM 3196 N N . LEU C 3 47 ? 12.353 1.045 13.902 1.00 60.07 47 LEU C N 1
ATOM 3197 C CA . LEU C 3 47 ? 12.890 -0.306 13.777 1.00 60.34 47 LEU C CA 1
ATOM 3198 C C . LEU C 3 47 ? 11.872 -1.268 14.379 1.00 60.92 47 LEU C C 1
ATOM 3199 O O . LEU C 3 47 ? 11.516 -1.116 15.542 1.00 61.85 47 LEU C O 1
ATOM 3204 N N . VAL C 3 48 ? 11.404 -2.224 13.610 1.00 60.65 48 VAL C N 1
ATOM 3205 C CA . VAL C 3 48 ? 10.426 -3.200 14.078 1.00 61.68 48 VAL C CA 1
ATOM 3206 C C . VAL C 3 48 ? 11.101 -4.464 14.681 1.00 62.18 48 VAL C C 1
ATOM 3207 O O . VAL C 3 48 ? 10.813 -4.845 15.812 1.00 62.02 48 VAL C O 1
ATOM 3211 N N . ALA C 3 49 ? 12.034 -5.070 13.941 1.00 62.36 49 ALA C N 1
ATOM 3212 C CA . ALA C 3 49 ? 12.752 -6.269 14.370 1.00 62.30 49 ALA C CA 1
ATOM 3213 C C . ALA C 3 49 ? 14.121 -6.327 13.720 1.00 62.59 49 ALA C C 1
ATOM 3214 O O . ALA C 3 49 ? 14.317 -5.758 12.656 1.00 62.62 49 ALA C O 1
ATOM 3216 N N . ARG C 3 50 ? 15.060 -7.053 14.325 1.00 62.92 50 ARG C N 1
ATOM 3217 C CA . ARG C 3 50 ? 16.404 -7.195 13.779 1.00 63.83 50 ARG C CA 1
ATOM 3218 C C . ARG C 3 50 ? 17.064 -8.492 14.250 1.00 64.68 50 ARG C C 1
ATOM 3219 O O . ARG C 3 50 ? 16.909 -8.873 15.406 1.00 65.06 50 ARG C O 1
ATOM 3227 N N . ILE C 3 51 ? 17.807 -9.157 13.371 1.00 65.21 51 ILE C N 1
ATOM 3228 C CA . ILE C 3 51 ? 18.595 -10.313 13.764 1.00 66.74 51 ILE C CA 1
ATOM 3229 C C . ILE C 3 51 ? 20.081 -9.886 13.673 1.00 67.64 51 ILE C C 1
ATOM 3230 O O . ILE C 3 51 ? 20.490 -9.255 12.702 1.00 67.38 51 ILE C O 1
ATOM 3235 N N . THR C 3 52 ? 20.839 -10.108 14.756 1.00 68.60 52 THR C N 1
ATOM 3236 C CA . THR C 3 52 ? 22.262 -9.787 14.805 1.00 69.67 52 THR C CA 1
ATOM 3237 C C . THR C 3 52 ? 23.011 -10.944 14.163 1.00 71.27 52 THR C C 1
ATOM 3238 O O . THR C 3 52 ? 22.879 -12.068 14.609 1.00 70.73 52 THR C O 1
ATOM 3242 N N . ALA C 3 53 ? 23.706 -10.689 13.055 1.00 73.27 53 ALA C N 1
ATOM 3243 C CA . ALA C 3 53 ? 24.352 -11.741 12.282 1.00 75.80 53 ALA C CA 1
ATOM 3244 C C . ALA C 3 53 ? 25.501 -12.435 12.977 1.00 78.43 53 ALA C C 1
ATOM 3245 O O . ALA C 3 53 ? 25.790 -13.586 12.646 1.00 78.98 53 ALA C O 1
ATOM 3247 N N . THR C 3 54 ? 26.149 -11.772 13.949 1.00 79.84 54 THR C N 1
ATOM 3248 C CA . THR C 3 54 ? 27.249 -12.405 14.689 1.00 81.42 54 THR C CA 1
ATOM 3249 C C . THR C 3 54 ? 26.761 -13.369 15.759 1.00 82.30 54 THR C C 1
ATOM 3250 O O . THR C 3 54 ? 27.529 -14.240 16.167 1.00 82.84 54 THR C O 1
ATOM 3254 N N . SER C 3 55 ? 25.534 -13.179 16.271 1.00 82.20 55 SER C N 1
ATOM 3255 C CA . SER C 3 55 ? 25.057 -13.984 17.388 1.00 82.79 55 SER C CA 1
ATOM 3256 C C . SER C 3 55 ? 23.760 -14.749 17.164 1.00 83.21 55 SER C C 1
ATOM 3257 O O . SER C 3 55 ? 23.472 -15.660 17.933 1.00 83.71 55 SER C O 1
ATOM 3260 N N . ASP C 3 56 ? 22.969 -14.358 16.156 1.00 82.87 56 ASP C N 1
ATOM 3261 C CA . ASP C 3 56 ? 21.635 -14.892 15.832 1.00 82.87 56 ASP C CA 1
ATOM 3262 C C . ASP C 3 56 ? 20.512 -14.350 16.759 1.00 81.44 56 ASP C C 1
ATOM 3263 O O . ASP C 3 56 ? 19.377 -14.838 16.727 1.00 81.24 56 ASP C O 1
ATOM 3268 N N . ALA C 3 57 ? 20.844 -13.336 17.575 1.00 79.86 57 ALA C N 1
ATOM 3269 C CA . ALA C 3 57 ? 19.939 -12.715 18.516 1.00 78.54 57 ALA C CA 1
ATOM 3270 C C . ALA C 3 57 ? 18.866 -11.936 17.790 1.00 76.65 57 ALA C C 1
ATOM 3271 O O . ALA C 3 57 ? 19.168 -11.184 16.864 1.00 76.11 57 ALA C O 1
ATOM 3273 N N . THR C 3 58 ? 17.611 -12.113 18.209 1.00 75.51 58 THR C N 1
ATOM 3274 C CA . THR C 3 58 ? 16.495 -11.377 17.622 1.00 74.92 58 THR C CA 1
ATOM 3275 C C . THR C 3 58 ? 16.025 -10.310 18.588 1.00 74.29 58 THR C C 1
ATOM 3276 O O . THR C 3 58 ? 15.889 -10.571 19.777 1.00 74.64 58 THR C O 1
ATOM 3280 N N . ASN C 3 59 ? 15.844 -9.092 18.092 1.00 73.38 59 ASN C N 1
ATOM 3281 C CA . ASN C 3 59 ? 15.420 -7.947 18.899 1.00 72.86 59 ASN C CA 1
ATOM 3282 C C . ASN C 3 59 ? 14.175 -7.331 18.249 1.00 71.11 59 ASN C C 1
ATOM 3283 O O . ASN C 3 59 ? 14.056 -7.323 17.034 1.00 70.15 59 ASN C O 1
ATOM 3288 N N . TYR C 3 60 ? 13.252 -6.827 19.058 1.00 70.53 60 TYR C N 1
ATOM 3289 C CA . TYR C 3 60 ? 12.005 -6.252 18.570 1.00 70.27 60 TYR C CA 1
ATOM 3290 C C . TYR C 3 60 ? 11.686 -4.938 19.243 1.00 71.89 60 TYR C C 1
ATOM 3291 O O . TYR C 3 60 ? 12.129 -4.683 20.364 1.00 72.97 60 TYR C O 1
ATOM 3300 N N . ALA C 3 61 ? 10.862 -4.123 18.591 1.00 72.60 61 ALA C N 1
ATOM 3301 C CA . ALA C 3 61 ? 10.340 -2.892 19.175 1.00 73.69 61 ALA C CA 1
ATOM 3302 C C . ALA C 3 61 ? 9.327 -3.314 20.263 1.00 74.77 61 ALA C C 1
ATOM 3303 O O . ALA C 3 61 ? 8.713 -4.379 20.140 1.00 74.93 61 ALA C O 1
ATOM 3305 N N . ASP C 3 62 ? 9.162 -2.510 21.324 1.00 75.39 62 ASP C N 1
ATOM 3306 C CA . ASP C 3 62 ? 8.246 -2.874 22.411 1.00 76.52 62 ASP C CA 1
ATOM 3307 C C . ASP C 3 62 ? 6.790 -2.940 21.975 1.00 76.32 62 ASP C C 1
ATOM 3308 O O . ASP C 3 62 ? 6.038 -3.779 22.477 1.00 76.58 62 ASP C O 1
ATOM 3313 N N . SER C 3 63 ? 6.395 -2.089 21.020 1.00 75.80 63 SER C N 1
ATOM 3314 C CA . SER C 3 63 ? 5.015 -2.063 20.527 1.00 75.72 63 SER C CA 1
ATOM 3315 C C . SER C 3 63 ? 4.607 -3.318 19.723 1.00 75.40 63 SER C C 1
ATOM 3316 O O . SER C 3 63 ? 3.412 -3.583 19.564 1.00 76.03 63 SER C O 1
ATOM 3319 N N . VAL C 3 64 ? 5.588 -4.096 19.240 1.00 74.36 64 VAL C N 1
ATOM 3320 C CA . VAL C 3 64 ? 5.326 -5.297 18.444 1.00 73.94 64 VAL C CA 1
ATOM 3321 C C . VAL C 3 64 ? 5.798 -6.611 19.112 1.00 74.32 64 VAL C C 1
ATOM 3322 O O . VAL C 3 64 ? 5.583 -7.685 18.563 1.00 74.17 64 VAL C O 1
ATOM 3326 N N . LYS C 3 65 ? 6.433 -6.531 20.275 1.00 74.93 65 LYS C N 1
ATOM 3327 C CA . LYS C 3 65 ? 6.938 -7.703 20.981 1.00 75.81 65 LYS C CA 1
ATOM 3328 C C . LYS C 3 65 ? 5.817 -8.680 21.322 1.00 75.38 65 LYS C C 1
ATOM 3329 O O . LYS C 3 65 ? 4.808 -8.299 21.917 1.00 75.31 65 LYS C O 1
ATOM 3335 N N . GLY C 3 66 ? 5.992 -9.921 20.888 1.00 74.69 66 GLY C N 1
ATOM 3336 C CA . GLY C 3 66 ? 5.013 -10.977 21.102 1.00 74.27 66 GLY C CA 1
ATOM 3337 C C . GLY C 3 66 ? 4.022 -11.154 19.968 1.00 73.55 66 GLY C C 1
ATOM 3338 O O . GLY C 3 66 ? 3.290 -12.145 19.929 1.00 74.60 66 GLY C O 1
ATOM 3339 N N . ARG C 3 67 ? 3.969 -10.195 19.042 1.00 71.52 67 ARG C N 1
ATOM 3340 C CA . ARG C 3 67 ? 3.039 -10.239 17.911 1.00 69.67 67 ARG C CA 1
ATOM 3341 C C . ARG C 3 67 ? 3.786 -10.414 16.583 1.00 67.87 67 ARG C C 1
ATOM 3342 O O . ARG C 3 67 ? 3.301 -11.086 15.676 1.00 67.39 67 ARG C O 1
ATOM 3350 N N . PHE C 3 68 ? 4.965 -9.802 16.475 1.00 66.65 68 PHE C N 1
ATOM 3351 C CA . PHE C 3 68 ? 5.761 -9.869 15.272 1.00 66.42 68 PHE C CA 1
ATOM 3352 C C . PHE C 3 68 ? 6.989 -10.776 15.496 1.00 66.84 68 PHE C C 1
ATOM 3353 O O . PHE C 3 68 ? 7.567 -10.770 16.576 1.00 66.53 68 PHE C O 1
ATOM 3361 N N . THR C 3 69 ? 7.394 -11.533 14.455 1.00 67.13 69 THR C N 1
ATOM 3362 C CA . THR C 3 69 ? 8.540 -12.441 14.478 1.00 67.32 69 THR C CA 1
ATOM 3363 C C . THR C 3 69 ? 9.388 -12.352 13.206 1.00 66.66 69 THR C C 1
ATOM 3364 O O . THR C 3 69 ? 8.925 -12.644 12.099 1.00 66.26 69 THR C O 1
ATOM 3368 N N . ILE C 3 70 ? 10.662 -12.007 13.382 1.00 66.15 70 ILE C N 1
ATOM 3369 C CA . ILE C 3 70 ? 11.603 -11.955 12.284 1.00 65.60 70 ILE C CA 1
ATOM 3370 C C . ILE C 3 70 ? 12.253 -13.338 12.165 1.00 66.23 70 ILE C C 1
ATOM 3371 O O . ILE C 3 70 ? 12.467 -14.013 13.166 1.00 66.81 70 ILE C O 1
ATOM 3376 N N . SER C 3 71 ? 12.470 -13.805 10.946 1.00 66.19 71 SER C N 1
ATOM 3377 C CA . SER C 3 71 ? 13.100 -15.100 10.695 1.00 66.69 71 SER C CA 1
ATOM 3378 C C . SER C 3 71 ? 13.864 -15.076 9.352 1.00 67.50 71 SER C C 1
ATOM 3379 O O . SER C 3 71 ? 13.848 -14.061 8.655 1.00 67.18 71 SER C O 1
ATOM 3382 N N . ARG C 3 72 ? 14.586 -16.149 9.026 1.00 68.30 72 ARG C N 1
ATOM 3383 C CA . ARG C 3 72 ? 15.340 -16.210 7.784 1.00 69.77 72 ARG C CA 1
ATOM 3384 C C . ARG C 3 72 ? 15.467 -17.643 7.271 1.00 71.98 72 ARG C C 1
ATOM 3385 O O . ARG C 3 72 ? 15.142 -18.585 8.003 1.00 72.44 72 ARG C O 1
ATOM 3393 N N . ASP C 3 73 ? 15.927 -17.825 6.014 1.00 73.25 73 ASP C N 1
ATOM 3394 C CA . ASP C 3 73 ? 16.227 -19.180 5.534 1.00 75.18 73 ASP C CA 1
ATOM 3395 C C . ASP C 3 73 ? 17.687 -19.546 5.934 1.00 76.54 73 ASP C C 1
ATOM 3396 O O . ASP C 3 73 ? 18.454 -18.646 6.313 1.00 77.22 73 ASP C O 1
ATOM 3401 N N . ASN C 3 74 ? 18.071 -20.840 5.902 1.00 76.75 74 ASN C N 1
ATOM 3402 C CA . ASN C 3 74 ? 19.426 -21.238 6.336 1.00 77.29 74 ASN C CA 1
ATOM 3403 C C . ASN C 3 74 ? 20.585 -20.439 5.709 1.00 76.92 74 ASN C C 1
ATOM 3404 O O . ASN C 3 74 ? 21.551 -20.116 6.411 1.00 77.33 74 ASN C O 1
ATOM 3409 N N . GLY C 3 75 ? 20.472 -20.110 4.420 1.00 75.73 75 GLY C N 1
ATOM 3410 C CA . GLY C 3 75 ? 21.536 -19.416 3.697 1.00 74.87 75 GLY C CA 1
ATOM 3411 C C . GLY C 3 75 ? 21.570 -17.903 3.721 1.00 73.30 75 GLY C C 1
ATOM 3412 O O . GLY C 3 75 ? 22.335 -17.306 2.957 1.00 73.35 75 GLY C O 1
ATOM 3413 N N . TRP C 3 76 ? 20.766 -17.276 4.597 1.00 71.94 76 TRP C N 1
ATOM 3414 C CA . TRP C 3 76 ? 20.660 -15.818 4.736 1.00 71.63 76 TRP C CA 1
ATOM 3415 C C . TRP C 3 76 ? 20.264 -15.133 3.420 1.00 70.85 76 TRP C C 1
ATOM 3416 O O . TRP C 3 76 ? 20.719 -14.026 3.133 1.00 71.03 76 TRP C O 1
ATOM 3427 N N . ASN C 3 77 ? 19.423 -15.811 2.618 1.00 69.64 77 ASN C N 1
ATOM 3428 C CA . ASN C 3 77 ? 18.920 -15.340 1.329 1.00 68.53 77 ASN C CA 1
ATOM 3429 C C . ASN C 3 77 ? 17.575 -14.650 1.420 1.00 66.65 77 ASN C C 1
ATOM 3430 O O . ASN C 3 77 ? 17.237 -13.898 0.525 1.00 66.36 77 ASN C O 1
ATOM 3435 N N . THR C 3 78 ? 16.795 -14.934 2.459 1.00 65.39 78 THR C N 1
ATOM 3436 C CA . THR C 3 78 ? 15.478 -14.348 2.638 1.00 64.83 78 THR C CA 1
ATOM 3437 C C . THR C 3 78 ? 15.257 -14.033 4.114 1.00 64.15 78 THR C C 1
ATOM 3438 O O . THR C 3 78 ? 15.625 -14.826 4.972 1.00 63.91 78 THR C O 1
ATOM 3442 N N . VAL C 3 79 ? 14.625 -12.899 4.405 1.00 63.59 79 VAL C N 1
ATOM 3443 C CA . VAL C 3 79 ? 14.259 -12.524 5.767 1.00 63.39 79 VAL C CA 1
ATOM 3444 C C . VAL C 3 79 ? 12.718 -12.306 5.813 1.00 62.58 79 VAL C C 1
ATOM 3445 O O . VAL C 3 79 ? 12.132 -11.781 4.870 1.00 62.96 79 VAL C O 1
ATOM 3449 N N . TYR C 3 80 ? 12.064 -12.822 6.841 1.00 61.71 80 TYR C N 1
ATOM 3450 C CA . TYR C 3 80 ? 10.616 -12.764 6.966 1.00 61.72 80 TYR C CA 1
ATOM 3451 C C . TYR C 3 80 ? 10.163 -11.912 8.125 1.00 60.81 80 TYR C C 1
ATOM 3452 O O . TYR C 3 80 ? 10.915 -11.719 9.063 1.00 60.78 80 TYR C O 1
ATOM 3461 N N . LEU C 3 81 ? 8.918 -11.426 8.076 1.00 59.90 81 LEU C N 1
ATOM 3462 C CA . LEU C 3 81 ? 8.298 -10.728 9.194 1.00 60.09 81 LEU C CA 1
ATOM 3463 C C . LEU C 3 81 ? 6.882 -11.299 9.359 1.00 60.81 81 LEU C C 1
ATOM 3464 O O . LEU C 3 81 ? 6.023 -11.068 8.501 1.00 60.34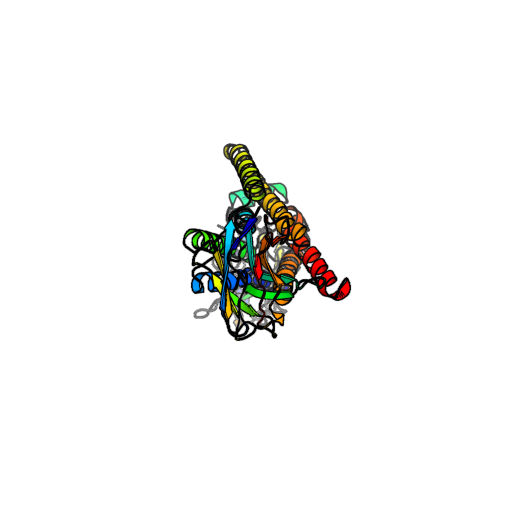 81 LEU C O 1
ATOM 3469 N N . GLN C 3 82 ? 6.649 -12.085 10.433 1.00 61.51 82 GLN C N 1
ATOM 3470 C CA . GLN C 3 82 ? 5.328 -12.642 10.666 1.00 62.39 82 GLN C CA 1
ATOM 3471 C C . GLN C 3 82 ? 4.542 -11.658 11.535 1.00 63.63 82 GLN C C 1
ATOM 3472 O O . GLN C 3 82 ? 4.783 -11.600 12.735 1.00 64.19 82 GLN C O 1
ATOM 3478 N N . SER C 3 83 ? 3.677 -10.826 10.900 1.00 63.62 83 SER C N 1
ATOM 3479 C CA . SER C 3 83 ? 2.855 -9.787 11.518 1.00 64.50 83 SER C CA 1
ATOM 3480 C C . SER C 3 83 ? 1.504 -10.421 11.982 1.00 65.57 83 SER C C 1
ATOM 3481 O O . SER C 3 83 ? 0.616 -10.613 11.161 1.00 65.22 83 SER C O 1
ATOM 3484 N N . ASN C 3 84 ? 1.366 -10.770 13.294 1.00 66.29 84 ASN C N 1
ATOM 3485 C CA . ASN C 3 84 ? 0.147 -11.371 13.882 1.00 66.78 84 ASN C CA 1
ATOM 3486 C C . ASN C 3 84 ? -0.593 -10.371 14.780 1.00 67.23 84 ASN C C 1
ATOM 3487 O O . ASN C 3 84 ? 0.033 -9.455 15.300 1.00 67.30 84 ASN C O 1
ATOM 3492 N N . SER C 3 85 ? -1.921 -10.553 14.980 1.00 67.44 85 SER C N 1
ATOM 3493 C CA . SER C 3 85 ? -2.754 -9.694 15.837 1.00 67.90 85 SER C CA 1
ATOM 3494 C C . SER C 3 85 ? -2.620 -8.237 15.426 1.00 66.99 85 SER C C 1
ATOM 3495 O O . SER C 3 85 ? -2.347 -7.366 16.249 1.00 67.10 85 SER C O 1
ATOM 3498 N N . LEU C 3 86 ? -2.754 -7.981 14.134 1.00 66.39 86 LEU C N 1
ATOM 3499 C CA . LEU C 3 86 ? -2.557 -6.646 13.589 1.00 66.04 86 LEU C CA 1
ATOM 3500 C C . LEU C 3 86 ? -3.416 -5.568 14.248 1.00 65.40 86 LEU C C 1
ATOM 3501 O O . LEU C 3 86 ? -4.567 -5.798 14.594 1.00 65.83 86 LEU C O 1
ATOM 3506 N N . LYS C 3 87 ? -2.815 -4.403 14.473 1.00 64.34 87 LYS C N 1
ATOM 3507 C CA . LYS C 3 87 ? -3.493 -3.254 15.056 1.00 63.70 87 LYS C CA 1
ATOM 3508 C C . LYS C 3 87 ? -3.512 -2.085 14.045 1.00 62.99 87 LYS C C 1
ATOM 3509 O O . LYS C 3 87 ? -2.585 -1.970 13.251 1.00 62.90 87 LYS C O 1
ATOM 3515 N N . PRO C 3 88 ? -4.512 -1.174 14.072 1.00 62.12 88 PRO C N 1
ATOM 3516 C CA . PRO C 3 88 ? -4.465 -0.007 13.169 1.00 61.88 88 PRO C CA 1
ATOM 3517 C C . PRO C 3 88 ? -3.118 0.764 13.172 1.00 62.00 88 PRO C C 1
ATOM 3518 O O . PRO C 3 88 ? -2.653 1.177 12.117 1.00 62.31 88 PRO C O 1
ATOM 3522 N N . GLU C 3 89 ? -2.461 0.888 14.331 1.00 61.68 89 GLU C N 1
ATOM 3523 C CA . GLU C 3 89 ? -1.145 1.537 14.483 1.00 61.86 89 GLU C CA 1
ATOM 3524 C C . GLU C 3 89 ? -0.007 0.820 13.747 1.00 60.63 89 GLU C C 1
ATOM 3525 O O . GLU C 3 89 ? 1.088 1.360 13.655 1.00 60.38 89 GLU C O 1
ATOM 3531 N N . ASP C 3 90 ? -0.237 -0.408 13.286 1.00 59.68 90 ASP C N 1
ATOM 3532 C CA . ASP C 3 90 ? 0.751 -1.139 12.506 1.00 59.47 90 ASP C CA 1
ATOM 3533 C C . ASP C 3 90 ? 0.732 -0.718 11.028 1.00 58.75 90 ASP C C 1
ATOM 3534 O O . ASP C 3 90 ? 1.549 -1.219 10.274 1.00 58.86 90 ASP C O 1
ATOM 3539 N N . SER C 3 91 ? -0.206 0.155 10.599 1.00 57.27 91 SER C N 1
ATOM 3540 C CA . SER C 3 91 ? -0.254 0.606 9.218 1.00 55.78 91 SER C CA 1
ATOM 3541 C C . SER C 3 91 ? 0.973 1.472 8.941 1.00 54.50 91 SER C C 1
ATOM 3542 O O . SER C 3 91 ? 1.217 2.432 9.670 1.00 54.75 91 SER C O 1
ATOM 3545 N N . ALA C 3 92 ? 1.757 1.116 7.903 1.00 53.02 92 ALA C N 1
ATOM 3546 C CA . ALA C 3 92 ? 2.991 1.802 7.501 1.00 51.37 92 ALA C CA 1
ATOM 3547 C C . ALA C 3 92 ? 3.591 1.168 6.207 1.00 50.01 92 ALA C C 1
ATOM 3548 O O . ALA C 3 92 ? 3.115 0.126 5.744 1.00 49.51 92 ALA C O 1
ATOM 3550 N N . VAL C 3 93 ? 4.632 1.797 5.614 1.00 49.26 93 VAL C N 1
ATOM 3551 C CA . VAL C 3 93 ? 5.401 1.161 4.551 1.00 48.51 93 VAL C CA 1
ATOM 3552 C C . VAL C 3 93 ? 6.498 0.417 5.330 1.00 48.84 93 VAL C C 1
ATOM 3553 O O . VAL C 3 93 ? 7.150 1.015 6.183 1.00 48.85 93 VAL C O 1
ATOM 3557 N N . TYR C 3 94 ? 6.647 -0.889 5.106 1.00 49.05 94 TYR C N 1
ATOM 3558 C CA . TYR C 3 94 ? 7.655 -1.691 5.780 1.00 49.73 94 TYR C CA 1
ATOM 3559 C C . TYR C 3 94 ? 8.852 -1.864 4.858 1.00 50.52 94 TYR C C 1
ATOM 3560 O O . TYR C 3 94 ? 8.711 -2.211 3.692 1.00 50.00 94 TYR C O 1
ATOM 3569 N N . TYR C 3 95 ? 10.040 -1.625 5.394 1.00 51.47 95 TYR C N 1
ATOM 3570 C CA . TYR C 3 95 ? 11.287 -1.716 4.650 1.00 52.36 95 TYR C CA 1
ATOM 3571 C C . TYR C 3 95 ? 12.211 -2.739 5.274 1.00 53.37 95 TYR C C 1
ATOM 3572 O O . TYR C 3 95 ? 12.450 -2.736 6.472 1.00 53.22 95 TYR C O 1
ATOM 3581 N N . CYS C 3 96 ? 12.724 -3.615 4.454 1.00 54.13 96 CYS C N 1
ATOM 3582 C CA . CYS C 3 96 ? 13.675 -4.619 4.861 1.00 55.57 96 CYS C CA 1
ATOM 3583 C C . CYS C 3 96 ? 15.031 -3.929 4.805 1.00 54.87 96 CYS C C 1
ATOM 3584 O O . CYS C 3 96 ? 15.323 -3.159 3.897 1.00 53.90 96 CYS C O 1
ATOM 3587 N N . ASN C 3 97 ? 15.811 -4.127 5.836 1.00 55.76 97 ASN C N 1
ATOM 3588 C CA . ASN C 3 97 ? 17.122 -3.510 5.973 1.00 56.98 97 ASN C CA 1
ATOM 3589 C C . ASN C 3 97 ? 18.203 -4.563 6.178 1.00 57.35 97 ASN C C 1
ATOM 3590 O O . ASN C 3 97 ? 17.945 -5.596 6.799 1.00 57.13 97 ASN C O 1
ATOM 3595 N N . VAL C 3 98 ? 19.423 -4.305 5.653 1.00 57.46 98 VAL C N 1
ATOM 3596 C CA . VAL C 3 98 ? 20.591 -5.179 5.836 1.00 57.49 98 VAL C CA 1
ATOM 3597 C C . VAL C 3 98 ? 21.799 -4.281 6.094 1.00 58.17 98 VAL C C 1
ATOM 3598 O O . VAL C 3 98 ? 22.015 -3.333 5.365 1.00 57.98 98 VAL C O 1
ATOM 3602 N N . GLU C 3 99 ? 22.571 -4.558 7.136 1.00 59.43 99 GLU C N 1
ATOM 3603 C CA . GLU C 3 99 ? 23.791 -3.798 7.418 1.00 60.80 99 GLU C CA 1
ATOM 3604 C C . GLU C 3 99 ? 24.958 -4.699 7.265 1.00 61.52 99 GLU C C 1
ATOM 3605 O O . GLU C 3 99 ? 24.956 -5.812 7.761 1.00 61.73 99 GLU C O 1
ATOM 3611 N N . GLY C 3 100 ? 25.932 -4.239 6.523 1.00 62.15 100 GLY C N 1
ATOM 3612 C CA . GLY C 3 100 ? 27.127 -5.011 6.246 1.00 62.83 100 GLY C CA 1
ATOM 3613 C C . GLY C 3 100 ? 28.180 -4.176 5.565 1.00 63.10 100 GLY C C 1
ATOM 3614 O O . GLY C 3 100 ? 27.878 -3.105 5.038 1.00 62.87 100 GLY C O 1
ATOM 3615 N N . ALA C 3 101 ? 29.419 -4.666 5.553 1.00 63.53 101 ALA C N 1
ATOM 3616 C CA . ALA C 3 101 ? 30.511 -3.900 4.967 1.00 64.66 101 ALA C CA 1
ATOM 3617 C C . ALA C 3 101 ? 30.923 -4.395 3.600 1.00 67.16 101 ALA C C 1
ATOM 3618 O O . ALA C 3 101 ? 31.374 -5.513 3.492 1.00 67.71 101 ALA C O 1
ATOM 3620 N N . PRO C 3 102 ? 30.871 -3.560 2.548 1.00 68.50 102 PRO C N 1
ATOM 3621 C CA . PRO C 3 102 ? 31.350 -4.001 1.223 1.00 69.04 102 PRO C CA 1
ATOM 3622 C C . PRO C 3 102 ? 32.788 -4.529 1.258 1.00 70.20 102 PRO C C 1
ATOM 3623 O O . PRO C 3 102 ? 33.111 -5.553 0.632 1.00 70.45 102 PRO C O 1
ATOM 3627 N N . SER C 3 103 ? 33.644 -3.841 2.040 1.00 70.65 103 SER C N 1
ATOM 3628 C CA . SER C 3 103 ? 35.044 -4.170 2.189 1.00 71.21 103 SER C CA 1
ATOM 3629 C C . SER C 3 103 ? 35.580 -3.819 3.599 1.00 72.55 103 SER C C 1
ATOM 3630 O O . SER C 3 103 ? 34.846 -3.297 4.430 1.00 73.20 103 SER C O 1
ATOM 3633 N N . TRP C 3 104 ? 36.838 -4.162 3.884 1.00 72.82 104 TRP C N 1
ATOM 3634 C CA . TRP C 3 104 ? 37.470 -3.837 5.148 1.00 73.83 104 TRP C CA 1
ATOM 3635 C C . TRP C 3 104 ? 37.664 -2.310 5.272 1.00 73.97 104 TRP C C 1
ATOM 3636 O O . TRP C 3 104 ? 37.517 -1.738 6.349 1.00 73.73 104 TRP C O 1
ATOM 3647 N N . PHE C 3 105 ? 37.976 -1.663 4.159 1.00 74.23 105 PHE C N 1
ATOM 3648 C CA . PHE C 3 105 ? 38.270 -0.241 4.054 1.00 74.98 105 PHE C CA 1
ATOM 3649 C C . PHE C 3 105 ? 37.009 0.639 4.179 1.00 76.05 105 PHE C C 1
ATOM 3650 O O . PHE C 3 105 ? 37.094 1.712 4.779 1.00 77.43 105 PHE C O 1
ATOM 3658 N N . SER C 3 106 ? 35.839 0.179 3.695 1.00 74.86 106 SER C N 1
ATOM 3659 C CA . SER C 3 106 ? 34.616 0.965 3.838 1.00 74.89 106 SER C CA 1
ATOM 3660 C C . SER C 3 106 ? 33.829 0.377 4.983 1.00 74.86 106 SER C C 1
ATOM 3661 O O . SER C 3 106 ? 33.422 -0.783 4.896 1.00 76.45 106 SER C O 1
ATOM 3664 N N . GLY C 3 107 ? 33.550 1.153 6.023 1.00 72.69 107 GLY C N 1
ATOM 3665 C CA . GLY C 3 107 ? 32.815 0.648 7.180 1.00 71.31 107 GLY C CA 1
ATOM 3666 C C . GLY C 3 107 ? 31.520 -0.079 6.847 1.00 69.85 107 GLY C C 1
ATOM 3667 O O . GLY C 3 107 ? 31.314 -0.500 5.705 1.00 69.49 107 GLY C O 1
ATOM 3668 N N . ILE C 3 108 ? 30.665 -0.270 7.846 1.00 68.51 108 ILE C N 1
ATOM 3669 C CA . ILE C 3 108 ? 29.388 -0.918 7.652 1.00 67.33 108 ILE C CA 1
ATOM 3670 C C . ILE C 3 108 ? 28.494 0.070 6.899 1.00 66.67 108 ILE C C 1
ATOM 3671 O O . ILE C 3 108 ? 28.597 1.278 7.105 1.00 67.49 108 ILE C O 1
ATOM 3676 N N . ARG C 3 109 ? 27.720 -0.443 5.936 1.00 64.89 109 ARG C N 1
ATOM 3677 C CA . ARG C 3 109 ? 26.771 0.302 5.117 1.00 63.39 109 ARG C CA 1
ATOM 3678 C C . ARG C 3 109 ? 25.374 -0.223 5.392 1.00 61.14 109 ARG C C 1
ATOM 3679 O O . ARG C 3 109 ? 25.199 -1.406 5.658 1.00 61.12 109 ARG C O 1
ATOM 3687 N N . SER C 3 110 ? 24.380 0.653 5.317 1.00 59.56 110 SER C N 1
ATOM 3688 C CA . SER C 3 110 ? 22.977 0.310 5.561 1.00 58.34 110 SER C CA 1
ATOM 3689 C C . SER C 3 110 ? 22.221 0.209 4.221 1.00 56.69 110 SER C C 1
ATOM 3690 O O . SER C 3 110 ? 22.245 1.153 3.446 1.00 56.38 110 SER C O 1
ATOM 3693 N N . TYR C 3 111 ? 21.596 -0.932 3.932 1.00 55.07 111 TYR C N 1
ATOM 3694 C CA . TYR C 3 111 ? 20.847 -1.119 2.689 1.00 54.12 111 TYR C CA 1
ATOM 3695 C C . TYR C 3 111 ? 19.369 -1.306 3.035 1.00 54.67 111 TYR C C 1
ATOM 3696 O O . TYR C 3 111 ? 19.057 -1.916 4.053 1.00 55.82 111 TYR C O 1
ATOM 3705 N N . TRP C 3 112 ? 18.468 -0.767 2.217 1.00 53.47 112 TRP C N 1
ATOM 3706 C CA . TRP C 3 112 ? 17.030 -0.955 2.368 1.00 52.90 112 TRP C CA 1
ATOM 3707 C C . TRP C 3 112 ? 16.383 -0.948 1.006 1.00 53.54 112 TRP C C 1
ATOM 3708 O O . TRP C 3 112 ? 16.920 -0.348 0.057 1.00 54.11 112 TRP C O 1
ATOM 3719 N N . GLY C 3 113 ? 15.238 -1.613 0.899 1.00 53.04 113 GLY C N 1
ATOM 3720 C CA . GLY C 3 113 ? 14.522 -1.657 -0.364 1.00 52.79 113 GLY C CA 1
ATOM 3721 C C . GLY C 3 113 ? 13.500 -0.547 -0.513 1.00 52.23 113 GLY C C 1
ATOM 3722 O O . GLY C 3 113 ? 13.477 0.388 0.289 1.00 52.75 113 GLY C O 1
ATOM 3723 N N . GLN C 3 114 ? 12.624 -0.658 -1.517 1.00 50.83 114 GLN C N 1
ATOM 3724 C CA . GLN C 3 114 ? 11.595 0.356 -1.757 1.00 51.00 114 GLN C CA 1
ATOM 3725 C C . GLN C 3 114 ? 10.375 0.266 -0.805 1.00 50.50 114 GLN C C 1
ATOM 3726 O O . GLN C 3 114 ? 9.612 1.217 -0.719 1.00 49.83 114 GLN C O 1
ATOM 3732 N N . GLY C 3 115 ? 10.242 -0.854 -0.097 1.00 50.72 115 GLY C N 1
ATOM 3733 C CA . GLY C 3 115 ? 9.210 -1.128 0.901 1.00 51.58 115 GLY C CA 1
ATOM 3734 C C . GLY C 3 115 ? 7.892 -1.699 0.389 1.00 51.76 115 GLY C C 1
ATOM 3735 O O . GLY C 3 115 ? 7.632 -1.624 -0.806 1.00 52.06 115 GLY C O 1
ATOM 3736 N N . THR C 3 116 ? 7.062 -2.308 1.288 1.00 51.67 116 THR C N 1
ATOM 3737 C CA . THR C 3 116 ? 5.681 -2.798 1.005 1.00 52.50 116 THR C CA 1
ATOM 3738 C C . THR C 3 116 ? 4.711 -2.125 1.963 1.00 51.49 116 THR C C 1
ATOM 3739 O O . THR C 3 116 ? 4.967 -2.093 3.164 1.00 50.77 116 THR C O 1
ATOM 3743 N N . GLN C 3 117 ? 3.556 -1.712 1.458 1.00 50.93 117 GLN C N 1
ATOM 3744 C CA . GLN C 3 117 ? 2.522 -1.113 2.296 1.00 51.02 117 GLN C CA 1
ATOM 3745 C C . GLN C 3 117 ? 1.784 -2.208 3.078 1.00 51.27 117 GLN C C 1
ATOM 3746 O O . GLN C 3 117 ? 1.493 -3.271 2.538 1.00 51.22 117 GLN C O 1
ATOM 3752 N N . VAL C 3 118 ? 1.493 -1.942 4.348 1.00 51.54 118 VAL C N 1
ATOM 3753 C CA . VAL C 3 118 ? 0.681 -2.787 5.222 1.00 51.86 118 VAL C CA 1
ATOM 3754 C C . VAL C 3 118 ? -0.378 -1.841 5.776 1.00 52.36 118 VAL C C 1
ATOM 3755 O O . VAL C 3 118 ? 0.011 -0.851 6.404 1.00 52.02 118 VAL C O 1
ATOM 3759 N N . THR C 3 119 ? -1.690 -2.067 5.493 1.00 53.08 119 THR C N 1
ATOM 3760 C CA . THR C 3 119 ? -2.696 -1.169 6.095 1.00 54.19 119 THR C CA 1
ATOM 3761 C C . THR C 3 119 ? -3.690 -2.015 6.877 1.00 55.78 119 THR C C 1
ATOM 3762 O O . THR C 3 119 ? -4.181 -2.997 6.353 1.00 55.75 119 THR C O 1
ATOM 3766 N N . VAL C 3 120 ? -3.896 -1.681 8.168 1.00 57.12 120 VAL C N 1
ATOM 3767 C CA . VAL C 3 120 ? -4.814 -2.406 9.047 1.00 58.73 120 VAL C CA 1
ATOM 3768 C C . VAL C 3 120 ? -5.980 -1.508 9.401 1.00 61.27 120 VAL C C 1
ATOM 3769 O O . VAL C 3 120 ? -5.760 -0.472 10.020 1.00 61.64 120 VAL C O 1
ATOM 3773 N N . SER C 3 121 ? -7.208 -1.887 9.027 1.00 62.90 121 SER C N 1
ATOM 3774 C CA . SER C 3 121 ? -8.386 -1.093 9.365 1.00 65.38 121 SER C CA 1
ATOM 3775 C C . SER C 3 121 ? -9.639 -1.927 9.333 1.00 67.39 121 SER C C 1
ATOM 3776 O O . SER C 3 121 ? -9.722 -2.895 8.586 1.00 67.40 121 SER C O 1
ATOM 3779 N N . SER C 3 122 ? -10.637 -1.546 10.133 1.00 68.82 122 SER C N 1
ATOM 3780 C CA . SER C 3 122 ? -11.898 -2.282 10.187 1.00 69.90 122 SER C CA 1
ATOM 3781 C C . SER C 3 122 ? -12.764 -1.908 8.997 1.00 70.38 122 SER C C 1
ATOM 3782 O O . SER C 3 122 ? -13.144 -0.748 8.878 1.00 70.79 122 SER C O 1
#

B-factor: mean 66.88, std 13.56, range [43.51, 131.19]

CATH classification: 2.60.40.10

Foldseek 3Di:
DDFDDPVLVVLLVVLLVLLLCLLLVVLPPLLVVLVVVLADPPPAPLLLLLQLLLLVLLLLLQVCLVPPPVLVVVLCVPLHVLDDRLHDPSSNVSSVSSNVSSVSVVVSCVRGDYPPHDHDPVSVVVNVVLVVVLVVLCVVCVVVVVSLVSSVSSLVSSLVSLCVVQVVVLPVSSLVSLLSSLVSLQVSLVSSCVRSVHNCSCVSRVSSVSSSVSSNVRSVSVVCVVPPVDD/DKAKAKDFADEDEAQAKTKMKIFIDDDDPDQLLQKKKAKWWDDPPDDIGGAKIAGSVRPDIDGDPVQPPAWDWGADSVRSMIMIIGGNHDQVPFTWMKMFIANDDPPCVNVVNGDDIHPTGTHGYHD/DKAKDKDKADEDEQQAKIKIKIFIDDDAPWWAKKFKWWDDPPGDIDTAWMQGVVPRDIDGDPVCPPQWDWDADPVRGMIMIIGGSDDQVPWTFMKIKTWHHRDPPGDIDIDIHPGHTHGYYD

InterPro domains:
  IPR005282 Lysosomal cystine transporter [PTHR13131] (4-249)
  IPR005282 Lysosomal cystine transporter [TIGR00951] (11-243)
  IPR006603 PQ-loop repeat [PF04193] (14-71)
  IPR006603 PQ-loop repeat [PF04193] (152-209)
  IPR006603 PQ-loop repeat [SM00679] (26-57)
  IPR006603 PQ-loop repeat [SM00679] (165-196)

Organism: Arabidopsis thaliana (NCBI:txid3702)

Radius of gyration: 33.32 Å; Cα contacts (8 Å, |Δi|>4): 1018; chains: 3; bounding box: 109×50×65 Å

Secondary structure (DSSP, 8-state):
---S-HHHHHHHHHHHHHHHHHHHGGGHHHHHHHHHHTB-TTS-HHHHHHHHHHHHHHHHHHHHHHH-HHHHHHHHHHH-TTPPPS--HHHHHHHHHHHHHHHHHHHHHHHSB-TTB---HHHHHHHHHHHHHHHHHHHHHTTTT-HHHHHHHHHHHHHHHHHHHHHHH--HHHHHHHHHHHHHHHHHHHHHHHHHT--THHHHTHHHHHHHHHHHHHHHHHHHIIIII--/-EEEEEE---EE-TT--EEEEEEEEE--SS-GGGSEEEEEEE-TTS--EEEEEE-TTS--EEE-TTTTTTEEEEEETTTTEEEEEE-S--GGG-EEEEEEEESS-HHHHHTT--SEE---EEEEE--/-EEEEEE--EEE-TT--EEEEEEEEE-BSEEEEEEEEEE-TTS--EEEEEEETTT--EEE-TTTTTTEEEEE-TTS-EEEEEE-S--GGG-EEEEEEEEEESSSSS--EEEE-S-EEEEE--

Nearest PDB structures (foldseek):
  7zkz-assembly1_A  TM=1.004E+00  e=9.073E-31  Arabidopsis thaliana
  7zkw-assembly2_B  TM=9.894E-01  e=2.821E-27  Arabidopsis thaliana
  8dkx-assembly1_P  TM=9.670E-01  e=1.440E-14  Homo sapiens
  8dyp-assembly1_A  TM=8.094E-01  e=2.805E-15  Homo sapiens
  8dkm-assembly1_P  TM=8.002E-01  e=5.138E-14  Homo sapiens